Protein AF-A0A813L8I5-F1 (afdb_monomer_lite)

Radius of gyration: 30.28 Å; chains: 1; bounding box: 71×94×72 Å

Structure (mmCIF, N/CA/C/O backbone):
data_AF-A0A813L8I5-F1
#
_entry.id   AF-A0A813L8I5-F1
#
loop_
_atom_site.group_PDB
_atom_site.id
_atom_site.type_symbol
_atom_site.label_atom_id
_atom_site.label_alt_id
_atom_site.label_comp_id
_atom_site.label_asym_id
_atom_site.label_entity_id
_atom_site.label_seq_id
_atom_site.pdbx_PDB_ins_code
_atom_site.Cartn_x
_atom_site.Cartn_y
_atom_site.Cartn_z
_atom_site.occupancy
_atom_site.B_iso_or_equiv
_atom_site.auth_seq_id
_atom_site.auth_comp_id
_atom_site.auth_asym_id
_atom_site.auth_atom_id
_atom_site.pdbx_PDB_model_num
ATOM 1 N N . MET A 1 1 ? 2.723 -60.679 49.933 1.00 57.38 1 MET A N 1
ATOM 2 C CA . MET A 1 1 ? 3.648 -61.025 48.830 1.00 57.38 1 MET A CA 1
ATOM 3 C C . MET A 1 1 ? 3.387 -60.205 47.567 1.00 57.38 1 MET A C 1
ATOM 5 O O . MET A 1 1 ? 4.358 -59.703 47.034 1.00 57.38 1 MET A O 1
ATOM 9 N N . ALA A 1 2 ? 2.142 -60.011 47.103 1.00 57.12 2 ALA A N 1
ATOM 10 C CA . ALA A 1 2 ? 1.873 -59.203 45.898 1.00 57.12 2 ALA A CA 1
ATOM 11 C C . ALA A 1 2 ? 2.283 -57.714 46.031 1.00 57.12 2 ALA A C 1
ATOM 13 O O . ALA A 1 2 ? 3.031 -57.225 45.198 1.00 57.12 2 ALA A O 1
ATOM 14 N N . GLY A 1 3 ? 1.911 -57.035 47.127 1.00 62.94 3 GLY A N 1
ATOM 15 C CA . GLY A 1 3 ? 2.235 -55.607 47.315 1.00 62.94 3 GLY A CA 1
ATOM 16 C C . GLY A 1 3 ? 3.726 -55.272 47.486 1.00 62.94 3 GLY A C 1
ATOM 17 O O . GLY A 1 3 ? 4.140 -54.167 47.171 1.00 62.94 3 GLY A O 1
ATOM 18 N N . ASP A 1 4 ? 4.543 -56.231 47.930 1.00 70.38 4 ASP A N 1
ATOM 19 C CA . ASP A 1 4 ? 6.000 -56.058 48.091 1.00 70.38 4 ASP A CA 1
ATOM 20 C C . ASP A 1 4 ? 6.726 -56.153 46.732 1.00 70.38 4 ASP A C 1
ATOM 22 O O . ASP A 1 4 ? 7.702 -55.462 46.454 1.00 70.38 4 ASP A O 1
ATOM 26 N N . MET A 1 5 ? 6.177 -56.968 45.824 1.00 74.50 5 MET A N 1
ATOM 27 C CA . MET A 1 5 ? 6.684 -57.122 44.461 1.00 74.50 5 MET A CA 1
ATOM 28 C C . MET A 1 5 ? 6.325 -55.924 43.571 1.00 74.50 5 MET A C 1
ATOM 30 O O . MET A 1 5 ? 7.131 -55.532 42.729 1.00 74.50 5 MET A O 1
ATOM 34 N N . ASP A 1 6 ? 5.145 -55.326 43.761 1.00 79.19 6 ASP A N 1
ATOM 35 C CA . ASP A 1 6 ? 4.731 -54.123 43.026 1.00 79.19 6 ASP A CA 1
ATOM 36 C C . ASP A 1 6 ? 5.509 -52.879 43.480 1.00 79.19 6 ASP A C 1
ATOM 38 O O . ASP A 1 6 ? 5.916 -52.081 42.637 1.00 79.19 6 ASP A O 1
ATOM 42 N N . GLN A 1 7 ? 5.836 -52.768 44.773 1.00 82.00 7 GLN A N 1
ATOM 43 C CA . GLN A 1 7 ? 6.704 -51.705 45.292 1.00 82.00 7 GLN A CA 1
ATOM 44 C C . GLN A 1 7 ? 8.128 -51.785 44.711 1.00 82.00 7 GLN A C 1
ATOM 46 O O . GLN A 1 7 ? 8.652 -50.787 44.220 1.00 82.00 7 GLN A O 1
ATOM 51 N N . GLN A 1 8 ? 8.738 -52.975 44.670 1.00 84.25 8 GLN A N 1
ATOM 52 C CA . GLN A 1 8 ? 10.062 -53.156 44.052 1.00 84.25 8 GLN A CA 1
ATOM 53 C C . GLN A 1 8 ? 10.062 -52.839 42.549 1.00 84.25 8 GLN A C 1
ATOM 55 O O . GLN A 1 8 ? 11.024 -52.279 42.021 1.00 84.25 8 GLN A O 1
ATOM 60 N N . ARG A 1 9 ? 8.982 -53.185 41.837 1.00 84.94 9 ARG A N 1
ATOM 61 C CA . ARG A 1 9 ? 8.825 -52.864 40.409 1.00 84.94 9 ARG A CA 1
ATOM 62 C C . ARG A 1 9 ? 8.645 -51.369 40.173 1.00 84.94 9 ARG A C 1
ATOM 64 O O . ARG A 1 9 ? 9.196 -50.854 39.201 1.00 84.94 9 ARG A O 1
ATOM 71 N N . PHE A 1 10 ? 7.916 -50.689 41.053 1.00 88.19 10 PHE A N 1
ATOM 72 C CA . PHE A 1 10 ? 7.756 -49.241 41.034 1.00 88.19 10 PHE A CA 1
ATOM 73 C C . PHE A 1 10 ? 9.096 -48.520 41.239 1.00 88.19 10 PHE A C 1
ATOM 75 O O . PHE A 1 10 ? 9.466 -47.665 40.437 1.00 88.19 10 PHE A O 1
ATOM 82 N N . GLU A 1 11 ? 9.867 -48.917 42.253 1.00 87.75 11 GLU A N 1
ATOM 83 C CA . GLU A 1 11 ? 11.189 -48.343 42.536 1.00 87.75 11 GLU A CA 1
ATOM 84 C C . GLU A 1 11 ? 12.175 -48.573 41.384 1.00 87.75 11 GLU A C 1
ATOM 86 O O . GLU A 1 11 ? 12.868 -47.644 40.964 1.00 87.75 11 GLU A O 1
ATOM 91 N N . ALA A 1 12 ? 12.187 -49.777 40.801 1.00 88.62 12 ALA A N 1
ATOM 92 C CA . ALA A 1 12 ? 13.008 -50.079 39.631 1.00 88.62 12 ALA A CA 1
ATOM 93 C C . ALA A 1 12 ? 12.614 -49.238 38.402 1.00 88.62 12 ALA A C 1
ATOM 95 O O . ALA A 1 12 ? 13.489 -48.770 37.670 1.00 88.62 12 ALA A O 1
ATOM 96 N N . ALA A 1 13 ? 11.312 -49.015 38.179 1.00 88.25 13 ALA A N 1
ATOM 97 C CA . ALA A 1 13 ? 10.828 -48.159 37.099 1.00 88.25 13 ALA A CA 1
ATOM 98 C C . ALA A 1 13 ? 11.257 -46.698 37.307 1.00 88.25 13 ALA A C 1
ATOM 100 O O . ALA A 1 13 ? 11.786 -46.086 36.382 1.00 88.25 13 ALA A O 1
ATOM 101 N N . MET A 1 14 ? 11.116 -46.158 38.521 1.00 91.62 14 MET A N 1
ATOM 102 C CA . MET A 1 14 ? 11.510 -44.778 38.826 1.00 91.62 14 MET A CA 1
ATOM 103 C C . MET A 1 14 ? 13.026 -44.557 38.767 1.00 91.62 14 MET A C 1
ATOM 105 O O . MET A 1 14 ? 13.469 -43.505 38.306 1.00 91.62 14 MET A O 1
ATOM 109 N N . ALA A 1 15 ? 13.833 -45.551 39.148 1.00 92.06 15 ALA A N 1
ATOM 110 C CA . ALA A 1 15 ? 15.283 -45.497 38.970 1.00 92.06 15 ALA A CA 1
ATOM 111 C C . ALA A 1 15 ? 15.680 -45.439 37.482 1.00 92.06 15 ALA A C 1
ATOM 113 O O . ALA A 1 15 ? 16.574 -44.680 37.106 1.00 92.06 15 ALA A O 1
ATOM 114 N N . ALA A 1 16 ? 14.990 -46.198 36.624 1.00 90.75 16 ALA A N 1
ATOM 115 C CA . ALA A 1 16 ? 15.214 -46.162 35.182 1.00 90.75 16 ALA A CA 1
ATOM 116 C C . ALA A 1 16 ? 14.762 -44.831 34.555 1.00 90.75 16 ALA A C 1
ATOM 118 O O . ALA A 1 16 ? 15.496 -44.272 33.744 1.00 90.75 16 ALA A O 1
ATOM 119 N N . VAL A 1 17 ? 13.609 -44.286 34.974 1.00 91.88 17 VAL A N 1
ATOM 120 C CA . VAL A 1 17 ? 13.141 -42.947 34.562 1.00 91.88 17 VAL A CA 1
ATOM 121 C C . VAL A 1 17 ? 14.187 -41.890 34.894 1.00 91.88 17 VAL A C 1
ATOM 123 O O . VAL A 1 17 ? 14.553 -41.110 34.021 1.00 91.88 17 VAL A O 1
ATOM 126 N N . LYS A 1 18 ? 14.713 -41.896 36.127 1.00 92.88 18 LYS A N 1
ATOM 127 C CA . LYS A 1 18 ? 15.757 -40.951 36.535 1.00 92.88 18 LYS A CA 1
ATOM 128 C C . LYS A 1 18 ? 16.990 -41.058 35.637 1.00 92.88 18 LYS A C 1
ATOM 130 O O . LYS A 1 18 ? 17.475 -40.038 35.173 1.00 92.88 18 LYS A O 1
ATOM 135 N N . ARG A 1 19 ? 17.461 -42.278 35.347 1.00 93.81 19 ARG A N 1
ATOM 136 C CA . ARG A 1 19 ? 18.628 -42.488 34.475 1.00 93.81 19 ARG A CA 1
ATOM 137 C C . ARG A 1 19 ? 18.421 -41.895 33.081 1.00 93.81 19 ARG A C 1
ATOM 139 O O . ARG A 1 19 ? 19.332 -41.279 32.553 1.00 93.81 19 ARG A O 1
ATOM 146 N N . HIS A 1 20 ? 17.242 -42.092 32.496 1.00 94.12 20 HIS A N 1
ATOM 147 C CA . HIS A 1 20 ? 16.930 -41.528 31.186 1.00 94.12 20 HIS A CA 1
ATOM 148 C C . HIS A 1 20 ? 16.797 -40.000 31.233 1.00 94.12 20 HIS A C 1
ATOM 150 O O . HIS A 1 20 ? 17.263 -39.338 30.319 1.00 94.12 20 HIS A O 1
ATOM 156 N N . PHE A 1 21 ? 16.238 -39.423 32.302 1.00 92.38 21 PHE A N 1
ATOM 157 C CA . PHE A 1 21 ? 16.194 -37.963 32.472 1.00 92.38 21 PHE A CA 1
ATOM 158 C C . PHE A 1 21 ? 17.581 -37.346 32.637 1.00 92.38 21 PHE A C 1
ATOM 160 O O . PHE A 1 21 ? 17.850 -36.329 32.012 1.00 92.38 21 PHE A O 1
ATOM 167 N N . ASP A 1 22 ? 18.461 -37.977 33.419 1.00 91.44 22 ASP A N 1
ATOM 168 C CA . ASP A 1 22 ? 19.850 -37.529 33.586 1.00 91.44 22 ASP A CA 1
ATOM 169 C C . ASP A 1 22 ? 20.622 -37.545 32.242 1.00 91.44 22 ASP A C 1
ATOM 171 O O . ASP A 1 22 ? 21.616 -36.838 32.106 1.00 91.44 22 ASP A O 1
ATOM 175 N N . ASN A 1 23 ? 20.157 -38.327 31.256 1.00 91.12 23 ASN A N 1
ATOM 176 C CA . ASN A 1 23 ? 20.720 -38.421 29.904 1.00 91.12 23 ASN A CA 1
ATOM 177 C C . ASN A 1 23 ? 19.879 -37.696 28.829 1.00 91.12 23 ASN A C 1
ATOM 179 O O . ASN A 1 23 ? 20.153 -37.871 27.646 1.00 91.12 23 ASN A O 1
ATOM 183 N N . GLU A 1 24 ? 18.827 -36.957 29.207 1.00 90.38 24 GLU A N 1
ATOM 184 C CA . GLU A 1 24 ? 17.892 -36.283 28.281 1.00 90.38 24 GLU A CA 1
ATOM 185 C C . GLU A 1 24 ? 17.155 -37.222 27.286 1.00 90.38 24 GLU A C 1
ATOM 187 O O . GLU A 1 24 ? 16.627 -36.813 26.254 1.00 90.38 24 GLU A O 1
ATOM 192 N N . GLU A 1 25 ? 17.040 -38.509 27.620 1.00 92.75 25 GLU A N 1
ATOM 193 C CA . GLU A 1 25 ? 16.404 -39.568 26.820 1.00 92.75 25 GLU A CA 1
ATOM 194 C C . GLU A 1 25 ? 14.880 -39.633 27.080 1.00 92.75 25 GLU A C 1
ATOM 196 O O . GLU A 1 25 ? 14.335 -40.613 27.606 1.00 92.75 25 GLU A O 1
ATOM 201 N N . PHE A 1 26 ? 14.159 -38.551 26.768 1.00 91.06 26 PHE A N 1
ATOM 202 C CA . PHE A 1 26 ? 12.747 -38.392 27.156 1.00 91.06 26 PHE A CA 1
ATOM 203 C C . PHE A 1 26 ? 11.782 -39.358 26.450 1.00 91.06 26 PHE A C 1
ATOM 205 O O . PHE A 1 26 ? 10.801 -39.797 27.062 1.00 91.06 26 PHE A O 1
ATOM 212 N N . GLU A 1 27 ? 12.063 -39.740 25.199 1.00 91.12 27 GLU A N 1
ATOM 213 C CA . GLU A 1 27 ? 11.254 -40.712 24.443 1.00 91.12 27 GLU A CA 1
ATOM 214 C C . GLU A 1 27 ? 11.295 -42.100 25.096 1.00 91.12 27 GLU A C 1
ATOM 216 O O . GLU A 1 27 ? 10.289 -42.809 25.149 1.00 91.12 27 GLU A O 1
ATOM 221 N N . GLN A 1 28 ? 12.453 -42.473 25.644 1.00 92.25 28 GLN A N 1
ATOM 222 C CA . GLN A 1 28 ? 12.686 -43.735 26.340 1.00 92.25 28 GLN A CA 1
ATOM 223 C C . GLN A 1 28 ? 12.132 -43.696 27.771 1.00 92.25 28 GLN A C 1
ATOM 225 O O . GLN A 1 28 ? 11.661 -44.713 28.288 1.00 92.25 28 GLN A O 1
ATOM 230 N N . ALA A 1 29 ? 12.137 -42.521 28.406 1.00 92.31 29 ALA A N 1
ATOM 231 C CA . ALA A 1 29 ? 11.606 -42.332 29.750 1.00 92.31 29 ALA A CA 1
ATOM 232 C C . ALA A 1 29 ? 10.070 -42.404 29.811 1.00 92.31 29 ALA A C 1
ATOM 234 O O . ALA A 1 29 ? 9.525 -42.988 30.752 1.00 92.31 29 ALA A O 1
ATOM 235 N N . LEU A 1 30 ? 9.350 -41.839 28.831 1.00 91.88 30 LEU A N 1
ATOM 236 C CA . LEU A 1 30 ? 7.886 -41.713 28.887 1.00 91.88 30 LEU A CA 1
ATOM 237 C C . LEU A 1 30 ? 7.148 -43.064 29.058 1.00 91.88 30 LEU A C 1
ATOM 239 O O . LEU A 1 30 ? 6.294 -43.150 29.947 1.00 91.88 30 LEU A O 1
ATOM 243 N N . PRO A 1 31 ? 7.477 -44.150 28.325 1.00 92.31 31 PRO A N 1
ATOM 244 C CA . PRO A 1 31 ? 6.865 -45.464 28.545 1.00 92.31 31 PRO A CA 1
ATOM 245 C C . PRO A 1 31 ? 7.119 -46.034 29.948 1.00 92.31 31 PRO A C 1
ATOM 247 O O . PRO A 1 31 ? 6.255 -46.703 30.516 1.00 92.31 31 PRO A O 1
ATOM 250 N N . LEU A 1 32 ? 8.290 -45.761 30.533 1.00 91.94 32 LEU A N 1
ATOM 251 C CA . LEU A 1 32 ? 8.633 -46.199 31.889 1.00 91.94 32 LEU A CA 1
ATOM 252 C C . LEU A 1 32 ? 7.839 -45.423 32.944 1.00 91.94 32 LEU A C 1
ATOM 254 O O . LEU A 1 32 ? 7.366 -46.022 33.909 1.00 91.94 32 LEU A O 1
ATOM 258 N N . VAL A 1 33 ? 7.623 -44.122 32.723 1.00 90.94 33 VAL A N 1
ATOM 259 C CA . VAL A 1 33 ? 6.727 -43.303 33.550 1.00 90.94 33 VAL A CA 1
ATOM 260 C C . VAL A 1 33 ? 5.289 -43.822 33.472 1.00 90.94 33 VAL A C 1
ATOM 262 O O . VAL A 1 33 ? 4.630 -43.953 34.501 1.00 90.94 33 VAL A O 1
ATOM 265 N N . MET A 1 34 ? 4.801 -44.168 32.275 1.00 89.00 34 MET A N 1
ATOM 266 C CA . MET A 1 34 ? 3.466 -44.758 32.110 1.00 89.00 34 MET A CA 1
ATOM 267 C C . MET A 1 34 ? 3.336 -46.083 32.864 1.00 89.00 34 MET A C 1
ATOM 269 O O . MET A 1 34 ? 2.362 -46.285 33.579 1.00 89.00 34 MET A O 1
ATOM 273 N N . LYS A 1 35 ? 4.357 -46.941 32.795 1.00 88.38 35 LYS A N 1
ATOM 274 C CA . LYS A 1 35 ? 4.396 -48.199 33.546 1.00 88.38 35 LYS A CA 1
ATOM 275 C C . LYS A 1 35 ? 4.431 -47.984 35.063 1.00 88.38 35 LYS A C 1
ATOM 277 O O . LYS A 1 35 ? 3.848 -48.766 35.803 1.00 88.38 35 LYS A O 1
ATOM 282 N N . ALA A 1 36 ? 5.094 -46.931 35.545 1.00 87.50 36 ALA A N 1
ATOM 283 C CA . ALA A 1 36 ? 5.090 -46.580 36.965 1.00 87.50 36 ALA A CA 1
ATOM 284 C C . ALA A 1 36 ? 3.691 -46.151 37.457 1.00 87.50 36 ALA A C 1
ATOM 286 O O . ALA A 1 36 ? 3.329 -46.451 38.597 1.00 87.50 36 ALA A O 1
ATOM 287 N N . LEU A 1 37 ? 2.881 -45.521 36.594 1.00 83.19 37 LEU A N 1
ATOM 288 C CA . LEU A 1 37 ? 1.489 -45.169 36.902 1.00 83.19 37 LEU A CA 1
ATOM 289 C C . LEU A 1 37 ? 0.579 -46.392 37.046 1.00 83.19 37 LEU A C 1
ATOM 291 O O . LEU A 1 37 ? -0.356 -46.327 37.836 1.00 83.19 37 LEU A O 1
ATOM 295 N N . ASP A 1 38 ? 0.855 -47.500 36.352 1.00 85.88 38 ASP A N 1
ATOM 296 C CA . ASP A 1 38 ? 0.070 -48.737 36.499 1.00 85.88 38 ASP A CA 1
ATOM 297 C C . ASP A 1 38 ? 0.162 -49.313 37.923 1.00 85.88 38 ASP A C 1
ATOM 299 O O . ASP A 1 38 ? -0.778 -49.948 38.402 1.00 85.88 38 ASP A O 1
ATOM 303 N N . PHE A 1 39 ? 1.283 -49.076 38.615 1.00 83.25 39 PHE A N 1
ATOM 304 C CA . PHE A 1 39 ? 1.495 -49.521 39.995 1.00 83.25 39 PHE A CA 1
ATOM 305 C C . PHE A 1 39 ? 0.978 -48.513 41.027 1.00 83.25 39 PHE A C 1
ATOM 307 O O . PHE A 1 39 ? 0.488 -48.914 42.082 1.00 83.25 39 PHE A O 1
ATOM 314 N N . ASN A 1 40 ? 1.093 -47.209 40.748 1.00 78.06 40 ASN A N 1
ATOM 315 C CA . ASN A 1 40 ? 0.626 -46.153 41.647 1.00 78.06 40 ASN A CA 1
ATOM 316 C C . ASN A 1 40 ? 0.140 -44.908 40.866 1.00 78.06 40 ASN A C 1
ATOM 318 O O . ASN A 1 40 ? 0.915 -43.968 40.653 1.00 78.06 40 ASN A O 1
ATOM 322 N N . PRO A 1 41 ? -1.142 -44.878 40.445 1.00 72.56 41 PRO A N 1
ATOM 323 C CA . PRO A 1 41 ? -1.683 -43.839 39.558 1.00 72.56 41 PRO A CA 1
ATOM 324 C C . PRO A 1 41 ? -1.669 -42.415 40.135 1.00 72.56 41 PRO A C 1
ATOM 326 O O . PRO A 1 41 ? -1.640 -41.437 39.383 1.00 72.56 41 PRO A O 1
ATOM 329 N N . ASP A 1 42 ? -1.686 -42.292 41.464 1.00 72.00 42 ASP A N 1
ATOM 330 C CA . ASP A 1 42 ? -1.794 -41.014 42.175 1.00 72.00 42 ASP A CA 1
ATOM 331 C C . ASP A 1 42 ? -0.472 -40.543 42.798 1.00 72.00 42 ASP A C 1
ATOM 333 O O . ASP A 1 42 ? -0.445 -39.526 43.491 1.00 72.00 42 ASP A O 1
ATOM 337 N N . HIS A 1 43 ? 0.647 -41.224 42.523 1.00 83.00 43 HIS A N 1
ATOM 338 C CA . HIS A 1 43 ? 1.945 -40.848 43.081 1.00 83.00 43 HIS A CA 1
ATOM 339 C C . HIS A 1 43 ? 2.437 -39.488 42.528 1.00 83.00 43 HIS A C 1
ATOM 341 O O . HIS A 1 43 ? 2.703 -39.382 41.322 1.00 83.00 43 HIS A O 1
ATOM 347 N N . PRO A 1 44 ? 2.657 -38.457 43.376 1.00 81.50 44 PRO A N 1
ATOM 348 C CA . PRO A 1 44 ? 2.995 -37.100 42.924 1.00 81.50 44 PRO A CA 1
ATOM 349 C C . PRO A 1 44 ? 4.248 -37.029 42.042 1.00 81.50 44 PRO A C 1
ATOM 351 O O . PRO A 1 44 ? 4.225 -36.415 40.977 1.00 81.50 44 PRO A O 1
ATOM 354 N N . VAL A 1 45 ? 5.316 -37.738 42.429 1.00 85.06 45 VAL A N 1
ATOM 355 C CA . VAL A 1 45 ? 6.587 -37.744 41.678 1.00 85.06 45 VAL A CA 1
ATOM 356 C C . VAL A 1 45 ? 6.415 -38.310 40.267 1.00 85.06 45 VAL A C 1
ATOM 358 O O . VAL A 1 45 ? 6.913 -37.727 39.314 1.00 85.06 45 VAL A O 1
ATOM 361 N N . VAL A 1 46 ? 5.661 -39.402 40.103 1.00 87.31 46 VAL A N 1
ATOM 362 C CA . VAL A 1 46 ? 5.465 -40.049 38.793 1.00 87.31 46 VAL A CA 1
ATOM 363 C C . VAL A 1 46 ? 4.638 -39.148 37.883 1.00 87.31 46 VAL A C 1
ATOM 365 O O . VAL A 1 46 ? 4.920 -39.020 36.693 1.00 87.31 46 VAL A O 1
ATOM 368 N N . ARG A 1 47 ? 3.642 -38.461 38.452 1.00 85.06 47 ARG A N 1
ATOM 369 C CA . ARG A 1 47 ? 2.852 -37.458 37.738 1.00 85.06 47 ARG A CA 1
ATOM 370 C C . ARG A 1 47 ? 3.726 -36.296 37.258 1.00 85.06 47 ARG A C 1
ATOM 372 O O . ARG A 1 47 ? 3.608 -35.916 36.095 1.00 85.06 47 ARG A O 1
ATOM 379 N N . ARG A 1 48 ? 4.624 -35.777 38.103 1.00 87.56 48 ARG A N 1
ATOM 380 C CA . ARG A 1 48 ? 5.568 -34.707 37.737 1.00 87.56 48 ARG A CA 1
ATOM 381 C C . ARG A 1 48 ? 6.564 -35.167 36.678 1.00 87.56 48 ARG A C 1
ATOM 383 O O . ARG A 1 48 ? 6.762 -34.459 35.698 1.00 87.56 48 ARG A O 1
ATOM 390 N N . SER A 1 49 ? 7.094 -36.385 36.799 1.00 90.44 49 SER A N 1
ATOM 391 C CA . SER A 1 49 ? 7.916 -37.004 35.755 1.00 90.44 49 SER A CA 1
ATOM 392 C C . SER A 1 49 ? 7.155 -37.126 34.432 1.00 90.44 49 SER A C 1
ATOM 394 O O . SER A 1 49 ? 7.732 -36.871 33.381 1.00 90.44 49 SER A O 1
ATOM 396 N N . ARG A 1 50 ? 5.849 -37.437 34.458 1.00 91.25 50 ARG A N 1
ATOM 397 C CA . ARG A 1 50 ? 5.023 -37.483 33.240 1.00 91.25 50 ARG A CA 1
ATOM 398 C C . ARG A 1 50 ? 4.894 -36.112 32.593 1.00 91.25 50 ARG A C 1
ATOM 400 O O . ARG A 1 50 ? 5.099 -36.006 31.391 1.00 91.25 50 ARG A O 1
ATOM 407 N N . ILE A 1 51 ? 4.564 -35.081 33.372 1.00 91.38 51 ILE A N 1
ATOM 408 C CA . ILE A 1 51 ? 4.473 -33.706 32.862 1.00 91.38 51 ILE A CA 1
ATOM 409 C C . ILE A 1 51 ? 5.825 -33.291 32.271 1.00 91.38 51 ILE A C 1
ATOM 411 O O . ILE A 1 51 ? 5.878 -32.864 31.126 1.00 91.38 51 ILE A O 1
ATOM 415 N N . TYR A 1 52 ? 6.916 -33.501 33.007 1.00 91.94 52 TYR A N 1
ATOM 416 C CA . TYR A 1 52 ? 8.264 -33.135 32.578 1.00 91.94 52 TYR A CA 1
ATOM 417 C C . TYR A 1 52 ? 8.689 -33.830 31.276 1.00 91.94 52 TYR A C 1
ATOM 419 O O . TYR A 1 52 ? 9.170 -33.166 30.360 1.00 91.94 52 TYR A O 1
ATOM 427 N N . ALA A 1 53 ? 8.452 -35.139 31.143 1.00 93.06 53 ALA A N 1
ATOM 428 C CA . ALA A 1 53 ? 8.728 -35.864 29.903 1.00 93.06 53 ALA A CA 1
ATOM 429 C C . ALA A 1 53 ? 7.890 -35.328 28.730 1.00 93.06 53 ALA A C 1
ATOM 431 O O . ALA A 1 53 ? 8.427 -35.067 27.659 1.00 93.06 53 ALA A O 1
ATOM 432 N N . LEU A 1 54 ? 6.585 -35.109 28.934 1.00 94.38 54 LEU A N 1
ATOM 433 C CA . LEU A 1 54 ? 5.691 -34.597 27.889 1.00 94.38 54 LEU A CA 1
ATOM 434 C C . LEU A 1 54 ? 6.066 -33.178 27.443 1.00 94.38 54 LEU A C 1
ATOM 436 O O . LEU A 1 54 ? 5.979 -32.880 26.254 1.00 94.38 54 LEU A O 1
ATOM 440 N N . LEU A 1 55 ? 6.502 -32.317 28.368 1.00 91.38 55 LEU A N 1
ATOM 441 C CA . LEU A 1 55 ? 6.990 -30.978 28.040 1.00 91.38 55 LEU A CA 1
ATOM 442 C C . LEU A 1 55 ? 8.260 -31.041 27.179 1.00 91.38 55 LEU A C 1
ATOM 444 O O . LEU A 1 55 ? 8.322 -30.380 26.148 1.00 91.38 55 LEU A O 1
ATOM 448 N N . ASN A 1 56 ? 9.245 -31.866 27.540 1.00 91.69 56 ASN A N 1
ATOM 449 C CA . ASN A 1 56 ? 10.472 -31.991 26.742 1.00 91.69 56 ASN A CA 1
ATOM 450 C C . ASN A 1 56 ? 10.225 -32.644 25.368 1.00 91.69 56 ASN A C 1
ATOM 452 O O . ASN A 1 56 ? 10.888 -32.303 24.395 1.00 91.69 56 ASN A O 1
ATOM 456 N N . LEU A 1 57 ? 9.208 -33.504 25.251 1.00 91.88 57 LEU A N 1
ATOM 457 C CA . LEU A 1 57 ? 8.767 -34.104 23.982 1.00 91.88 57 LEU A CA 1
ATOM 458 C C . LEU A 1 57 ? 7.832 -33.214 23.156 1.00 91.88 57 LEU A C 1
ATOM 460 O O . LEU A 1 57 ? 7.291 -33.639 22.138 1.00 91.88 57 LEU A O 1
ATOM 464 N N . SER A 1 58 ? 7.600 -31.978 23.590 1.00 91.69 58 SER A N 1
ATOM 465 C CA . SER A 1 58 ? 6.681 -31.050 22.937 1.00 91.69 58 SER A CA 1
ATOM 466 C C . SER A 1 58 ? 5.223 -31.518 22.820 1.00 91.69 58 SER A C 1
ATOM 468 O O . SER A 1 58 ? 4.459 -31.043 21.978 1.00 91.69 58 SER A O 1
ATOM 470 N N . MET A 1 59 ? 4.792 -32.413 23.708 1.00 91.94 59 MET A N 1
ATOM 471 C CA . MET A 1 59 ? 3.435 -32.962 23.771 1.00 91.94 59 MET A CA 1
ATOM 472 C C . MET A 1 59 ? 2.531 -32.107 24.677 1.00 91.94 59 MET A C 1
ATOM 474 O O . MET A 1 59 ? 1.965 -32.577 25.667 1.00 91.94 59 MET A O 1
ATOM 478 N N . TRP A 1 60 ? 2.386 -30.821 24.340 1.00 93.56 60 TRP A N 1
ATOM 479 C CA . TRP A 1 60 ? 1.745 -29.798 25.187 1.00 93.56 60 TRP A CA 1
ATOM 480 C C . TRP A 1 60 ? 0.294 -30.116 25.550 1.00 93.56 60 TRP A C 1
ATOM 482 O O . TRP A 1 60 ? -0.123 -29.924 26.689 1.00 93.56 60 TRP A O 1
ATOM 492 N N . GLN A 1 61 ? -0.481 -30.620 24.587 1.00 93.88 61 GLN A N 1
ATOM 493 C CA . GLN A 1 61 ? -1.892 -30.943 24.799 1.00 93.88 61 GLN A CA 1
ATOM 494 C C . GLN A 1 61 ? -2.063 -32.096 25.793 1.00 93.88 61 GLN A C 1
ATOM 496 O O . GLN A 1 61 ? -3.010 -32.100 26.579 1.00 93.88 61 GLN A O 1
ATOM 501 N N . ASP A 1 62 ? -1.156 -33.071 25.771 1.00 92.31 62 ASP A N 1
ATOM 502 C CA . ASP A 1 62 ? -1.206 -34.203 26.689 1.00 92.31 62 ASP A CA 1
ATOM 503 C C . ASP A 1 62 ? -0.687 -33.809 28.069 1.00 92.31 62 ASP A C 1
ATOM 505 O O . ASP A 1 62 ? -1.327 -34.155 29.059 1.00 92.31 62 ASP A O 1
ATOM 509 N N . ALA A 1 63 ? 0.375 -33.002 28.153 1.00 93.50 63 ALA A N 1
ATOM 510 C CA . ALA A 1 63 ? 0.823 -32.411 29.415 1.00 93.50 63 ALA A CA 1
ATOM 511 C C . ALA A 1 63 ? -0.294 -31.584 30.078 1.00 93.50 63 ALA A C 1
ATOM 513 O O . ALA A 1 63 ? -0.578 -31.773 31.261 1.00 93.50 63 ALA A O 1
ATOM 514 N N . LEU A 1 64 ? -1.011 -30.759 29.304 1.00 94.12 64 LEU A N 1
ATOM 515 C CA . LEU A 1 64 ? -2.140 -29.969 29.795 1.00 94.12 64 LEU A CA 1
ATOM 516 C C . LEU A 1 64 ? -3.258 -30.849 30.372 1.00 94.12 64 LEU A C 1
ATOM 518 O O . LEU A 1 64 ? -3.730 -30.583 31.474 1.00 94.12 64 LEU A O 1
ATOM 522 N N . LYS A 1 65 ? -3.632 -31.942 29.688 1.00 92.06 65 LYS A N 1
ATOM 523 C CA . LYS A 1 65 ? -4.611 -32.910 30.220 1.00 92.06 65 LYS A CA 1
ATOM 524 C C . LYS A 1 65 ? -4.153 -33.506 31.549 1.00 92.06 65 LYS A C 1
ATOM 526 O O . LYS A 1 65 ? -4.988 -33.818 32.395 1.00 92.06 65 LYS A O 1
ATOM 531 N N . VAL A 1 66 ? -2.851 -33.727 31.731 1.00 88.88 66 VAL A N 1
ATOM 532 C CA . VAL A 1 66 ? -2.316 -34.230 33.002 1.00 88.88 66 VAL A CA 1
ATOM 533 C C . VAL A 1 66 ? -2.464 -33.187 34.108 1.00 88.88 66 VAL A C 1
ATOM 535 O O . VAL A 1 66 ? -2.869 -33.561 35.208 1.00 88.88 66 VAL A O 1
ATOM 538 N N . CYS A 1 67 ? -2.186 -31.915 33.816 1.00 89.31 67 CYS A N 1
ATOM 539 C CA . CYS A 1 67 ? -2.368 -30.815 34.764 1.00 89.31 67 CYS A CA 1
ATOM 540 C C . CYS A 1 67 ? -3.852 -30.596 35.123 1.00 89.31 67 CYS A C 1
ATOM 542 O O . CYS A 1 67 ? -4.183 -30.469 36.296 1.00 89.31 67 CYS A O 1
ATOM 544 N N . ASP A 1 68 ? -4.761 -30.622 34.141 1.00 87.38 68 ASP A N 1
ATOM 545 C CA . ASP A 1 68 ? -6.201 -30.387 34.352 1.00 87.38 68 ASP A CA 1
ATOM 546 C C . ASP A 1 68 ? -6.893 -31.514 35.144 1.00 87.38 68 ASP A C 1
ATOM 548 O O . ASP A 1 68 ? -7.893 -31.283 35.822 1.00 87.38 68 ASP A O 1
ATOM 552 N N . ASN A 1 69 ? -6.369 -32.743 35.086 1.00 79.06 69 ASN A N 1
ATOM 553 C CA . ASN A 1 69 ? -6.944 -33.910 35.765 1.00 79.06 69 ASN A CA 1
ATOM 554 C C . ASN A 1 69 ? -6.458 -34.091 37.220 1.00 79.06 69 ASN A C 1
ATOM 556 O O . ASN A 1 69 ? -6.590 -35.188 37.776 1.00 79.06 69 ASN A O 1
ATOM 560 N N . GLN A 1 70 ? -5.895 -33.058 37.858 1.00 70.81 70 GLN A N 1
ATOM 561 C CA . GLN A 1 70 ? -5.504 -33.130 39.268 1.00 70.81 70 GLN A CA 1
ATOM 562 C C . GLN A 1 70 ? -6.726 -33.342 40.187 1.00 70.81 70 GLN A C 1
ATOM 564 O O . GLN A 1 70 ? -7.685 -32.573 40.184 1.00 70.81 70 GLN A O 1
ATOM 569 N N . LYS A 1 71 ? -6.671 -34.393 41.017 1.00 59.25 71 LYS A N 1
ATOM 570 C CA . LYS A 1 71 ? -7.591 -34.646 42.138 1.00 59.25 71 LYS A CA 1
ATOM 571 C C . LYS A 1 71 ? -6.787 -34.670 43.450 1.00 59.25 71 LYS A C 1
ATOM 573 O O . LYS A 1 71 ? -5.806 -35.408 43.520 1.00 59.25 71 LYS A O 1
ATOM 578 N N . GLY A 1 72 ? -7.216 -33.914 44.468 1.00 60.91 72 GLY A N 1
ATOM 579 C CA . GLY A 1 72 ? -6.628 -33.899 45.827 1.00 60.91 72 GLY A CA 1
ATOM 580 C C . GLY A 1 72 ? -5.520 -32.854 46.069 1.00 60.91 72 GLY A C 1
ATOM 581 O O . GLY A 1 72 ? -5.265 -32.027 45.200 1.00 60.91 72 GLY A O 1
ATOM 582 N N . ASP A 1 73 ? -4.862 -32.922 47.239 1.00 55.62 73 ASP A N 1
ATOM 583 C CA . ASP A 1 73 ? -3.762 -32.040 47.711 1.00 55.62 73 ASP A CA 1
ATOM 584 C C . ASP A 1 73 ? -2.417 -32.301 46.986 1.00 55.62 73 ASP A C 1
ATOM 586 O O . ASP A 1 73 ? -1.368 -32.492 47.603 1.00 55.62 73 ASP A O 1
ATOM 590 N N . GLY A 1 74 ? -2.438 -32.393 45.655 1.00 60.75 74 GLY A N 1
ATOM 591 C CA . GLY A 1 74 ? -1.220 -32.530 44.852 1.00 60.75 74 GLY A CA 1
ATOM 592 C C . GLY A 1 74 ? -0.383 -31.244 44.826 1.00 60.75 74 GLY A C 1
ATOM 593 O O . GLY A 1 74 ? -0.921 -30.153 44.982 1.00 60.75 74 GLY A O 1
ATOM 594 N N . GLU A 1 75 ? 0.929 -31.381 44.592 1.00 68.38 75 GLU A N 1
ATOM 595 C CA . GLU A 1 75 ? 1.849 -30.261 44.317 1.00 68.38 75 GLU A CA 1
ATOM 596 C C . GLU A 1 75 ? 1.288 -29.322 43.228 1.00 68.38 75 GLU A C 1
ATOM 598 O O . GLU A 1 75 ? 0.660 -29.780 42.265 1.00 68.38 75 GLU A O 1
ATOM 603 N N . ASP A 1 76 ? 1.532 -28.017 43.379 1.00 81.56 76 ASP A N 1
ATOM 604 C CA . ASP A 1 76 ? 1.085 -26.984 42.442 1.00 81.56 76 ASP A CA 1
ATOM 605 C C . ASP A 1 76 ? 1.702 -27.201 41.049 1.00 81.56 76 ASP A C 1
ATOM 607 O O . ASP A 1 76 ? 2.919 -27.276 40.901 1.00 81.56 76 ASP A O 1
ATOM 611 N N . THR A 1 77 ? 0.849 -27.314 40.026 1.00 88.44 77 THR A N 1
ATOM 612 C CA . THR A 1 77 ? 1.246 -27.452 38.608 1.00 88.44 77 THR A CA 1
ATOM 613 C C . THR A 1 77 ? 0.802 -26.255 37.770 1.00 88.44 77 THR A C 1
ATOM 615 O O . THR A 1 77 ? 0.739 -26.324 36.539 1.00 88.44 77 THR A O 1
ATOM 618 N N . SER A 1 78 ? 0.455 -25.142 38.425 1.00 89.81 78 SER A N 1
ATOM 619 C CA . SER A 1 78 ? -0.059 -23.942 37.763 1.00 89.81 78 SER A CA 1
ATOM 620 C C . SER A 1 78 ? 0.929 -23.385 36.741 1.00 89.81 78 SER A C 1
ATOM 622 O O . SER A 1 78 ? 0.505 -22.960 35.666 1.00 89.81 78 SER A O 1
ATOM 624 N N . PHE A 1 79 ? 2.236 -23.443 37.019 1.00 92.44 79 PHE A N 1
ATOM 625 C CA . PHE A 1 79 ? 3.255 -22.999 36.071 1.00 92.44 79 PHE A CA 1
ATOM 626 C C . PHE A 1 79 ? 3.281 -23.872 34.810 1.00 92.44 79 PHE A C 1
ATOM 628 O O . PHE A 1 79 ? 3.161 -23.352 33.704 1.00 92.44 79 PHE A O 1
ATOM 635 N N . GLU A 1 80 ? 3.386 -25.197 34.946 1.00 94.38 80 GLU A N 1
ATOM 636 C CA . GLU A 1 80 ? 3.416 -26.123 33.808 1.00 94.38 80 GLU A CA 1
ATOM 637 C C . GLU A 1 80 ? 2.119 -26.049 32.997 1.00 94.38 80 GLU A C 1
ATOM 639 O O . GLU A 1 80 ? 2.143 -26.110 31.766 1.00 94.38 80 GLU A O 1
ATOM 644 N N . ARG A 1 81 ? 0.982 -25.861 33.677 1.00 94.69 81 ARG A N 1
ATOM 645 C CA . ARG A 1 81 ? -0.325 -25.650 33.052 1.00 94.69 81 ARG A CA 1
ATOM 646 C C . ARG A 1 81 ? -0.357 -24.364 32.224 1.00 94.69 81 ARG A C 1
ATOM 648 O O . ARG A 1 81 ? -0.747 -24.414 31.058 1.00 94.69 81 ARG A O 1
ATOM 655 N N . ALA A 1 82 ? 0.087 -23.241 32.792 1.00 95.81 82 ALA A N 1
ATOM 656 C CA . ALA A 1 82 ? 0.212 -21.974 32.073 1.00 95.81 82 ALA A CA 1
ATOM 657 C C . ALA A 1 82 ? 1.175 -22.102 30.883 1.00 95.81 82 ALA A C 1
ATOM 659 O O . ALA A 1 82 ? 0.840 -21.709 29.769 1.00 95.81 82 ALA A O 1
ATOM 660 N N . TYR A 1 83 ? 2.324 -22.751 31.074 1.00 95.94 83 TYR A N 1
ATOM 661 C CA . TYR A 1 83 ? 3.296 -22.978 30.010 1.00 95.94 83 TYR A CA 1
ATOM 662 C C . TYR A 1 83 ? 2.713 -23.802 28.852 1.00 95.94 83 TYR A C 1
ATOM 664 O O . TYR A 1 83 ? 2.892 -23.439 27.690 1.00 95.94 83 TYR A O 1
ATOM 672 N N . CYS A 1 84 ? 1.951 -24.865 29.134 1.00 96.19 84 CYS A N 1
ATOM 673 C CA . CYS A 1 84 ? 1.254 -25.619 28.088 1.00 96.19 84 CYS A CA 1
ATOM 674 C C . CYS A 1 84 ? 0.255 -24.742 27.324 1.00 96.19 84 CYS A C 1
ATOM 676 O O . CYS A 1 84 ? 0.224 -24.782 26.096 1.00 96.19 84 CYS A O 1
ATOM 678 N N . LEU A 1 85 ? -0.547 -23.938 28.032 1.00 95.06 85 LEU A N 1
ATOM 679 C CA . LEU A 1 85 ? -1.509 -23.016 27.418 1.00 95.06 85 LEU A CA 1
ATOM 680 C C . LEU A 1 85 ? -0.806 -21.983 26.529 1.00 95.06 85 LEU A C 1
ATOM 682 O O . LEU A 1 85 ? -1.242 -21.760 25.402 1.00 95.06 85 LEU A O 1
ATOM 686 N N . TYR A 1 86 ? 0.321 -21.430 26.982 1.00 94.50 86 TYR A N 1
ATOM 687 C CA . TYR A 1 86 ? 1.183 -20.563 26.182 1.00 94.50 86 TYR A CA 1
ATOM 688 C C . TYR A 1 86 ? 1.666 -21.258 24.898 1.00 94.50 86 TYR A C 1
ATOM 690 O O . TYR A 1 86 ? 1.485 -20.720 23.806 1.00 94.50 86 TYR A O 1
ATOM 698 N N . ARG A 1 87 ? 2.203 -22.485 24.993 1.00 93.88 87 ARG A N 1
ATOM 699 C CA . ARG A 1 87 ? 2.663 -23.268 23.825 1.00 93.88 87 ARG A CA 1
ATOM 700 C C . ARG A 1 87 ? 1.534 -23.673 22.871 1.00 93.88 87 ARG A C 1
ATOM 702 O O . ARG A 1 87 ? 1.801 -23.939 21.703 1.00 93.88 87 ARG A O 1
ATOM 709 N N . LEU A 1 88 ? 0.292 -23.693 23.351 1.00 92.06 88 LEU A N 1
ATOM 710 C CA . LEU A 1 88 ? -0.927 -23.952 22.579 1.00 92.06 88 LEU A CA 1
ATOM 711 C C . LEU A 1 88 ? -1.612 -22.665 22.075 1.00 92.06 88 LEU A C 1
ATOM 713 O O . LEU A 1 88 ? -2.733 -22.735 21.575 1.00 92.06 88 LEU A O 1
ATOM 717 N N . ASN A 1 89 ? -0.965 -21.500 22.201 1.00 90.44 89 ASN A N 1
ATOM 718 C CA . ASN A 1 89 ? -1.491 -20.180 21.825 1.00 90.44 89 ASN A CA 1
ATOM 719 C C . ASN A 1 89 ? -2.779 -19.753 22.566 1.00 90.44 89 ASN A C 1
ATOM 721 O O . ASN A 1 89 ? -3.533 -18.904 22.094 1.00 90.44 89 ASN A O 1
ATOM 725 N N . ARG A 1 90 ? -3.041 -20.314 23.753 1.00 95.12 90 ARG A N 1
ATOM 726 C CA . ARG A 1 90 ? -4.174 -19.972 24.636 1.00 95.12 90 ARG A CA 1
ATOM 727 C C . ARG A 1 90 ? -3.735 -18.948 25.685 1.00 95.12 90 ARG A C 1
ATOM 729 O O . ARG A 1 90 ? -3.706 -19.217 26.885 1.00 95.12 90 ARG A O 1
ATOM 736 N N . PHE A 1 91 ? -3.334 -17.771 25.210 1.00 94.44 91 PHE A N 1
ATOM 737 C CA . PHE A 1 91 ? -2.610 -16.771 26.005 1.00 94.44 91 PHE A CA 1
ATOM 738 C C . PHE A 1 91 ? -3.419 -16.180 27.162 1.00 94.44 91 PHE A C 1
ATOM 740 O O . PHE A 1 91 ? -2.907 -16.088 28.275 1.00 94.44 91 PHE A O 1
ATOM 747 N N . GLN A 1 92 ? -4.689 -15.843 26.925 1.00 95.56 92 GLN A N 1
ATOM 748 C CA . GLN A 1 92 ? -5.558 -15.273 27.957 1.00 95.56 92 GLN A CA 1
ATOM 749 C C . GLN A 1 92 ? -5.727 -16.234 29.144 1.00 95.56 92 GLN A C 1
ATOM 751 O O . GLN A 1 92 ? -5.574 -15.838 30.296 1.00 95.56 92 GLN A O 1
ATOM 756 N N . GLU A 1 93 ? -5.947 -17.520 28.865 1.00 95.06 93 GLU A N 1
ATOM 757 C CA . GLU A 1 93 ? -6.059 -18.550 29.900 1.00 95.06 93 GLU A CA 1
ATOM 758 C C . GLU A 1 93 ? -4.729 -18.750 30.637 1.00 95.06 93 GLU A C 1
ATOM 760 O O . GLU A 1 93 ? -4.711 -18.839 31.861 1.00 95.06 93 GLU A O 1
ATOM 765 N N . SER A 1 94 ? -3.600 -18.754 29.917 1.00 96.25 94 SER A N 1
ATOM 766 C CA . SER A 1 94 ? -2.268 -18.790 30.538 1.00 96.25 94 SER A CA 1
ATOM 767 C C . SER A 1 94 ? -2.073 -17.631 31.522 1.00 96.25 94 SER A C 1
ATOM 769 O O . SER A 1 94 ? -1.580 -17.839 32.631 1.00 96.25 94 SER A O 1
ATOM 771 N N . LEU A 1 95 ? -2.470 -16.415 31.135 1.00 94.69 95 LEU A N 1
ATOM 772 C CA . LEU A 1 95 ? -2.343 -15.217 31.962 1.00 94.69 95 LEU A CA 1
ATOM 773 C C . LEU A 1 95 ? -3.231 -15.289 33.214 1.00 94.69 95 LEU A C 1
ATOM 775 O O . LEU A 1 95 ? -2.807 -14.896 34.300 1.00 94.69 95 LEU A O 1
ATOM 779 N N . GLU A 1 96 ? -4.445 -15.826 33.093 1.00 94.56 96 GLU A N 1
ATOM 780 C CA . GLU A 1 96 ? -5.349 -16.051 34.226 1.00 94.56 96 GLU A CA 1
ATOM 781 C C . GLU A 1 96 ? -4.767 -17.041 35.242 1.00 94.56 96 GLU A C 1
ATOM 783 O O . GLU A 1 96 ? -4.818 -16.778 36.447 1.00 94.56 96 GLU A O 1
ATOM 788 N N . ILE A 1 97 ? -4.154 -18.134 34.771 1.00 93.38 97 ILE A N 1
ATOM 789 C CA . ILE A 1 97 ? -3.480 -19.104 35.644 1.00 93.38 97 ILE A CA 1
ATOM 790 C C . ILE A 1 97 ? -2.288 -18.472 36.363 1.00 93.38 97 ILE A C 1
ATOM 792 O O . ILE A 1 97 ? -2.174 -18.623 37.580 1.00 93.38 97 ILE A O 1
ATOM 796 N N . LEU A 1 98 ? -1.445 -17.715 35.655 1.00 93.50 98 LEU A N 1
ATOM 797 C CA . LEU A 1 98 ? -0.294 -17.028 36.256 1.00 93.50 98 LEU A CA 1
ATOM 798 C C . LEU A 1 98 ? -0.727 -16.007 37.316 1.00 93.50 98 LEU A C 1
ATOM 800 O O . LEU A 1 98 ? -0.189 -15.993 38.423 1.00 93.50 98 LEU A O 1
ATOM 804 N N . ASN A 1 99 ? -1.756 -15.207 37.028 1.00 90.31 99 ASN A N 1
ATOM 805 C CA . ASN A 1 99 ? -2.314 -14.248 37.984 1.00 90.31 99 ASN A CA 1
ATOM 806 C C . ASN A 1 99 ? -2.906 -14.926 39.229 1.00 90.31 99 ASN A C 1
ATOM 808 O O . ASN A 1 99 ? -2.865 -14.358 40.324 1.00 90.31 99 ASN A O 1
ATOM 812 N N . GLY A 1 100 ? -3.477 -16.122 39.066 1.00 87.88 100 GLY A N 1
ATOM 813 C CA . GLY A 1 100 ? -3.949 -16.956 40.166 1.00 87.88 100 GLY A CA 1
ATOM 814 C C . GLY A 1 100 ? -2.800 -17.479 41.027 1.00 87.88 100 GLY A C 1
ATOM 815 O O . GLY A 1 100 ? -2.802 -17.249 42.234 1.00 87.88 100 GLY A O 1
ATOM 816 N N . ALA A 1 101 ? -1.804 -18.113 40.401 1.00 86.00 101 ALA A N 1
ATOM 817 C CA . ALA A 1 101 ? -0.651 -18.729 41.064 1.00 86.00 101 ALA A CA 1
ATOM 818 C C . ALA A 1 101 ? 0.208 -17.721 41.843 1.00 86.00 101 ALA A C 1
ATOM 820 O O . ALA A 1 101 ? 0.772 -18.037 42.888 1.00 86.00 101 ALA A O 1
ATOM 821 N N . ARG A 1 102 ? 0.259 -16.471 41.374 1.00 84.19 102 ARG A N 1
ATOM 822 C CA . ARG A 1 102 ? 1.011 -15.395 42.026 1.00 84.19 102 ARG A CA 1
ATOM 823 C C . ARG A 1 102 ? 0.439 -14.997 43.392 1.00 84.19 102 ARG A C 1
ATOM 825 O O . ARG A 1 102 ? 1.155 -14.447 44.229 1.00 84.19 102 ARG A O 1
ATOM 832 N N . LYS A 1 103 ? -0.850 -15.253 43.649 1.00 80.44 103 LYS A N 1
ATOM 833 C CA . LYS A 1 103 ? -1.509 -14.906 44.918 1.00 80.44 103 LYS A CA 1
ATOM 834 C C . LYS A 1 103 ? -1.085 -15.879 46.021 1.00 80.44 103 LYS A C 1
ATOM 836 O O . LYS A 1 103 ? -1.688 -16.928 46.194 1.00 80.44 103 LYS A O 1
ATOM 841 N N . GLY A 1 104 ? -0.083 -15.483 46.805 1.00 74.81 104 GLY A N 1
ATOM 842 C CA . GLY A 1 104 ? 0.421 -16.256 47.947 1.00 74.81 104 GLY A CA 1
ATOM 843 C C . GLY A 1 104 ? 1.787 -16.906 47.722 1.00 74.81 104 GLY A C 1
ATOM 844 O O . GLY A 1 104 ? 2.300 -17.531 48.648 1.00 74.81 104 GLY A O 1
ATOM 845 N N . GLN A 1 105 ? 2.389 -16.727 46.541 1.00 84.75 105 GLN A N 1
ATOM 846 C CA . GLN A 1 105 ? 3.770 -17.126 46.283 1.00 84.75 105 GLN A CA 1
ATOM 847 C C . GLN A 1 105 ? 4.735 -16.124 46.933 1.00 84.75 105 GLN A C 1
ATOM 849 O O . GLN A 1 105 ? 4.630 -14.921 46.697 1.00 84.75 105 GLN A O 1
ATOM 854 N N . ASN A 1 106 ? 5.665 -16.625 47.747 1.00 87.56 106 ASN A N 1
ATOM 855 C CA . ASN A 1 106 ? 6.659 -15.811 48.458 1.00 87.56 106 ASN A CA 1
ATOM 856 C C . ASN A 1 106 ? 8.100 -16.137 48.049 1.00 87.56 106 ASN A C 1
ATOM 858 O O . ASN A 1 106 ? 9.011 -15.433 48.479 1.00 87.56 106 ASN A O 1
ATOM 862 N N . ASP A 1 107 ? 8.308 -17.189 47.257 1.00 89.12 107 ASP A N 1
ATOM 863 C CA . ASP A 1 107 ? 9.625 -17.565 46.754 1.00 89.12 107 ASP A CA 1
ATOM 864 C C . ASP A 1 107 ? 10.059 -16.622 45.611 1.00 89.12 107 ASP A C 1
ATOM 866 O O . ASP A 1 107 ? 9.392 -16.588 44.570 1.00 89.12 107 ASP A O 1
ATOM 870 N N . PRO A 1 108 ? 11.143 -15.836 45.781 1.00 87.25 108 PRO A N 1
ATOM 871 C CA . PRO A 1 108 ? 11.620 -14.904 44.763 1.00 87.25 108 PRO A CA 1
ATOM 872 C C . PRO A 1 108 ? 11.958 -15.562 43.421 1.00 87.25 108 PRO A C 1
ATOM 874 O O . PRO A 1 108 ? 11.688 -14.958 42.380 1.00 87.25 108 PRO A O 1
ATOM 877 N N . GLU A 1 109 ? 12.502 -16.783 43.422 1.00 88.06 109 GLU A N 1
ATOM 878 C CA . GLU A 1 109 ? 12.884 -17.481 42.187 1.00 88.06 109 GLU A CA 1
ATOM 879 C C . GLU A 1 109 ? 11.645 -17.880 41.381 1.00 88.06 109 GLU A C 1
ATOM 881 O O . GLU A 1 109 ? 11.562 -17.616 40.179 1.00 88.06 109 GLU A O 1
ATOM 886 N N . GLU A 1 110 ? 10.627 -18.426 42.048 1.00 88.88 110 GLU A N 1
ATOM 887 C CA . GLU A 1 110 ? 9.351 -18.758 41.410 1.00 88.88 110 GLU A CA 1
ATOM 888 C C . GLU A 1 110 ? 8.585 -17.505 40.961 1.00 88.88 110 GLU A C 1
ATOM 890 O O . GLU A 1 110 ? 7.978 -17.506 39.887 1.00 88.88 110 GLU A O 1
ATOM 895 N N . ILE A 1 111 ? 8.658 -16.396 41.707 1.00 90.50 111 ILE A N 1
ATOM 896 C CA . ILE A 1 111 ? 8.084 -15.110 41.273 1.00 90.50 111 ILE A CA 1
ATOM 897 C C . ILE A 1 111 ? 8.757 -14.624 39.984 1.00 90.50 111 ILE A C 1
ATOM 899 O O . ILE A 1 111 ? 8.062 -14.194 39.058 1.00 90.50 111 ILE A O 1
ATOM 903 N N . ALA A 1 112 ? 10.089 -14.685 39.904 1.00 90.75 112 ALA A N 1
ATOM 904 C CA . ALA A 1 112 ? 10.834 -14.291 38.711 1.00 90.75 112 ALA A CA 1
ATOM 905 C C . ALA A 1 112 ? 10.527 -15.221 37.527 1.00 90.75 112 ALA A C 1
ATOM 907 O O . ALA A 1 112 ? 10.256 -14.749 36.421 1.00 90.75 112 ALA A O 1
ATOM 908 N N . ARG A 1 113 ? 10.474 -16.537 37.764 1.00 92.19 113 ARG A N 1
ATOM 909 C CA . ARG A 1 113 ? 10.115 -17.556 36.767 1.00 92.19 113 ARG A CA 1
ATOM 910 C C . ARG A 1 113 ? 8.715 -17.324 36.191 1.00 92.19 113 ARG A C 1
ATOM 912 O O . ARG A 1 113 ? 8.546 -17.333 34.971 1.00 92.19 113 ARG A O 1
ATOM 919 N N . GLN A 1 114 ? 7.724 -17.058 37.043 1.00 93.62 114 GLN A N 1
ATOM 920 C CA . GLN A 1 114 ? 6.363 -16.716 36.620 1.00 93.62 114 GLN A CA 1
ATOM 921 C C . GLN A 1 114 ? 6.321 -15.394 35.848 1.00 93.62 114 GLN A C 1
ATOM 923 O O . GLN A 1 114 ? 5.670 -15.326 34.808 1.00 93.62 114 GLN A O 1
ATOM 928 N N . ALA A 1 115 ? 7.043 -14.365 36.305 1.00 94.31 115 ALA A N 1
ATOM 929 C CA . ALA A 1 115 ? 7.104 -13.069 35.629 1.00 94.31 115 ALA A CA 1
ATOM 930 C C . ALA A 1 115 ? 7.740 -13.160 34.230 1.00 94.31 115 ALA A C 1
ATOM 932 O O . ALA A 1 115 ? 7.261 -12.505 33.307 1.00 94.31 115 ALA A O 1
ATOM 933 N N . ARG A 1 116 ? 8.767 -14.005 34.044 1.00 95.31 116 ARG A N 1
ATOM 934 C CA . ARG A 1 116 ? 9.371 -14.273 32.725 1.00 95.31 116 ARG A CA 1
ATOM 935 C C . ARG A 1 116 ? 8.348 -14.876 31.757 1.00 95.31 116 ARG A C 1
ATOM 937 O O . ARG A 1 116 ? 8.218 -14.391 30.636 1.00 95.31 116 ARG A O 1
ATOM 944 N N . LEU A 1 117 ? 7.585 -15.887 32.185 1.00 96.06 117 LEU A N 1
ATOM 945 C CA . LEU A 1 117 ? 6.532 -16.480 31.350 1.00 96.06 117 LEU A CA 1
ATOM 946 C C . LEU A 1 117 ? 5.371 -15.500 31.108 1.00 96.06 117 LEU A C 1
ATOM 948 O O . LEU A 1 117 ? 4.850 -15.432 29.999 1.00 96.06 117 LEU A O 1
ATOM 952 N N . GLU A 1 118 ? 4.993 -14.706 32.111 1.00 96.75 118 GLU A N 1
ATOM 953 C CA . GLU A 1 118 ? 3.974 -13.660 31.970 1.00 96.75 118 GLU A CA 1
ATOM 954 C C . GLU A 1 118 ? 4.375 -12.634 30.901 1.00 96.75 118 GLU A C 1
ATOM 956 O O . GLU A 1 118 ? 3.564 -12.298 30.038 1.00 96.75 118 GLU A O 1
ATOM 961 N N . ALA A 1 119 ? 5.631 -12.181 30.910 1.00 96.00 119 ALA A N 1
ATOM 962 C CA . ALA A 1 119 ? 6.155 -11.270 29.900 1.00 96.00 119 ALA A CA 1
ATOM 963 C C . ALA A 1 119 ? 6.108 -11.896 28.492 1.00 96.00 119 ALA A C 1
ATOM 965 O O . ALA A 1 119 ? 5.595 -11.268 27.569 1.00 96.00 119 ALA A O 1
ATOM 966 N N . GLN A 1 120 ? 6.514 -13.163 28.333 1.00 95.06 120 GLN A N 1
ATOM 967 C CA . GLN A 1 120 ? 6.411 -13.888 27.054 1.00 95.06 120 GLN A CA 1
ATOM 968 C C . GLN A 1 120 ? 4.964 -13.992 26.546 1.00 95.06 120 GLN A C 1
ATOM 970 O O . GLN A 1 120 ? 4.695 -13.777 25.361 1.00 95.06 120 GLN A O 1
ATOM 975 N N . VAL A 1 121 ? 4.017 -14.304 27.437 1.00 95.00 121 VAL A N 1
ATOM 976 C CA . VAL A 1 121 ? 2.582 -14.368 27.118 1.00 95.00 121 VAL A CA 1
ATOM 977 C C . VAL A 1 121 ? 2.077 -12.998 26.666 1.00 95.00 121 VAL A C 1
ATOM 979 O O . VAL A 1 121 ? 1.421 -12.900 25.631 1.00 95.00 121 VAL A O 1
ATOM 982 N N . ARG A 1 122 ? 2.421 -11.929 27.391 1.00 95.25 122 ARG A N 1
ATOM 983 C CA . ARG A 1 122 ? 2.016 -10.559 27.047 1.00 95.25 122 ARG A CA 1
ATOM 984 C C . ARG A 1 122 ? 2.610 -10.075 25.735 1.00 95.25 122 ARG A C 1
ATOM 986 O O . ARG A 1 122 ? 1.889 -9.463 24.953 1.00 95.25 122 ARG A O 1
ATOM 993 N N . TYR A 1 123 ? 3.865 -10.417 25.449 1.00 90.50 123 TYR A N 1
ATOM 994 C CA . TYR A 1 123 ? 4.477 -10.144 24.152 1.00 90.50 123 TYR A CA 1
ATOM 995 C C . TYR A 1 123 ? 3.662 -10.774 23.012 1.00 90.50 123 TYR A C 1
ATOM 997 O O . TYR A 1 123 ? 3.332 -10.106 22.038 1.00 90.50 123 TYR A O 1
ATOM 1005 N N . ARG A 1 124 ? 3.252 -12.045 23.153 1.00 90.88 124 ARG A N 1
ATOM 1006 C CA . ARG A 1 124 ? 2.398 -12.731 22.163 1.00 90.88 124 ARG A CA 1
ATOM 1007 C C . ARG A 1 124 ? 0.998 -12.134 22.029 1.00 90.88 124 ARG A C 1
ATOM 1009 O O . ARG A 1 124 ? 0.382 -12.274 20.979 1.00 90.88 124 ARG A O 1
ATOM 1016 N N . MET A 1 125 ? 0.503 -11.481 23.074 1.00 91.12 125 MET A N 1
ATOM 1017 C CA . MET A 1 125 ? -0.770 -10.758 23.067 1.00 91.12 125 MET A CA 1
ATOM 1018 C C . MET A 1 125 ? -0.643 -9.314 22.560 1.00 91.12 125 MET A C 1
ATOM 1020 O O . MET A 1 125 ? -1.624 -8.579 22.618 1.00 91.12 125 MET A O 1
ATOM 1024 N N . ALA A 1 126 ? 0.541 -8.902 22.088 1.00 90.62 126 ALA A N 1
ATOM 1025 C CA . ALA A 1 126 ? 0.862 -7.526 21.710 1.00 90.62 126 ALA A CA 1
ATOM 1026 C C . ALA A 1 126 ? 0.695 -6.493 22.847 1.00 90.62 126 ALA A C 1
ATOM 1028 O O . ALA A 1 126 ? 0.635 -5.289 22.604 1.00 90.62 126 ALA A O 1
ATOM 1029 N N . ASP A 1 127 ? 0.691 -6.937 24.109 1.00 92.94 127 ASP A N 1
ATOM 1030 C CA . ASP A 1 127 ? 0.796 -6.069 25.289 1.00 92.94 127 ASP A CA 1
ATOM 1031 C C . ASP A 1 127 ? 2.278 -5.752 25.555 1.00 92.94 127 ASP A C 1
ATOM 1033 O O . ASP A 1 127 ? 2.877 -6.103 26.579 1.00 92.94 127 ASP A O 1
ATOM 1037 N N . TYR A 1 128 ? 2.904 -5.124 24.555 1.00 92.62 128 TYR A N 1
ATOM 1038 C CA . TYR A 1 128 ? 4.335 -4.828 24.531 1.00 92.62 128 TYR A CA 1
ATOM 1039 C C . TYR A 1 128 ? 4.745 -3.869 25.643 1.00 92.62 128 TYR A C 1
ATOM 1041 O O . TYR A 1 128 ? 5.873 -3.932 26.135 1.00 92.62 128 TYR A O 1
ATOM 1049 N N . GLN A 1 129 ? 3.820 -3.009 26.083 1.00 93.62 129 GLN A N 1
ATOM 1050 C CA . GLN A 1 129 ? 4.088 -2.078 27.163 1.00 93.62 129 GLN A CA 1
ATOM 1051 C C . GLN A 1 129 ? 4.349 -2.794 28.484 1.00 93.62 129 GLN A C 1
ATOM 1053 O O . GLN A 1 129 ? 5.428 -2.630 29.056 1.00 93.62 129 GLN A O 1
ATOM 1058 N N . ALA A 1 130 ? 3.397 -3.610 28.939 1.00 93.56 130 ALA A N 1
ATOM 1059 C CA . ALA A 1 130 ? 3.548 -4.352 30.184 1.00 93.56 130 ALA A CA 1
ATOM 1060 C C . ALA A 1 130 ? 4.668 -5.400 30.094 1.00 93.56 130 ALA A C 1
ATOM 1062 O O . ALA A 1 130 ? 5.365 -5.642 31.080 1.00 93.56 130 ALA A O 1
ATOM 1063 N N . CYS A 1 131 ? 4.870 -5.994 28.913 1.00 96.31 131 CYS A N 1
ATOM 1064 C CA . CYS A 1 131 ? 5.993 -6.887 28.648 1.00 96.31 131 CYS A CA 1
ATOM 1065 C C . CYS A 1 131 ? 7.345 -6.191 28.872 1.00 96.31 131 CYS A C 1
ATOM 1067 O O . CYS A 1 131 ? 8.173 -6.678 29.644 1.00 96.31 131 CYS A O 1
ATOM 1069 N N . ALA A 1 132 ? 7.551 -5.025 28.252 1.00 94.38 132 ALA A N 1
ATOM 1070 C CA . ALA A 1 132 ? 8.797 -4.280 28.380 1.00 94.38 132 ALA A CA 1
ATOM 1071 C C . ALA A 1 132 ? 9.050 -3.828 29.824 1.00 94.38 132 ALA A C 1
ATOM 1073 O O . ALA A 1 132 ? 10.170 -3.949 30.312 1.00 94.38 132 ALA A O 1
ATOM 1074 N N . ASP A 1 133 ? 8.012 -3.366 30.528 1.00 94.50 133 ASP A N 1
ATOM 1075 C CA . ASP A 1 133 ? 8.127 -2.939 31.926 1.00 94.50 133 ASP A CA 1
ATOM 1076 C C . ASP A 1 133 ? 8.524 -4.113 32.844 1.00 94.50 133 ASP A C 1
ATOM 1078 O O . ASP A 1 133 ? 9.305 -3.939 33.785 1.00 94.50 133 ASP A O 1
ATOM 1082 N N . MET A 1 134 ? 8.034 -5.326 32.558 1.00 95.94 134 MET A N 1
ATOM 1083 C CA . MET A 1 134 ? 8.429 -6.536 33.283 1.00 95.94 134 MET A CA 1
ATOM 1084 C C . MET A 1 134 ? 9.863 -6.962 32.987 1.00 95.94 134 MET A C 1
ATOM 1086 O O . MET A 1 134 ? 10.605 -7.221 33.933 1.00 95.94 134 MET A O 1
ATOM 1090 N N . TYR A 1 135 ? 10.276 -7.001 31.719 1.00 97.38 135 TYR A N 1
ATOM 1091 C CA . TYR A 1 135 ? 11.659 -7.334 31.371 1.00 97.38 135 TYR A CA 1
ATOM 1092 C C . TYR A 1 135 ? 12.654 -6.281 31.867 1.00 97.38 135 TYR A C 1
ATOM 1094 O O . TYR A 1 135 ? 13.707 -6.648 32.376 1.00 97.38 135 TYR A O 1
ATOM 1102 N N . GLU A 1 136 ? 12.311 -4.988 31.834 1.00 95.25 136 GLU A N 1
ATOM 1103 C CA . GLU A 1 136 ? 13.123 -3.930 32.451 1.00 95.25 136 GLU A CA 1
ATOM 1104 C C . GLU A 1 136 ? 13.303 -4.143 33.953 1.00 95.25 136 GLU A C 1
ATOM 1106 O O . GLU A 1 136 ? 14.357 -3.825 34.503 1.00 95.25 136 GLU A O 1
ATOM 1111 N N . LYS A 1 137 ? 12.255 -4.603 34.644 1.00 95.19 137 LYS A N 1
ATOM 1112 C CA . LYS A 1 137 ? 12.341 -4.901 36.071 1.00 95.19 137 LYS A CA 1
ATOM 1113 C C . LYS A 1 137 ? 13.221 -6.127 36.311 1.00 95.19 137 LYS A C 1
ATOM 1115 O O . LYS A 1 137 ? 14.146 -6.040 37.105 1.00 95.19 137 LYS A O 1
ATOM 1120 N N . LEU A 1 138 ? 12.968 -7.218 35.590 1.00 94.88 138 LEU A N 1
ATOM 1121 C CA . LEU A 1 138 ? 13.745 -8.453 35.695 1.00 94.88 138 LEU A CA 1
ATOM 1122 C C . LEU A 1 138 ? 15.230 -8.213 35.394 1.00 94.88 138 LEU A C 1
ATOM 1124 O O . LEU A 1 138 ? 16.071 -8.677 36.144 1.00 94.88 138 LEU A O 1
ATOM 1128 N N . SER A 1 139 ? 15.549 -7.421 34.369 1.00 93.88 139 SER A N 1
ATOM 1129 C CA . SER A 1 139 ? 16.927 -7.055 34.015 1.00 93.88 139 SER A CA 1
ATOM 1130 C C . SER A 1 139 ? 17.624 -6.204 35.086 1.00 93.88 139 SER A C 1
ATOM 1132 O O . SER A 1 139 ? 18.842 -6.251 35.206 1.00 93.88 139 SER A O 1
ATOM 1134 N N . LYS A 1 140 ? 16.882 -5.426 35.887 1.00 92.38 140 LYS A N 1
ATOM 1135 C CA . LYS A 1 140 ? 17.454 -4.709 37.044 1.00 92.38 140 LYS A CA 1
ATOM 1136 C C . LYS A 1 140 ? 17.690 -5.634 38.232 1.00 92.38 140 LYS A C 1
ATOM 1138 O O . LYS A 1 140 ? 18.638 -5.411 38.978 1.00 92.38 140 LYS A O 1
ATOM 1143 N N . ASP A 1 141 ? 16.802 -6.606 38.418 1.00 91.94 141 ASP A N 1
ATOM 1144 C CA . ASP A 1 141 ? 16.882 -7.583 39.503 1.00 91.94 141 ASP A CA 1
ATOM 1145 C C . ASP A 1 141 ? 17.983 -8.634 39.227 1.00 91.94 141 ASP A C 1
ATOM 1147 O O . ASP A 1 141 ? 18.589 -9.132 40.172 1.00 91.94 141 ASP A O 1
ATOM 1151 N N . ASP A 1 142 ? 18.279 -8.914 37.951 1.00 90.62 142 ASP A N 1
ATOM 1152 C CA . ASP A 1 142 ? 19.305 -9.857 37.481 1.00 90.62 142 ASP A CA 1
ATOM 1153 C C . ASP A 1 142 ? 20.114 -9.268 36.297 1.00 90.62 142 ASP A C 1
ATOM 1155 O O . ASP A 1 142 ? 19.821 -9.559 35.134 1.00 90.62 142 ASP A O 1
ATOM 1159 N N . PRO A 1 143 ? 21.101 -8.385 36.562 1.00 87.69 143 PRO A N 1
ATOM 1160 C CA . PRO A 1 143 ? 21.873 -7.713 35.511 1.00 87.69 143 PRO A CA 1
ATOM 1161 C C . PRO A 1 143 ? 22.839 -8.619 34.736 1.00 87.69 143 PRO A C 1
ATOM 1163 O O . PRO A 1 143 ? 23.351 -8.195 33.702 1.00 87.69 143 PRO A O 1
ATOM 1166 N N . GLU A 1 144 ? 23.127 -9.825 35.238 1.00 87.88 144 GLU A N 1
ATOM 1167 C CA . GLU A 1 144 ? 24.036 -10.781 34.588 1.00 87.88 144 GLU A CA 1
ATOM 1168 C C . GLU A 1 144 ? 23.354 -11.513 33.417 1.00 87.88 144 GLU A C 1
ATOM 1170 O O . GLU A 1 144 ? 24.022 -11.899 32.457 1.00 87.88 144 GLU A O 1
ATOM 1175 N N . ASP A 1 145 ? 22.022 -11.650 33.444 1.00 88.88 145 ASP A N 1
ATOM 1176 C CA . ASP A 1 145 ? 21.226 -12.208 32.346 1.00 88.88 145 ASP A CA 1
ATOM 1177 C C . ASP A 1 145 ? 20.931 -11.132 31.281 1.00 88.88 145 ASP A C 1
ATOM 1179 O O . ASP A 1 145 ? 19.890 -10.460 31.266 1.00 88.88 145 ASP A O 1
ATOM 1183 N N . THR A 1 146 ? 21.872 -10.975 30.347 1.00 87.75 146 THR A N 1
ATOM 1184 C CA . THR A 1 146 ? 21.773 -10.037 29.215 1.00 87.75 146 THR A CA 1
ATOM 1185 C C . THR A 1 146 ? 20.556 -10.303 28.323 1.00 87.75 146 THR A C 1
ATOM 1187 O O . THR A 1 146 ? 20.018 -9.364 27.723 1.00 87.75 146 THR A O 1
ATOM 1190 N N . GLY A 1 147 ? 20.041 -11.538 28.301 1.00 87.81 147 GLY A N 1
ATOM 1191 C CA . GLY A 1 147 ? 18.830 -11.910 27.573 1.00 87.81 147 GLY A CA 1
ATOM 1192 C C . GLY A 1 147 ? 17.587 -11.161 28.064 1.00 87.81 147 GLY A C 1
ATOM 1193 O O . GLY A 1 147 ? 16.676 -10.873 27.282 1.00 87.81 147 GLY A O 1
ATOM 1194 N N . LEU A 1 148 ? 17.536 -10.761 29.338 1.00 93.50 148 LEU A N 1
ATOM 1195 C CA . LEU A 1 148 ? 16.439 -9.943 29.871 1.00 93.50 148 LEU A CA 1
ATOM 1196 C C . LEU A 1 148 ? 16.451 -8.531 29.283 1.00 93.50 148 LEU A C 1
ATOM 1198 O O . LEU A 1 148 ? 15.388 -7.998 28.952 1.00 93.50 148 LEU A O 1
ATOM 1202 N N . LEU A 1 149 ? 17.636 -7.941 29.108 1.00 94.19 149 LEU A N 1
ATOM 1203 C CA . LEU A 1 149 ? 17.784 -6.631 28.478 1.00 94.19 149 LEU A CA 1
ATOM 1204 C C . LEU A 1 149 ? 17.444 -6.697 26.985 1.00 94.19 149 LEU A C 1
ATOM 1206 O O . LEU A 1 149 ? 16.695 -5.844 26.506 1.00 94.19 149 LEU A O 1
ATOM 1210 N N . VAL A 1 150 ? 17.920 -7.728 26.274 1.00 92.56 150 VAL A N 1
ATOM 1211 C CA . VAL A 1 150 ? 17.561 -7.991 24.866 1.00 92.56 150 VAL A CA 1
ATOM 1212 C C . VAL A 1 150 ? 16.040 -8.007 24.704 1.00 92.56 150 VAL A C 1
ATOM 1214 O O . VAL A 1 150 ? 15.491 -7.263 23.889 1.00 92.56 150 VAL A O 1
ATOM 1217 N N . ASN A 1 151 ? 15.342 -8.772 25.547 1.00 94.12 151 ASN A N 1
ATOM 1218 C CA . ASN A 1 151 ? 13.885 -8.871 25.516 1.00 94.12 151 ASN A CA 1
ATOM 1219 C C . ASN A 1 151 ? 13.178 -7.560 25.904 1.00 94.12 151 ASN A C 1
ATOM 1221 O O . ASN A 1 151 ? 12.149 -7.219 25.311 1.00 94.12 151 ASN A O 1
ATOM 1225 N N . ALA A 1 152 ? 13.714 -6.793 26.861 1.00 95.19 152 ALA A N 1
ATOM 1226 C CA . ALA A 1 152 ? 13.176 -5.481 27.229 1.00 95.19 152 ALA A CA 1
ATOM 1227 C C . ALA A 1 152 ? 13.237 -4.501 26.049 1.00 95.19 152 ALA A C 1
ATOM 1229 O O . ALA A 1 152 ? 12.248 -3.836 25.735 1.00 95.19 152 ALA A O 1
ATOM 1230 N N . VAL A 1 153 ? 14.387 -4.436 25.376 1.00 93.81 153 VAL A N 1
ATOM 1231 C CA . VAL A 1 153 ? 14.605 -3.573 24.212 1.00 93.81 153 VAL A CA 1
ATOM 1232 C C . VAL A 1 153 ? 13.697 -3.996 23.058 1.00 93.81 153 VAL A C 1
ATOM 1234 O O . VAL A 1 153 ? 12.965 -3.155 22.539 1.00 93.81 153 VAL A O 1
ATOM 1237 N N . ALA A 1 154 ? 13.667 -5.287 22.713 1.00 89.62 154 ALA A N 1
ATOM 1238 C CA . ALA A 1 154 ? 12.792 -5.816 21.666 1.00 89.62 154 ALA A CA 1
ATOM 1239 C C . ALA A 1 154 ? 11.309 -5.502 21.935 1.00 89.62 154 ALA A C 1
ATOM 1241 O O . ALA A 1 154 ? 10.563 -5.151 21.020 1.00 89.62 154 ALA A O 1
ATOM 1242 N N . SER A 1 155 ? 10.884 -5.563 23.202 1.00 92.56 155 SER A N 1
ATOM 1243 C CA . SER A 1 155 ? 9.522 -5.206 23.618 1.00 92.56 155 SER A CA 1
ATOM 1244 C C . SER A 1 155 ? 9.227 -3.710 23.469 1.00 92.56 155 SER A C 1
ATOM 1246 O O . SER A 1 155 ? 8.117 -3.345 23.098 1.00 92.56 155 SER A O 1
ATOM 1248 N N . HIS A 1 156 ? 10.195 -2.823 23.722 1.00 93.12 156 HIS A N 1
ATOM 1249 C CA . HIS A 1 156 ? 10.019 -1.384 23.478 1.00 93.12 156 HIS A CA 1
ATOM 1250 C C . HIS A 1 156 ? 9.941 -1.038 21.997 1.00 93.12 156 HIS A C 1
ATOM 1252 O O . HIS A 1 156 ? 9.097 -0.226 21.632 1.00 93.12 156 HIS A O 1
ATOM 1258 N N . VAL A 1 157 ? 10.779 -1.665 21.169 1.00 86.25 157 VAL A N 1
ATOM 1259 C CA . VAL A 1 157 ? 10.739 -1.525 19.703 1.00 86.25 157 VAL A CA 1
ATOM 1260 C C . VAL A 1 157 ? 9.381 -1.993 19.175 1.00 86.25 157 VAL A C 1
ATOM 1262 O O . VAL A 1 157 ? 8.643 -1.217 18.584 1.00 86.25 157 VAL A O 1
ATOM 1265 N N . SER A 1 158 ? 8.966 -3.214 19.528 1.00 86.00 158 SER A N 1
ATOM 1266 C CA . SER A 1 158 ? 7.676 -3.784 19.093 1.00 86.00 158 SER A CA 1
ATOM 1267 C C . SER A 1 158 ? 6.460 -2.971 19.562 1.00 86.00 158 SER A C 1
ATOM 1269 O O . SER A 1 158 ? 5.396 -3.031 18.953 1.00 86.00 158 SER A O 1
ATOM 1271 N N . GLY A 1 159 ? 6.607 -2.225 20.661 1.00 87.06 159 GLY A N 1
ATOM 1272 C CA . GLY A 1 159 ? 5.582 -1.350 21.224 1.00 87.06 159 GLY A CA 1
ATOM 1273 C C . GLY A 1 159 ? 5.638 0.102 20.748 1.00 87.06 159 GLY A C 1
ATOM 1274 O O . GLY A 1 159 ? 5.080 0.942 21.451 1.00 87.06 159 GLY A O 1
ATOM 1275 N N . ASP A 1 160 ? 6.330 0.404 19.643 1.00 84.25 160 ASP A N 1
ATOM 1276 C CA . ASP A 1 160 ? 6.473 1.752 19.063 1.00 84.25 160 ASP A CA 1
ATOM 1277 C C . ASP A 1 160 ? 7.033 2.787 20.063 1.00 84.25 160 ASP A C 1
ATOM 1279 O O . ASP A 1 160 ? 6.583 3.927 20.200 1.00 84.25 160 ASP A O 1
ATOM 1283 N N . ARG A 1 161 ? 8.032 2.368 20.852 1.00 88.19 161 ARG A N 1
ATOM 1284 C CA . ARG A 1 161 ? 8.751 3.233 21.806 1.00 88.19 161 ARG A CA 1
ATOM 1285 C C . ARG A 1 161 ? 10.258 3.243 21.531 1.00 88.19 161 ARG A C 1
ATOM 1287 O O . ARG A 1 161 ? 11.045 3.003 22.458 1.00 88.19 161 ARG A O 1
ATOM 1294 N N . PRO A 1 162 ? 10.701 3.603 20.309 1.00 85.94 162 PRO A N 1
ATOM 1295 C CA . PRO A 1 162 ? 12.115 3.581 19.935 1.00 85.94 162 PRO A CA 1
ATOM 1296 C C . PRO A 1 162 ? 12.972 4.451 20.857 1.00 85.94 162 PRO A C 1
ATOM 1298 O O . PRO A 1 162 ? 14.014 4.015 21.328 1.00 85.94 162 PRO A O 1
ATOM 1301 N N . ASN A 1 163 ? 12.498 5.632 21.264 1.00 90.88 163 ASN A N 1
ATOM 1302 C CA . ASN A 1 163 ? 13.244 6.511 22.179 1.00 90.88 163 ASN A CA 1
ATOM 1303 C C . ASN A 1 163 ? 13.549 5.867 23.542 1.00 90.88 163 ASN A C 1
ATOM 1305 O O . ASN A 1 163 ? 14.589 6.134 24.148 1.00 90.88 163 ASN A O 1
ATOM 1309 N N . LYS A 1 164 ? 12.648 5.012 24.037 1.00 91.69 164 LYS A N 1
ATOM 1310 C CA . LYS A 1 164 ? 12.843 4.294 25.298 1.00 91.69 164 LYS A CA 1
ATOM 1311 C C . LYS A 1 164 ? 13.845 3.151 25.121 1.00 91.69 164 LYS A C 1
ATOM 1313 O O . LYS A 1 164 ? 14.729 3.016 25.965 1.00 91.69 164 LYS A O 1
ATOM 1318 N N . ALA A 1 165 ? 13.756 2.414 24.011 1.00 91.12 165 ALA A N 1
ATOM 1319 C CA . ALA A 1 165 ? 14.735 1.401 23.615 1.00 91.12 165 ALA A CA 1
ATOM 1320 C C . ALA A 1 165 ? 16.143 2.007 23.466 1.00 91.12 165 ALA A C 1
ATOM 1322 O O . ALA A 1 165 ? 17.074 1.566 24.136 1.00 91.12 165 ALA A O 1
ATOM 1323 N N . LEU A 1 166 ? 16.277 3.093 22.695 1.00 91.69 166 LEU A N 1
ATOM 1324 C CA . LEU A 1 166 ? 17.529 3.835 22.514 1.00 91.69 166 LEU A CA 1
ATOM 1325 C C . LEU A 1 166 ? 18.088 4.328 23.857 1.00 91.69 166 LEU A C 1
ATOM 1327 O O . LEU A 1 166 ? 19.282 4.216 24.112 1.00 91.69 166 LEU A O 1
ATOM 1331 N N . SER A 1 167 ? 17.235 4.834 24.756 1.00 93.56 167 SER A N 1
ATOM 1332 C CA . SER A 1 167 ? 17.676 5.265 26.088 1.00 93.56 167 SER A CA 1
ATOM 1333 C C . SER A 1 167 ? 18.198 4.115 26.953 1.00 93.56 167 SER A C 1
ATOM 1335 O O . SER A 1 167 ? 19.103 4.350 27.754 1.00 93.56 167 SER A O 1
ATOM 1337 N N . LEU A 1 168 ? 17.626 2.913 26.845 1.00 91.81 168 LEU A N 1
ATOM 1338 C CA . LEU A 1 168 ? 18.115 1.729 27.554 1.00 91.81 168 LEU A CA 1
ATOM 1339 C C . LEU A 1 168 ? 19.446 1.251 26.975 1.00 91.81 168 LEU A C 1
ATOM 1341 O O . LEU A 1 168 ? 20.364 0.979 27.742 1.00 91.81 168 LEU A O 1
ATOM 1345 N N . LEU A 1 169 ? 19.570 1.211 25.651 1.00 92.44 169 LEU A N 1
ATOM 1346 C CA . LEU A 1 169 ? 20.788 0.778 24.964 1.00 92.44 169 LEU A CA 1
ATOM 1347 C C . LEU A 1 169 ? 21.953 1.738 25.223 1.00 92.44 169 LEU A C 1
ATOM 1349 O O . LEU A 1 169 ? 23.024 1.294 25.610 1.00 92.44 169 LEU A O 1
ATOM 1353 N N . ASN A 1 170 ? 21.719 3.052 25.170 1.00 90.62 170 ASN A N 1
ATOM 1354 C CA . ASN A 1 170 ? 22.743 4.056 25.492 1.00 90.62 170 ASN A CA 1
ATOM 1355 C C . ASN A 1 170 ? 23.235 3.977 26.949 1.00 90.62 170 ASN A C 1
ATOM 1357 O O . ASN A 1 170 ? 24.337 4.417 27.254 1.00 90.62 170 ASN A O 1
ATOM 1361 N N . LYS A 1 171 ? 22.423 3.455 27.878 1.00 92.00 171 LYS A N 1
ATOM 1362 C CA . LYS A 1 171 ? 22.852 3.227 29.271 1.00 92.00 171 LYS A CA 1
ATOM 1363 C C . LYS A 1 171 ? 23.697 1.966 29.437 1.00 92.00 171 LYS A C 1
ATOM 1365 O O . LYS A 1 171 ? 24.320 1.817 30.480 1.00 92.00 171 LYS A O 1
ATOM 1370 N N . ASN A 1 172 ? 23.681 1.079 28.448 1.00 90.00 172 ASN A N 1
ATOM 1371 C CA . ASN A 1 172 ? 24.364 -0.210 28.446 1.00 90.00 172 ASN A CA 1
ATOM 1372 C C . ASN A 1 172 ? 25.260 -0.331 27.202 1.00 90.00 172 ASN A C 1
ATOM 1374 O O . ASN A 1 172 ? 25.343 -1.397 26.598 1.00 90.00 172 ASN A O 1
ATOM 1378 N N . GLU A 1 173 ? 25.894 0.774 26.793 1.00 88.88 173 GLU A N 1
ATOM 1379 C CA . GLU A 1 173 ? 26.656 0.858 25.540 1.00 88.88 173 GLU A CA 1
ATOM 1380 C C . GLU A 1 173 ? 27.808 -0.156 25.486 1.00 88.88 173 GLU A C 1
ATOM 1382 O O . GLU A 1 173 ? 28.069 -0.723 24.431 1.00 88.88 173 GLU A O 1
ATOM 1387 N N . GLU A 1 174 ? 28.418 -0.470 26.631 1.00 88.88 174 GLU A N 1
ATOM 1388 C CA . GLU A 1 174 ? 29.485 -1.474 26.755 1.00 88.88 174 GLU A CA 1
ATOM 1389 C C . GLU A 1 174 ? 29.044 -2.872 26.274 1.00 88.88 174 GLU A C 1
ATOM 1391 O O . GLU A 1 174 ? 29.838 -3.619 25.707 1.00 88.88 174 GLU A O 1
ATOM 1396 N N . LEU A 1 175 ? 27.761 -3.225 26.430 1.00 87.75 175 LEU A N 1
ATOM 1397 C CA . LEU A 1 175 ? 27.228 -4.516 25.977 1.00 87.75 175 LEU A CA 1
ATOM 1398 C C . LEU A 1 175 ? 27.043 -4.582 24.453 1.00 87.75 175 LEU A C 1
ATOM 1400 O O . LEU A 1 175 ? 26.958 -5.674 23.896 1.00 87.75 175 LEU A O 1
ATOM 1404 N N . LEU A 1 176 ? 27.010 -3.437 23.763 1.00 86.19 176 LEU A N 1
ATOM 1405 C CA . LEU A 1 176 ? 26.904 -3.384 22.301 1.00 86.19 176 LEU A CA 1
ATOM 1406 C C . LEU A 1 176 ? 28.194 -3.836 21.608 1.00 86.19 176 LEU A C 1
ATOM 1408 O O . LEU A 1 176 ? 28.180 -4.122 20.418 1.00 86.19 176 LEU A O 1
ATOM 1412 N N . GLU A 1 177 ? 29.320 -3.911 22.316 1.00 86.25 177 GLU A N 1
ATOM 1413 C CA . GLU A 1 177 ? 30.567 -4.423 21.736 1.00 86.25 177 GLU A CA 1
ATOM 1414 C C . GLU A 1 177 ? 30.599 -5.955 21.655 1.00 86.25 177 GLU A C 1
ATOM 1416 O O . GLU A 1 177 ? 31.394 -6.507 20.900 1.00 86.25 177 GLU A O 1
ATOM 1421 N N . SER A 1 178 ? 29.739 -6.641 22.416 1.00 84.69 178 SER A N 1
ATOM 1422 C CA . SER A 1 178 ? 29.782 -8.099 22.592 1.00 84.69 178 SER A CA 1
ATOM 1423 C C . SER A 1 178 ? 28.438 -8.805 22.407 1.00 84.69 178 SER A C 1
ATOM 1425 O O . SER A 1 178 ? 28.380 -10.018 22.544 1.00 84.69 178 SER A O 1
ATOM 1427 N N . SER A 1 179 ? 27.354 -8.087 22.091 1.00 88.00 179 SER A N 1
ATOM 1428 C CA . SER A 1 179 ? 26.028 -8.684 21.892 1.00 88.00 179 SER A CA 1
ATOM 1429 C C . SER A 1 179 ? 25.441 -8.300 20.539 1.00 88.00 179 SER A C 1
ATOM 1431 O O . SER A 1 179 ? 24.921 -7.194 20.352 1.00 88.00 179 SER A O 1
ATOM 1433 N N . TYR A 1 180 ? 25.456 -9.249 19.601 1.00 85.62 180 TYR A N 1
ATOM 1434 C CA . TYR A 1 180 ? 24.850 -9.037 18.287 1.00 85.62 180 TYR A CA 1
ATOM 1435 C C . TYR A 1 180 ? 23.331 -8.810 18.379 1.00 85.62 180 TYR A C 1
ATOM 1437 O O . TYR A 1 180 ? 22.793 -8.004 17.623 1.00 85.62 180 TYR A O 1
ATOM 1445 N N . GLU A 1 181 ? 22.633 -9.457 19.322 1.00 86.00 181 GLU A N 1
ATOM 1446 C CA . GLU A 1 181 ? 21.188 -9.283 19.529 1.00 86.00 181 GLU A CA 1
ATOM 1447 C C . GLU A 1 181 ? 20.834 -7.861 19.987 1.00 86.00 181 GLU A C 1
ATOM 1449 O O . GLU A 1 181 ? 19.844 -7.284 19.527 1.00 86.00 181 GLU A O 1
ATOM 1454 N N . LEU A 1 182 ? 21.649 -7.257 20.862 1.00 90.44 182 LEU A N 1
ATOM 1455 C CA . LEU A 1 182 ? 21.457 -5.864 21.270 1.00 90.44 182 LEU A CA 1
ATOM 1456 C C . LEU A 1 182 ? 21.767 -4.895 20.127 1.00 90.44 182 LEU A C 1
ATOM 1458 O O . LEU A 1 182 ? 20.992 -3.960 19.927 1.00 90.44 182 LEU A O 1
ATOM 1462 N N . CYS A 1 183 ? 22.829 -5.122 19.346 1.00 88.62 183 C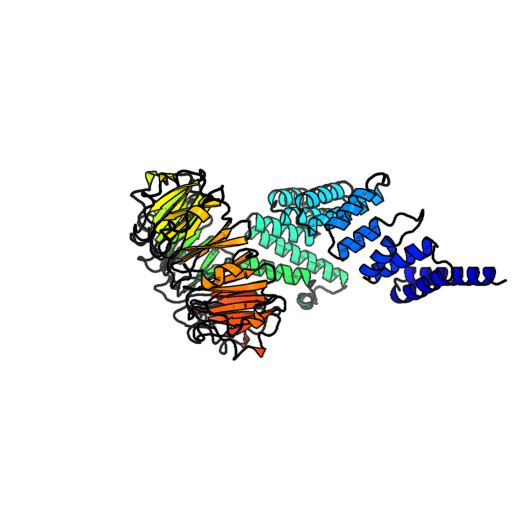YS A N 1
ATOM 1463 C CA . CYS A 1 183 ? 23.115 -4.326 18.146 1.00 88.62 183 CYS A CA 1
ATOM 1464 C C . CYS A 1 183 ? 21.991 -4.423 17.109 1.00 88.62 183 CYS A C 1
ATOM 1466 O O . CYS A 1 183 ? 21.580 -3.407 16.545 1.00 88.62 183 CYS A O 1
ATOM 1468 N N . PHE A 1 184 ? 21.442 -5.622 16.908 1.00 84.12 184 PHE A N 1
ATOM 1469 C CA . PHE A 1 184 ? 20.300 -5.844 16.032 1.00 84.12 184 PHE A CA 1
ATOM 1470 C C . PHE A 1 184 ? 19.075 -5.063 16.521 1.00 84.12 184 PHE A C 1
ATOM 1472 O O . PHE A 1 184 ? 18.539 -4.234 15.788 1.00 84.12 184 PHE A O 1
ATOM 1479 N N . ASN A 1 185 ? 18.681 -5.224 17.785 1.00 89.31 185 ASN A N 1
ATOM 1480 C CA . ASN A 1 185 ? 17.555 -4.478 18.344 1.00 89.31 185 ASN A CA 1
ATOM 1481 C C . ASN A 1 185 ? 17.795 -2.956 18.347 1.00 89.31 185 ASN A C 1
ATOM 1483 O O . ASN A 1 185 ? 16.846 -2.183 18.205 1.00 89.31 185 ASN A O 1
ATOM 1487 N N . PHE A 1 186 ? 19.050 -2.511 18.473 1.00 90.19 186 PHE A N 1
ATOM 1488 C CA . PHE A 1 186 ? 19.415 -1.102 18.339 1.00 90.19 186 PHE A CA 1
ATOM 1489 C C . PHE A 1 186 ? 19.184 -0.595 16.921 1.00 90.19 186 PHE A C 1
ATOM 1491 O O . PHE A 1 186 ? 18.603 0.475 16.755 1.00 90.19 186 PHE A O 1
ATOM 1498 N N . SER A 1 187 ? 19.566 -1.378 15.908 1.00 87.06 187 SER A N 1
ATOM 1499 C CA . SER A 1 187 ? 19.281 -1.053 14.510 1.00 87.06 187 SER A CA 1
ATOM 1500 C C . SER A 1 187 ? 17.773 -0.935 14.260 1.00 87.06 187 SER A C 1
ATOM 1502 O O . SER A 1 187 ? 17.341 0.052 13.672 1.00 87.06 187 SER A O 1
ATOM 1504 N N . CYS A 1 188 ? 16.948 -1.836 14.812 1.00 81.94 188 CYS A N 1
ATOM 1505 C CA . CYS A 1 188 ? 15.489 -1.733 14.718 1.00 81.94 188 CYS A CA 1
ATOM 1506 C C . CYS A 1 188 ? 14.956 -0.454 15.385 1.00 81.94 188 CYS A C 1
ATOM 1508 O O . CYS A 1 188 ? 14.168 0.270 14.785 1.00 81.94 188 CYS A O 1
ATOM 1510 N N . ALA A 1 189 ? 15.440 -0.116 16.585 1.00 85.56 189 ALA A N 1
ATOM 1511 C CA . ALA A 1 189 ? 15.053 1.121 17.267 1.00 85.56 189 ALA A CA 1
ATOM 1512 C C . ALA A 1 189 ? 15.471 2.389 16.495 1.00 85.56 189 ALA A C 1
ATOM 1514 O O . ALA A 1 189 ? 14.789 3.412 16.560 1.00 85.56 189 ALA A O 1
ATOM 1515 N N . LEU A 1 190 ? 16.604 2.345 15.786 1.00 84.50 190 LEU A N 1
ATOM 1516 C CA . LEU A 1 190 ? 17.080 3.434 14.930 1.00 84.50 190 LEU A CA 1
ATOM 1517 C C . LEU A 1 190 ? 16.245 3.552 13.649 1.00 84.50 190 LEU A C 1
ATOM 1519 O O . LEU A 1 190 ? 15.946 4.678 13.251 1.00 84.50 190 LEU A O 1
ATOM 1523 N N . ILE A 1 191 ? 15.823 2.431 13.055 1.00 76.44 191 ILE A N 1
ATOM 1524 C CA . ILE A 1 191 ? 14.903 2.398 11.905 1.00 76.44 191 ILE A CA 1
ATOM 1525 C C . ILE A 1 191 ? 13.564 3.030 12.278 1.00 76.44 191 ILE A C 1
ATOM 1527 O O . ILE A 1 191 ? 13.146 3.977 11.615 1.00 76.44 191 ILE A O 1
ATOM 1531 N N . ASP A 1 192 ? 12.953 2.600 13.383 1.00 73.06 192 ASP A N 1
ATOM 1532 C CA . ASP A 1 192 ? 11.697 3.177 13.887 1.00 73.06 192 ASP A CA 1
ATOM 1533 C C . ASP A 1 192 ? 11.842 4.675 14.215 1.00 73.06 192 ASP A C 1
ATOM 1535 O O . ASP A 1 192 ? 10.900 5.458 14.106 1.00 73.06 192 ASP A O 1
ATOM 1539 N N . GLY A 1 193 ? 13.049 5.104 14.598 1.00 71.00 193 GLY A N 1
ATOM 1540 C CA . GLY A 1 193 ? 13.394 6.508 14.825 1.00 71.00 193 GLY A CA 1
ATOM 1541 C C . GLY A 1 193 ? 13.757 7.307 13.564 1.00 71.00 193 GLY A C 1
ATOM 1542 O O . GLY A 1 193 ? 14.118 8.478 13.695 1.00 71.00 193 GLY A O 1
ATOM 1543 N N . GLY A 1 194 ? 13.725 6.704 12.370 1.00 65.88 194 GLY A N 1
ATOM 1544 C CA . GLY A 1 194 ? 14.090 7.335 11.094 1.00 65.88 194 GLY A CA 1
ATOM 1545 C C . GLY A 1 194 ? 15.592 7.601 10.902 1.00 65.88 194 GLY A C 1
ATOM 1546 O O . GLY A 1 194 ? 15.982 8.364 10.018 1.00 65.88 194 GLY A O 1
ATOM 1547 N N . ARG A 1 195 ? 16.461 7.002 11.725 1.00 79.25 195 ARG A N 1
ATOM 1548 C CA . ARG A 1 195 ? 17.926 7.189 11.726 1.00 79.25 195 ARG A CA 1
ATOM 1549 C C . ARG A 1 195 ? 18.621 6.079 10.933 1.00 79.25 195 ARG A C 1
ATOM 1551 O O . ARG A 1 195 ? 19.420 5.319 11.473 1.00 79.25 195 ARG A O 1
ATOM 1558 N N . LEU A 1 196 ? 18.301 5.989 9.643 1.00 68.69 196 LEU A N 1
ATOM 1559 C CA . LEU A 1 196 ? 18.649 4.841 8.791 1.00 68.69 196 LEU A CA 1
ATOM 1560 C C . LEU A 1 196 ? 20.158 4.602 8.632 1.00 68.69 196 LEU A C 1
ATOM 1562 O O . LEU A 1 196 ? 20.597 3.459 8.683 1.00 68.69 196 LEU A O 1
ATOM 1566 N N . GLN A 1 197 ? 20.962 5.661 8.504 1.00 69.62 197 GLN A N 1
ATOM 1567 C CA . GLN A 1 197 ? 22.416 5.522 8.350 1.00 69.62 197 GLN A CA 1
ATOM 1568 C C . GLN A 1 197 ? 23.070 4.914 9.601 1.00 69.62 197 GLN A C 1
ATOM 1570 O O . GLN A 1 197 ? 23.898 4.015 9.509 1.00 69.62 197 GLN A O 1
ATOM 1575 N N . GLU A 1 198 ? 22.655 5.362 10.786 1.00 78.44 198 GLU A N 1
ATOM 1576 C CA . GLU A 1 198 ? 23.147 4.799 12.046 1.00 78.44 198 GLU A CA 1
ATOM 1577 C C . GLU A 1 198 ? 22.629 3.371 12.255 1.00 78.44 198 GLU A C 1
ATOM 1579 O O . GLU A 1 198 ? 23.323 2.536 12.831 1.00 78.44 198 GLU A O 1
ATOM 1584 N N . ALA A 1 199 ? 21.415 3.071 11.778 1.00 77.38 199 ALA A N 1
ATOM 1585 C CA . ALA A 1 199 ? 20.882 1.717 11.811 1.00 77.38 199 ALA A CA 1
ATOM 1586 C C . ALA A 1 199 ? 21.723 0.753 10.964 1.00 77.38 199 ALA A C 1
ATOM 1588 O O . ALA A 1 199 ? 22.025 -0.342 11.429 1.00 77.38 199 ALA A O 1
ATOM 1589 N N . GLU A 1 200 ? 22.136 1.170 9.764 1.00 72.81 200 GLU A N 1
ATOM 1590 C CA . GLU A 1 200 ? 23.012 0.392 8.882 1.00 72.81 200 GLU A CA 1
ATOM 1591 C C . GLU A 1 200 ? 24.373 0.111 9.539 1.00 72.81 200 GLU A C 1
ATOM 1593 O O . GLU A 1 200 ? 24.821 -1.035 9.571 1.00 72.81 200 GLU A O 1
ATOM 1598 N N . GLU A 1 201 ? 25.006 1.124 10.139 1.00 78.69 201 GLU A N 1
ATOM 1599 C CA . GLU A 1 201 ? 26.268 0.957 10.877 1.00 78.69 201 GLU A CA 1
ATOM 1600 C C . GLU A 1 201 ? 26.130 -0.068 12.013 1.00 78.69 201 GLU A C 1
ATOM 1602 O O . GLU A 1 201 ? 26.971 -0.958 12.171 1.00 78.69 201 GLU A O 1
ATOM 1607 N N . ARG A 1 202 ? 25.038 0.010 12.783 1.00 84.75 202 ARG A N 1
ATOM 1608 C CA . ARG A 1 202 ? 24.778 -0.913 13.898 1.00 84.75 202 ARG A CA 1
ATOM 1609 C C . ARG A 1 202 ? 24.406 -2.315 13.445 1.00 84.75 202 ARG A C 1
ATOM 1611 O O . ARG A 1 202 ? 24.760 -3.277 14.124 1.00 84.75 202 ARG A O 1
ATOM 1618 N N . LEU A 1 203 ? 23.749 -2.447 12.299 1.00 74.94 203 LEU A N 1
ATOM 1619 C CA . LEU A 1 203 ? 23.446 -3.743 11.708 1.00 74.94 203 LEU A CA 1
ATOM 1620 C C . LEU A 1 203 ? 24.715 -4.452 11.224 1.00 74.94 203 LEU A C 1
ATOM 1622 O O . LEU A 1 203 ? 24.877 -5.647 11.466 1.00 74.94 203 LEU A O 1
ATOM 1626 N N . ASN A 1 204 ? 25.638 -3.715 10.603 1.00 73.62 204 ASN A N 1
ATOM 1627 C CA . ASN A 1 204 ? 26.942 -4.253 10.216 1.00 73.62 204 ASN A CA 1
ATOM 1628 C C . ASN A 1 204 ? 27.740 -4.706 11.446 1.00 73.62 204 ASN A C 1
ATOM 1630 O O . ASN A 1 204 ? 28.270 -5.813 11.458 1.00 73.62 204 ASN A O 1
ATOM 1634 N N . GLN A 1 205 ? 27.722 -3.919 12.525 1.00 82.94 205 GLN A N 1
ATOM 1635 C CA . GLN A 1 205 ? 28.326 -4.327 13.795 1.00 82.94 205 GLN A CA 1
ATOM 1636 C C . GLN A 1 205 ? 27.694 -5.616 14.356 1.00 82.94 205 GLN A C 1
ATOM 1638 O O . GLN A 1 205 ? 28.414 -6.503 14.810 1.00 82.94 205 GLN A O 1
ATOM 1643 N N . ALA A 1 206 ? 26.362 -5.755 14.302 1.00 81.94 206 ALA A N 1
ATOM 1644 C CA . ALA A 1 206 ? 25.678 -6.983 14.718 1.00 81.94 206 ALA A CA 1
ATOM 1645 C C . ALA A 1 206 ? 26.135 -8.196 13.890 1.00 81.94 206 ALA A C 1
ATOM 1647 O O . ALA A 1 206 ? 26.388 -9.266 14.445 1.00 81.94 206 ALA A O 1
ATOM 1648 N N . LYS A 1 207 ? 26.271 -8.024 12.568 1.00 73.31 207 LYS A N 1
ATOM 1649 C CA . LYS A 1 207 ? 26.775 -9.064 11.662 1.00 73.31 207 LYS A CA 1
ATOM 1650 C C . LYS A 1 207 ? 28.182 -9.504 12.068 1.00 73.31 207 LYS A C 1
ATOM 1652 O O . LYS A 1 207 ? 28.410 -10.702 12.217 1.00 73.31 207 LYS A O 1
ATOM 1657 N N . ASP A 1 208 ? 29.089 -8.555 12.286 1.00 78.00 208 ASP A N 1
ATOM 1658 C CA . ASP A 1 208 ? 30.486 -8.843 12.623 1.00 78.00 208 ASP A CA 1
ATOM 1659 C C . ASP A 1 208 ? 30.612 -9.619 13.942 1.00 78.00 208 ASP A C 1
ATOM 1661 O O . ASP A 1 208 ? 31.318 -10.626 13.995 1.00 78.00 208 ASP A O 1
ATOM 1665 N N . ILE A 1 209 ? 29.886 -9.200 14.987 1.00 82.06 209 ILE A N 1
ATOM 1666 C CA . ILE A 1 209 ? 29.885 -9.885 16.291 1.00 82.06 209 ILE A CA 1
ATOM 1667 C C . ILE A 1 209 ? 29.337 -11.311 16.147 1.00 82.06 209 ILE A C 1
ATOM 1669 O O . ILE A 1 209 ? 29.953 -12.259 16.630 1.00 82.06 209 ILE A O 1
ATOM 1673 N N . CYS A 1 210 ? 28.218 -11.489 15.437 1.00 75.44 210 CYS A N 1
ATOM 1674 C CA . CYS A 1 210 ? 27.616 -12.809 15.250 1.00 75.44 210 CYS A CA 1
ATOM 1675 C C . CYS A 1 210 ? 28.555 -13.772 14.507 1.00 75.44 210 CYS A C 1
ATOM 1677 O O . CYS A 1 210 ? 28.716 -14.922 14.912 1.00 75.44 210 CYS A O 1
ATOM 1679 N N . VAL A 1 211 ? 29.216 -13.301 13.445 1.00 69.88 211 VAL A N 1
ATOM 1680 C CA . VAL A 1 211 ? 30.194 -14.107 12.700 1.00 69.88 211 VAL A CA 1
ATOM 1681 C C . VAL A 1 211 ? 31.368 -14.506 13.596 1.00 69.88 211 VAL A C 1
ATOM 1683 O O . VAL A 1 211 ? 31.795 -15.658 13.559 1.00 69.88 211 VAL A O 1
ATOM 1686 N N . GLN A 1 212 ? 31.869 -13.595 14.433 1.00 75.44 212 GLN A N 1
ATOM 1687 C CA . GLN A 1 212 ? 32.953 -13.904 15.368 1.00 75.44 212 GLN A CA 1
ATOM 1688 C C . GLN A 1 212 ? 32.558 -14.962 16.405 1.00 75.44 212 GLN A C 1
ATOM 1690 O O . GLN A 1 212 ? 33.350 -15.867 16.665 1.00 75.44 212 GLN A O 1
ATOM 1695 N N . GLU A 1 213 ? 31.354 -14.881 16.976 1.00 76.06 213 GLU A N 1
ATOM 1696 C CA . GLU A 1 213 ? 30.854 -15.887 17.922 1.00 76.06 213 GLU A CA 1
ATOM 1697 C C . GLU A 1 213 ? 30.696 -17.268 17.269 1.00 76.06 213 GLU A C 1
ATOM 1699 O O . GLU A 1 213 ? 31.087 -18.275 17.860 1.00 76.06 213 GLU A O 1
ATOM 1704 N N . LEU A 1 214 ? 30.184 -17.328 16.035 1.00 64.94 214 LEU A N 1
ATOM 1705 C CA . LEU A 1 214 ? 30.034 -18.582 15.285 1.00 64.94 214 LEU A CA 1
ATOM 1706 C C . LEU A 1 214 ? 31.385 -19.228 14.968 1.00 64.94 214 LEU A C 1
ATOM 1708 O O . LEU A 1 214 ? 31.550 -20.429 15.172 1.00 64.94 214 LEU A O 1
ATOM 1712 N N . LEU A 1 215 ? 32.366 -18.434 14.526 1.00 66.44 215 LEU A N 1
ATOM 1713 C CA . LEU A 1 215 ? 33.725 -18.917 14.260 1.00 66.44 215 LEU A CA 1
ATOM 1714 C C . LEU A 1 215 ? 34.369 -19.522 15.512 1.00 66.44 215 LEU A C 1
ATOM 1716 O O . LEU A 1 215 ? 35.011 -20.568 15.434 1.00 66.44 215 LEU A O 1
ATOM 1720 N N . GLN A 1 216 ? 34.166 -18.892 16.673 1.00 71.00 216 GLN A N 1
ATOM 1721 C CA . GLN A 1 216 ? 34.652 -19.412 17.953 1.00 71.00 216 GLN A CA 1
ATOM 1722 C C . GLN A 1 216 ? 33.925 -20.693 18.381 1.00 71.00 216 GLN A C 1
ATOM 1724 O O . GLN A 1 216 ? 34.550 -21.578 18.959 1.00 71.00 216 GLN A O 1
ATOM 1729 N N . ALA A 1 217 ? 32.621 -20.802 18.117 1.00 67.19 217 ALA A N 1
ATOM 1730 C CA . ALA A 1 217 ? 31.829 -21.971 18.490 1.00 67.19 217 ALA A CA 1
ATOM 1731 C C . ALA A 1 217 ? 32.140 -23.212 17.634 1.00 67.19 217 ALA A C 1
ATOM 1733 O O . ALA A 1 217 ? 32.071 -24.331 18.144 1.00 67.19 217 ALA A O 1
ATOM 1734 N N . GLU A 1 218 ? 32.479 -23.027 16.354 1.00 62.66 218 GLU A N 1
ATOM 1735 C CA . GLU A 1 218 ? 32.780 -24.123 15.421 1.00 62.66 218 GLU A CA 1
ATOM 1736 C C . GLU A 1 218 ? 34.280 -24.475 15.326 1.00 62.66 218 GLU A C 1
ATOM 1738 O O . GLU A 1 218 ? 34.630 -25.433 14.637 1.00 62.66 218 GLU A O 1
ATOM 1743 N N . ASP A 1 219 ? 35.159 -23.770 16.056 1.00 63.81 219 ASP A N 1
ATOM 1744 C CA . ASP A 1 219 ? 36.622 -23.982 16.066 1.00 63.81 219 ASP A CA 1
ATOM 1745 C C . ASP A 1 219 ? 37.247 -23.851 14.651 1.00 63.81 219 ASP A C 1
ATOM 1747 O O . ASP A 1 219 ? 38.192 -24.556 14.286 1.00 63.81 219 ASP A O 1
ATOM 1751 N N . ILE A 1 220 ? 36.690 -22.946 13.835 1.00 60.69 220 ILE A N 1
ATOM 1752 C CA . ILE A 1 220 ? 37.075 -22.707 12.434 1.00 60.69 220 ILE A CA 1
ATOM 1753 C C . ILE A 1 220 ? 38.046 -21.520 12.357 1.00 60.69 220 ILE A C 1
ATOM 1755 O O . ILE A 1 220 ? 37.847 -20.473 12.978 1.00 60.69 220 ILE A O 1
ATOM 1759 N N . ASP A 1 221 ? 39.118 -21.670 11.586 1.00 60.69 221 ASP A N 1
ATOM 1760 C CA . ASP A 1 221 ? 40.132 -20.650 11.351 1.00 60.69 221 ASP A CA 1
ATOM 1761 C C . ASP A 1 221 ? 39.657 -19.536 10.399 1.00 60.69 221 ASP A C 1
ATOM 1763 O O . ASP A 1 221 ? 38.801 -19.707 9.534 1.00 60.69 221 ASP A O 1
ATOM 1767 N N . ALA A 1 222 ? 40.230 -18.339 10.563 1.00 57.22 222 ALA A N 1
ATOM 1768 C CA . ALA A 1 222 ? 39.783 -17.124 9.874 1.00 57.22 222 ALA A CA 1
ATOM 1769 C C . ALA A 1 222 ? 39.864 -17.190 8.330 1.00 57.22 222 ALA A C 1
ATOM 1771 O O . ALA A 1 222 ? 39.222 -16.381 7.662 1.00 57.22 222 ALA A O 1
ATOM 1772 N N . GLU A 1 223 ? 40.637 -18.123 7.759 1.00 55.44 223 GLU A N 1
ATOM 1773 C CA . GLU A 1 223 ? 40.715 -18.348 6.304 1.00 55.44 223 GLU A CA 1
ATOM 1774 C C . GLU A 1 223 ? 39.501 -19.125 5.752 1.00 55.44 223 GLU A C 1
ATOM 1776 O O . GLU A 1 223 ? 39.097 -18.876 4.613 1.00 55.44 223 GLU A O 1
ATOM 1781 N N . ASP A 1 224 ? 38.845 -19.960 6.566 1.00 55.69 224 ASP A N 1
ATOM 1782 C CA . ASP A 1 224 ? 37.667 -20.758 6.185 1.00 55.69 224 ASP A CA 1
ATOM 1783 C C . ASP A 1 224 ? 36.328 -20.039 6.476 1.00 55.69 224 ASP A C 1
ATOM 1785 O O . ASP A 1 224 ? 35.253 -20.509 6.092 1.00 55.69 224 ASP A O 1
ATOM 1789 N N . ALA A 1 225 ? 36.377 -18.829 7.050 1.00 52.66 225 ALA A N 1
ATOM 1790 C CA . ALA A 1 225 ? 35.214 -18.001 7.394 1.00 52.66 225 ALA A CA 1
ATOM 1791 C C . ALA A 1 225 ? 34.286 -17.667 6.206 1.00 52.66 225 ALA A C 1
ATOM 1793 O O . ALA A 1 225 ? 33.090 -17.443 6.389 1.00 52.66 225 ALA A O 1
ATOM 1794 N N . SER A 1 226 ? 34.810 -17.670 4.975 1.00 53.16 226 SER A N 1
ATOM 1795 C CA . SER A 1 226 ? 34.020 -17.413 3.758 1.00 53.16 226 SER A CA 1
ATOM 1796 C C . SER A 1 226 ? 32.981 -18.502 3.444 1.00 53.16 226 SER A C 1
ATOM 1798 O O . SER A 1 226 ? 32.023 -18.242 2.718 1.00 53.16 226 SER A O 1
ATOM 1800 N N . LEU A 1 227 ? 33.126 -19.707 4.007 1.00 49.00 227 LEU A N 1
ATOM 1801 C CA . LEU A 1 227 ? 32.173 -20.811 3.843 1.00 49.00 227 LEU A CA 1
ATOM 1802 C C . LEU A 1 227 ? 30.970 -20.712 4.804 1.00 49.00 227 LEU A C 1
ATOM 1804 O O . LEU A 1 227 ? 29.931 -21.316 4.530 1.00 49.00 227 LEU A O 1
ATOM 1808 N N . LEU A 1 228 ? 31.079 -19.919 5.880 1.00 49.34 228 LEU A N 1
ATOM 1809 C CA . LEU A 1 228 ? 30.049 -19.741 6.915 1.00 49.34 228 LEU A CA 1
ATOM 1810 C C . LEU A 1 228 ? 28.981 -18.685 6.583 1.00 49.34 228 LEU A C 1
ATOM 1812 O O . LEU A 1 228 ? 27.973 -18.608 7.285 1.00 49.34 228 LEU A O 1
ATOM 1816 N N . GLU A 1 229 ? 29.116 -17.907 5.498 1.00 47.50 229 GLU A N 1
ATOM 1817 C CA . GLU A 1 229 ? 28.013 -17.040 5.031 1.00 47.50 229 GLU A CA 1
ATOM 1818 C C . GLU A 1 229 ? 26.724 -17.843 4.763 1.00 47.50 229 GLU A C 1
ATOM 1820 O O . GLU A 1 229 ? 25.620 -17.315 4.874 1.00 47.50 229 GLU A O 1
ATOM 1825 N N . VAL A 1 230 ? 26.856 -19.146 4.485 1.00 44.09 230 VAL A N 1
ATOM 1826 C CA . VAL A 1 230 ? 25.747 -20.084 4.251 1.00 44.09 230 VAL A CA 1
ATOM 1827 C C . VAL A 1 230 ? 25.147 -20.639 5.558 1.00 44.09 230 VAL A C 1
ATOM 1829 O O . VAL A 1 230 ? 24.039 -21.176 5.545 1.00 44.09 230 VAL A O 1
ATOM 1832 N N . SER A 1 231 ? 25.846 -20.502 6.688 1.00 43.03 231 SER A N 1
ATOM 1833 C CA . SER A 1 231 ? 25.466 -21.030 8.009 1.00 43.03 231 SER A CA 1
ATOM 1834 C C . SER A 1 231 ? 25.262 -19.950 9.074 1.00 43.03 231 SER A C 1
ATOM 1836 O O . SER A 1 231 ? 25.057 -20.292 10.241 1.00 43.03 231 SER A O 1
ATOM 1838 N N . LEU A 1 232 ? 25.190 -18.664 8.687 1.00 51.62 232 LEU A N 1
ATOM 1839 C CA . LEU A 1 232 ? 24.543 -17.650 9.525 1.00 51.62 232 LEU A CA 1
ATOM 1840 C C . LEU A 1 232 ? 23.214 -18.231 10.040 1.00 51.62 232 LEU A C 1
ATOM 1842 O O . LEU A 1 232 ? 22.461 -18.799 9.237 1.00 51.62 232 LEU A O 1
ATOM 1846 N N . PRO A 1 233 ? 22.893 -18.095 11.343 1.00 50.84 233 PRO A N 1
ATOM 1847 C CA . PRO A 1 233 ? 21.627 -18.542 11.887 1.00 50.84 233 PRO A CA 1
ATOM 1848 C C . PRO A 1 233 ? 20.516 -18.105 10.945 1.00 50.84 233 PRO A C 1
ATOM 1850 O O . PRO A 1 233 ? 20.392 -16.924 10.624 1.00 50.84 233 PRO A O 1
ATOM 1853 N N . MET A 1 234 ? 19.724 -19.067 10.473 1.00 44.75 234 MET A N 1
ATOM 1854 C CA . MET A 1 234 ? 18.689 -18.862 9.452 1.00 44.75 234 MET A CA 1
ATOM 1855 C C . MET A 1 234 ? 17.715 -17.725 9.824 1.00 44.75 234 MET A C 1
ATOM 1857 O O . MET A 1 234 ? 17.041 -17.159 8.968 1.00 44.75 234 MET A O 1
ATOM 1861 N N . TRP A 1 235 ? 17.653 -17.389 11.116 1.00 46.72 235 TRP A N 1
ATOM 1862 C CA . TRP A 1 235 ? 17.014 -16.201 11.659 1.00 46.72 235 TRP A CA 1
ATOM 1863 C C . TRP A 1 235 ? 17.771 -14.905 11.313 1.00 46.72 235 TRP A C 1
ATOM 1865 O O . TRP A 1 235 ? 17.179 -14.056 10.658 1.00 46.72 235 TRP A O 1
ATOM 1875 N N . LEU A 1 236 ? 19.056 -14.752 11.656 1.00 47.06 236 LEU A N 1
ATOM 1876 C CA . LEU A 1 236 ? 19.815 -13.520 11.408 1.00 47.06 236 LEU A CA 1
ATOM 1877 C C . LEU A 1 236 ? 20.025 -13.254 9.913 1.00 47.06 236 LEU A C 1
ATOM 1879 O O . LEU A 1 236 ? 19.802 -12.128 9.501 1.00 47.06 236 LEU A O 1
ATOM 1883 N N . ALA A 1 237 ? 20.331 -14.260 9.084 1.00 46.53 237 ALA A N 1
ATOM 1884 C CA . ALA A 1 237 ? 20.434 -14.078 7.626 1.00 46.53 237 ALA A CA 1
ATOM 1885 C C . ALA A 1 237 ? 19.110 -13.589 7.016 1.00 46.53 237 ALA A C 1
ATOM 1887 O O . ALA A 1 237 ? 19.078 -12.625 6.262 1.00 46.53 237 ALA A O 1
ATOM 1888 N N . ARG A 1 238 ? 17.984 -14.182 7.434 1.00 46.47 238 ARG A N 1
ATOM 1889 C CA . ARG A 1 238 ? 16.650 -13.771 6.983 1.00 46.47 238 ARG A CA 1
ATOM 1890 C C . ARG A 1 238 ? 16.256 -12.388 7.501 1.00 46.47 238 ARG A C 1
ATOM 1892 O O . ARG A 1 238 ? 15.504 -11.705 6.822 1.00 46.47 238 ARG A O 1
ATOM 1899 N N . HIS A 1 239 ? 16.734 -11.968 8.673 1.00 50.47 239 HIS A N 1
ATOM 1900 C CA . HIS A 1 239 ? 16.460 -10.634 9.217 1.00 50.47 239 HIS A CA 1
ATOM 1901 C C . HIS A 1 239 ? 17.417 -9.570 8.671 1.00 50.47 239 HIS A C 1
ATOM 1903 O O . HIS A 1 239 ? 16.969 -8.449 8.477 1.00 50.47 239 HIS A O 1
ATOM 1909 N N . LEU A 1 240 ? 18.676 -9.909 8.364 1.00 47.41 240 LEU A N 1
ATOM 1910 C CA . LEU A 1 240 ? 19.628 -9.035 7.677 1.00 47.41 240 LEU A CA 1
ATOM 1911 C C . LEU A 1 240 ? 19.196 -8.826 6.230 1.00 47.41 240 LEU A C 1
ATOM 1913 O O . LEU A 1 240 ? 19.081 -7.686 5.831 1.00 47.41 240 LEU A O 1
ATOM 1917 N N . ASP A 1 241 ? 18.836 -9.877 5.489 1.00 44.81 241 ASP A N 1
ATOM 1918 C CA . ASP A 1 241 ? 18.302 -9.748 4.127 1.00 44.81 241 ASP A CA 1
ATOM 1919 C C . ASP A 1 241 ? 16.979 -8.976 4.115 1.00 44.81 241 ASP A C 1
ATOM 1921 O O . ASP A 1 241 ? 16.731 -8.186 3.211 1.00 44.81 241 ASP A O 1
ATOM 1925 N N . VAL A 1 242 ? 16.129 -9.150 5.138 1.00 43.66 242 VAL A N 1
ATOM 1926 C CA . VAL A 1 242 ? 14.921 -8.331 5.315 1.00 43.66 242 VAL A CA 1
ATOM 1927 C C . VAL A 1 242 ? 15.276 -6.896 5.692 1.00 43.66 242 VAL A C 1
ATOM 1929 O O . VAL A 1 242 ? 14.580 -6.011 5.219 1.00 43.66 242 VAL A O 1
ATOM 1932 N N . LEU A 1 243 ? 16.325 -6.627 6.479 1.00 43.34 243 LEU A N 1
ATOM 1933 C CA . LEU A 1 243 ? 16.734 -5.264 6.833 1.00 43.34 243 LEU A CA 1
ATOM 1934 C C . LEU A 1 243 ? 17.486 -4.556 5.703 1.00 43.34 243 LEU A C 1
ATOM 1936 O O . LEU A 1 243 ? 17.270 -3.373 5.506 1.00 43.34 243 LEU A O 1
ATOM 1940 N N . THR A 1 244 ? 18.324 -5.246 4.935 1.00 43.25 244 THR A N 1
ATOM 1941 C CA . THR A 1 244 ? 18.944 -4.739 3.707 1.00 43.25 244 THR A CA 1
ATOM 1942 C C . THR A 1 244 ? 17.868 -4.533 2.650 1.00 43.25 244 THR A C 1
ATOM 1944 O O . THR A 1 244 ? 17.836 -3.485 2.017 1.00 43.25 244 THR A O 1
ATOM 1947 N N . ALA A 1 245 ? 16.891 -5.442 2.550 1.00 39.66 245 ALA A N 1
ATOM 1948 C CA . ALA A 1 245 ? 15.677 -5.189 1.787 1.00 39.66 245 ALA A CA 1
ATOM 1949 C C . ALA A 1 245 ? 14.882 -4.008 2.362 1.00 39.66 245 ALA A C 1
ATOM 1951 O O . ALA A 1 245 ? 14.357 -3.260 1.562 1.00 39.66 245 ALA A O 1
ATOM 1952 N N . VAL A 1 246 ? 14.823 -3.779 3.685 1.00 40.81 246 VAL A N 1
ATOM 1953 C CA . VAL A 1 246 ? 14.210 -2.584 4.313 1.00 40.81 246 VAL A CA 1
ATOM 1954 C C . VAL A 1 246 ? 15.004 -1.309 4.020 1.00 40.81 246 VAL A C 1
ATOM 1956 O O . VAL A 1 246 ? 14.405 -0.265 3.808 1.00 40.81 246 VAL A O 1
ATOM 1959 N N . LEU A 1 247 ? 16.328 -1.383 3.918 1.00 42.91 247 LEU A N 1
ATOM 1960 C CA . LEU A 1 247 ? 17.184 -0.275 3.495 1.00 42.91 247 LEU A CA 1
ATOM 1961 C C . LEU A 1 247 ? 17.046 0.002 1.985 1.00 42.91 247 LEU A C 1
ATOM 1963 O O . LEU A 1 247 ? 17.257 1.132 1.560 1.00 42.91 247 LEU A O 1
ATOM 1967 N N . ILE A 1 248 ? 16.631 -0.996 1.194 1.00 45.62 248 ILE A N 1
ATOM 1968 C CA . ILE A 1 248 ? 16.248 -0.874 -0.226 1.00 45.62 248 ILE A CA 1
ATOM 1969 C C . ILE A 1 248 ? 14.733 -0.586 -0.390 1.00 45.62 248 ILE A C 1
ATOM 1971 O O . ILE A 1 248 ? 14.289 -0.190 -1.471 1.00 45.62 248 ILE A O 1
ATOM 1975 N N . ARG A 1 249 ? 13.907 -0.752 0.660 1.00 47.72 249 ARG A N 1
ATOM 1976 C CA . ARG A 1 249 ? 12.425 -0.721 0.580 1.00 47.72 249 ARG A CA 1
ATOM 1977 C C . ARG A 1 249 ? 11.873 0.635 0.159 1.00 47.72 249 ARG A C 1
ATOM 1979 O O . ARG A 1 249 ? 10.770 0.665 -0.368 1.00 47.72 249 ARG A O 1
ATOM 1986 N N . ASP A 1 250 ? 12.644 1.707 0.309 1.00 51.69 250 ASP A N 1
ATOM 1987 C CA . ASP A 1 250 ? 12.227 3.064 -0.061 1.00 51.69 250 ASP A CA 1
ATOM 1988 C C . ASP A 1 250 ? 13.048 3.642 -1.220 1.00 51.69 250 ASP A C 1
ATOM 1990 O O . ASP A 1 250 ? 13.115 4.856 -1.427 1.00 51.69 250 ASP A O 1
ATOM 1994 N N . SER A 1 251 ? 13.688 2.771 -1.997 1.00 70.69 251 SER A N 1
ATOM 1995 C CA . SER A 1 251 ? 14.636 3.175 -3.024 1.00 70.69 251 SER A CA 1
ATOM 1996 C C . SER A 1 251 ? 14.104 3.055 -4.437 1.00 70.69 251 SER A C 1
ATOM 1998 O O . SER A 1 251 ? 14.893 3.308 -5.330 1.00 70.69 251 SER A O 1
ATOM 2000 N N . LEU A 1 252 ? 12.839 2.693 -4.691 1.00 85.00 252 LEU A N 1
ATOM 2001 C CA . LEU A 1 252 ? 12.287 2.672 -6.050 1.00 85.00 252 LEU A CA 1
ATOM 2002 C C . LEU A 1 252 ? 10.906 3.330 -6.132 1.00 85.00 252 LEU A C 1
ATOM 2004 O O . LEU A 1 252 ? 9.961 2.949 -5.452 1.00 85.00 252 LEU A O 1
ATOM 2008 N N . TYR A 1 253 ? 10.798 4.305 -7.025 1.00 90.81 253 TYR A N 1
ATOM 2009 C CA . TYR A 1 253 ? 9.630 5.149 -7.239 1.00 90.81 253 TYR A CA 1
ATOM 2010 C C . TYR A 1 253 ? 9.220 5.092 -8.703 1.00 90.81 253 TYR A C 1
ATOM 2012 O O . TYR A 1 253 ? 10.071 4.901 -9.572 1.00 90.81 253 TYR A O 1
ATOM 2020 N N . SER A 1 254 ? 7.939 5.303 -9.000 1.00 91.31 254 SER A N 1
ATOM 2021 C CA . SER A 1 254 ? 7.437 5.275 -10.373 1.00 91.31 254 SER A CA 1
ATOM 2022 C C . SER A 1 254 ? 6.492 6.433 -10.700 1.00 91.31 254 SER A C 1
ATOM 2024 O O . SER A 1 254 ? 5.749 6.936 -9.855 1.00 91.31 254 SER A O 1
ATOM 2026 N N . THR A 1 255 ? 6.540 6.869 -11.956 1.00 94.75 255 THR A N 1
ATOM 2027 C CA . THR A 1 255 ? 5.421 7.535 -12.641 1.00 94.75 255 THR A CA 1
ATOM 2028 C C . THR A 1 255 ? 4.677 6.489 -13.475 1.00 94.75 255 THR A C 1
ATOM 2030 O O . THR A 1 255 ? 4.974 5.295 -13.400 1.00 94.75 255 THR A O 1
ATOM 2033 N N . GLU A 1 256 ? 3.742 6.892 -14.342 1.00 91.38 256 GLU A N 1
ATOM 2034 C CA . GLU A 1 256 ? 3.098 5.924 -15.236 1.00 91.38 256 GLU A CA 1
ATOM 2035 C C . GLU A 1 256 ? 4.095 5.174 -16.138 1.00 91.38 256 GLU A C 1
ATOM 2037 O O . GLU A 1 256 ? 3.813 4.041 -16.521 1.00 91.38 256 GLU A O 1
ATOM 2042 N N . ARG A 1 257 ? 5.240 5.776 -16.505 1.00 92.06 257 ARG A N 1
ATOM 2043 C CA . ARG A 1 257 ? 6.148 5.218 -17.533 1.00 92.06 257 ARG A CA 1
ATOM 2044 C C . ARG A 1 257 ? 7.640 5.289 -17.217 1.00 92.06 257 ARG A C 1
ATOM 2046 O O . ARG A 1 257 ? 8.464 5.015 -18.091 1.00 92.06 257 ARG A O 1
ATOM 2053 N N . ALA A 1 258 ? 8.005 5.706 -16.015 1.00 92.75 258 ALA A N 1
ATOM 2054 C CA . ALA A 1 258 ? 9.398 5.818 -15.616 1.00 92.75 258 ALA A CA 1
ATOM 2055 C C . ALA A 1 258 ? 9.587 5.369 -14.175 1.00 92.75 258 ALA A C 1
ATOM 2057 O O . ALA A 1 258 ? 8.660 5.433 -13.369 1.00 92.75 258 ALA A O 1
ATOM 2058 N N . PHE A 1 259 ? 10.814 4.967 -13.875 1.00 91.38 259 PHE A N 1
ATOM 2059 C CA . PHE A 1 259 ? 11.272 4.646 -12.538 1.00 91.38 259 PHE A CA 1
ATOM 2060 C C . PHE A 1 259 ? 12.360 5.629 -12.097 1.00 91.38 259 PHE A C 1
ATOM 2062 O O . PHE A 1 259 ? 13.128 6.145 -12.916 1.00 91.38 259 PHE A O 1
ATOM 2069 N N . ALA A 1 260 ? 12.434 5.858 -10.792 1.00 93.56 260 ALA A N 1
ATOM 2070 C CA . ALA A 1 260 ? 13.513 6.572 -10.133 1.00 93.56 260 ALA A CA 1
ATOM 2071 C C . ALA A 1 260 ? 13.965 5.767 -8.916 1.00 93.56 260 ALA A C 1
ATOM 2073 O O . ALA A 1 260 ? 13.132 5.426 -8.081 1.00 93.56 260 ALA A O 1
ATOM 2074 N N . ALA A 1 261 ? 15.260 5.481 -8.815 1.00 89.44 261 ALA A N 1
ATOM 2075 C CA . ALA A 1 261 ? 15.850 4.786 -7.690 1.00 89.44 261 ALA A CA 1
ATOM 2076 C C . ALA A 1 261 ? 16.682 5.717 -6.803 1.00 89.44 261 ALA A C 1
ATOM 2078 O O . ALA A 1 261 ? 17.427 6.535 -7.338 1.00 89.44 261 ALA A O 1
ATOM 2079 N N . VAL A 1 262 ? 16.577 5.592 -5.476 1.00 87.56 262 VAL A N 1
ATOM 2080 C CA . VAL A 1 262 ? 17.358 6.362 -4.489 1.00 87.56 262 VAL A CA 1
ATOM 2081 C C . VAL A 1 262 ? 18.367 5.442 -3.805 1.00 87.56 262 VAL A C 1
ATOM 2083 O O . VAL A 1 262 ? 17.987 4.555 -3.052 1.00 87.56 262 VAL A O 1
ATOM 2086 N N . ASN A 1 263 ? 19.658 5.661 -4.029 1.00 77.56 263 ASN A N 1
ATOM 2087 C CA . ASN A 1 263 ? 20.723 4.887 -3.386 1.00 77.56 263 ASN A CA 1
ATOM 2088 C C . ASN A 1 263 ? 20.901 5.275 -1.908 1.00 77.56 263 ASN A C 1
ATOM 2090 O O . ASN A 1 263 ? 20.462 6.344 -1.489 1.00 77.56 263 ASN A O 1
ATOM 2094 N N . SER A 1 264 ? 21.649 4.477 -1.137 1.00 73.44 264 SER A N 1
ATOM 2095 C CA . SER A 1 264 ? 21.915 4.717 0.298 1.00 73.44 264 SER A CA 1
ATOM 2096 C C . SER A 1 264 ? 22.539 6.088 0.610 1.00 73.44 264 SER A C 1
ATOM 2098 O O . SER A 1 264 ? 22.261 6.691 1.642 1.00 73.44 264 SER A O 1
ATOM 2100 N N . ASN A 1 265 ? 23.330 6.649 -0.311 1.00 70.88 265 ASN A N 1
ATOM 2101 C CA . ASN A 1 265 ? 23.889 8.003 -0.190 1.00 70.88 265 ASN A CA 1
ATOM 2102 C C . ASN A 1 265 ? 22.904 9.133 -0.584 1.00 70.88 265 ASN A C 1
ATOM 2104 O O . ASN A 1 265 ? 23.272 10.315 -0.616 1.00 70.88 265 ASN A O 1
ATOM 2108 N N . GLY A 1 266 ? 21.664 8.786 -0.933 1.00 83.38 266 GLY A N 1
ATOM 2109 C CA . GLY A 1 266 ? 20.629 9.686 -1.432 1.00 83.38 266 GLY A CA 1
ATOM 2110 C C . GLY A 1 266 ? 20.865 10.186 -2.860 1.00 83.38 266 GLY A C 1
ATOM 2111 O O . GLY A 1 266 ? 20.368 11.258 -3.211 1.00 83.38 266 GLY A O 1
ATOM 2112 N N . SER A 1 267 ? 21.682 9.492 -3.662 1.00 86.88 267 SER A N 1
ATOM 2113 C CA . SER A 1 267 ? 21.798 9.752 -5.104 1.00 86.88 267 SER A CA 1
ATOM 2114 C C . SER A 1 267 ? 20.645 9.114 -5.873 1.00 86.88 267 SER A C 1
ATOM 2116 O O . SER A 1 267 ? 20.149 8.069 -5.462 1.00 86.88 267 SER A O 1
ATOM 2118 N N . VAL A 1 268 ? 20.224 9.730 -6.983 1.00 92.50 268 VAL A N 1
ATOM 2119 C CA . VAL A 1 268 ? 19.079 9.253 -7.776 1.00 92.50 268 VAL A CA 1
ATOM 2120 C C . VAL A 1 268 ? 19.501 8.772 -9.160 1.00 92.50 268 VAL A C 1
ATOM 2122 O O . VAL A 1 268 ? 20.218 9.470 -9.885 1.00 92.50 268 VAL A O 1
ATOM 2125 N N . ILE A 1 269 ? 19.004 7.598 -9.541 1.00 89.62 269 ILE A N 1
ATOM 2126 C CA . ILE A 1 269 ? 19.118 7.010 -10.881 1.00 89.62 269 ILE A CA 1
ATOM 2127 C C . ILE A 1 269 ? 17.718 6.946 -11.488 1.00 89.62 269 ILE A C 1
ATOM 2129 O O . ILE A 1 269 ? 16.776 6.577 -10.802 1.00 89.62 269 ILE A O 1
ATOM 2133 N N . THR A 1 270 ? 17.548 7.297 -12.761 1.00 93.81 270 THR A N 1
ATOM 2134 C CA . THR A 1 270 ? 16.238 7.255 -13.434 1.00 93.81 270 THR A CA 1
ATOM 2135 C C . THR A 1 270 ? 16.308 6.462 -14.733 1.00 93.81 270 THR A C 1
ATOM 2137 O O . THR A 1 270 ? 17.361 6.393 -15.369 1.00 93.81 270 THR A O 1
ATOM 2140 N N . TRP A 1 271 ? 15.200 5.819 -15.110 1.00 91.75 271 TRP A N 1
ATOM 2141 C CA . TRP A 1 271 ? 15.046 5.153 -16.407 1.00 91.75 271 TRP A CA 1
ATOM 2142 C C . TRP A 1 271 ? 13.574 5.073 -16.834 1.00 91.75 271 TRP A C 1
ATOM 2144 O O . TRP A 1 271 ? 12.662 5.322 -16.047 1.00 91.75 271 TRP A O 1
ATOM 2154 N N . GLY A 1 272 ? 13.332 4.722 -18.098 1.00 91.12 272 GLY A N 1
ATOM 2155 C CA . GLY A 1 272 ? 12.001 4.693 -18.716 1.00 91.12 272 GLY A CA 1
ATOM 2156 C C . GLY A 1 272 ? 11.761 5.890 -19.638 1.00 91.12 272 GLY A C 1
ATOM 2157 O O . GLY A 1 272 ? 12.706 6.476 -20.168 1.00 91.12 272 GLY A O 1
ATOM 2158 N N . HIS A 1 273 ? 10.499 6.258 -19.867 1.00 91.56 273 HIS A N 1
ATOM 2159 C CA . HIS A 1 273 ? 10.173 7.309 -20.834 1.00 91.56 273 HIS A CA 1
ATOM 2160 C C . HIS A 1 273 ? 10.645 8.692 -20.361 1.00 91.56 273 HIS A C 1
ATOM 2162 O O . HIS A 1 273 ? 10.249 9.180 -19.301 1.00 91.56 273 HIS A O 1
ATOM 2168 N N . THR A 1 274 ? 11.407 9.390 -21.206 1.00 92.12 274 THR A N 1
ATOM 2169 C CA . THR A 1 274 ? 12.032 10.691 -20.891 1.00 92.12 274 THR A CA 1
ATOM 2170 C C . THR A 1 274 ? 11.019 11.744 -20.427 1.00 92.12 274 THR A C 1
ATOM 2172 O O . THR A 1 274 ? 11.165 12.331 -19.360 1.00 92.12 274 THR A O 1
ATOM 2175 N N . TYR A 1 275 ? 9.918 11.911 -21.167 1.00 91.38 275 TYR A N 1
ATOM 2176 C CA . TYR A 1 275 ? 8.833 12.846 -20.822 1.00 91.38 275 TYR A CA 1
ATOM 2177 C C . TYR A 1 275 ? 8.068 12.505 -19.525 1.00 91.38 275 TYR A C 1
ATOM 2179 O O . TYR A 1 275 ? 7.343 13.348 -19.013 1.00 91.38 275 TYR A O 1
ATOM 2187 N N . TYR A 1 276 ? 8.219 11.288 -18.990 1.00 94.62 276 TYR A N 1
ATOM 2188 C CA . TYR A 1 276 ? 7.571 10.842 -17.749 1.00 94.62 276 TYR A CA 1
ATOM 2189 C C . TYR A 1 276 ? 8.554 10.817 -16.568 1.00 94.62 276 TYR A C 1
ATOM 2191 O O . TYR A 1 276 ? 8.260 10.224 -15.536 1.00 94.62 276 TYR A O 1
ATOM 2199 N N . GLY A 1 277 ? 9.725 11.447 -16.709 1.00 94.38 277 GLY A N 1
ATOM 2200 C CA . GLY A 1 277 ? 10.731 11.525 -15.650 1.00 94.38 277 GLY A CA 1
ATOM 2201 C C . GLY A 1 277 ? 11.840 10.474 -15.733 1.00 94.38 277 GLY A C 1
ATOM 2202 O O . GLY A 1 277 ? 12.660 10.414 -14.822 1.00 94.38 277 GLY A O 1
ATOM 2203 N N . GLY A 1 278 ? 11.902 9.689 -16.818 1.00 92.00 278 GLY A N 1
ATOM 2204 C CA . GLY A 1 278 ? 12.990 8.734 -17.071 1.00 92.00 278 GLY A CA 1
ATOM 2205 C C . GLY A 1 278 ? 14.316 9.377 -17.498 1.00 92.00 278 GLY A C 1
ATOM 2206 O O . GLY A 1 278 ? 15.300 8.669 -17.666 1.00 92.00 278 GLY A O 1
ATOM 2207 N N . ASP A 1 279 ? 14.338 10.702 -17.690 1.00 93.06 279 ASP A N 1
ATOM 2208 C CA . ASP A 1 279 ? 15.549 11.496 -17.915 1.00 93.06 279 ASP A CA 1
ATOM 2209 C C . ASP A 1 279 ? 15.661 12.598 -16.849 1.00 93.06 279 ASP A C 1
ATOM 2211 O O . ASP A 1 279 ? 14.878 13.553 -16.829 1.00 93.06 279 ASP A O 1
ATOM 2215 N N . SER A 1 280 ? 16.646 12.458 -15.958 1.00 94.56 280 SER A N 1
ATOM 2216 C CA . SER A 1 280 ? 16.995 13.433 -14.919 1.00 94.56 280 SER A CA 1
ATOM 2217 C C . SER A 1 280 ? 18.264 14.238 -15.232 1.00 94.56 280 SER A C 1
ATOM 2219 O O . SER A 1 280 ? 18.745 14.972 -14.366 1.00 94.56 280 SER A O 1
ATOM 2221 N N . ALA A 1 281 ? 18.817 14.164 -16.452 1.00 93.94 281 ALA A N 1
ATOM 2222 C CA . ALA A 1 281 ? 20.120 14.749 -16.788 1.00 93.94 281 ALA A CA 1
ATOM 2223 C C . ALA A 1 281 ? 20.211 16.255 -16.482 1.00 93.94 281 ALA A C 1
ATOM 2225 O O . ALA A 1 281 ? 21.238 16.734 -15.997 1.00 93.94 281 ALA A O 1
ATOM 2226 N N . ALA A 1 282 ? 19.119 16.997 -16.696 1.00 93.94 282 ALA A N 1
ATOM 2227 C CA . ALA A 1 282 ? 19.048 18.435 -16.433 1.00 93.94 282 ALA A CA 1
ATOM 2228 C C . ALA A 1 282 ? 19.191 18.807 -14.943 1.00 93.94 282 ALA A C 1
ATOM 2230 O O . ALA A 1 282 ? 19.598 19.925 -14.629 1.00 93.94 282 ALA A O 1
ATOM 2231 N N . VAL A 1 283 ? 18.872 17.886 -14.029 1.00 95.38 283 VAL A N 1
ATOM 2232 C CA . VAL A 1 283 ? 18.908 18.099 -12.572 1.00 95.38 283 VAL A CA 1
ATOM 2233 C C . VAL A 1 283 ? 19.875 17.155 -11.854 1.00 95.38 283 VAL A C 1
ATOM 2235 O O . VAL A 1 283 ? 19.976 17.197 -10.629 1.00 95.38 283 VAL A O 1
ATOM 2238 N N . GLN A 1 284 ? 20.636 16.341 -12.593 1.00 91.50 284 GLN A N 1
ATOM 2239 C CA . GLN A 1 284 ? 21.439 15.253 -12.032 1.00 91.50 284 GLN A CA 1
ATOM 2240 C C . GLN A 1 284 ? 22.454 15.728 -10.990 1.00 91.50 284 GLN A C 1
ATOM 2242 O O . GLN A 1 284 ? 22.665 15.050 -9.992 1.00 91.50 284 GLN A O 1
ATOM 2247 N N . VAL A 1 285 ? 23.039 16.919 -11.168 1.00 92.62 285 VAL A N 1
ATOM 2248 C CA . VAL A 1 285 ? 23.967 17.524 -10.192 1.00 92.62 285 VAL A CA 1
ATOM 2249 C C . VAL A 1 285 ? 23.296 17.729 -8.829 1.00 92.62 285 VAL A C 1
ATOM 2251 O O . VAL A 1 285 ? 23.917 17.526 -7.790 1.00 92.62 285 VAL A O 1
ATOM 2254 N N . SER A 1 286 ? 22.013 18.092 -8.811 1.00 93.62 286 SER A N 1
ATOM 2255 C CA . SER A 1 286 ? 21.241 18.283 -7.578 1.00 93.62 286 SER A CA 1
ATOM 2256 C C . SER A 1 286 ? 20.791 16.965 -6.935 1.00 93.62 286 SER A C 1
ATOM 2258 O O . SER A 1 286 ? 20.454 16.964 -5.747 1.00 93.62 286 SER A O 1
ATOM 2260 N N . LEU A 1 287 ? 20.840 15.863 -7.691 1.00 94.19 287 LEU A N 1
ATOM 2261 C CA . LEU A 1 287 ? 20.438 14.510 -7.301 1.00 94.19 287 LEU A CA 1
ATOM 2262 C C . LEU A 1 287 ? 21.631 13.584 -6.986 1.00 94.19 287 LEU A C 1
ATOM 2264 O O . LEU A 1 287 ? 21.476 12.369 -6.963 1.00 94.19 287 LEU A O 1
ATOM 2268 N N . GLN A 1 288 ? 22.830 14.129 -6.749 1.00 89.88 288 GLN A N 1
ATOM 2269 C CA . GLN A 1 288 ? 24.027 13.326 -6.444 1.00 89.88 288 GLN A CA 1
ATOM 2270 C C . GLN A 1 288 ? 24.085 12.797 -5.006 1.00 89.88 288 GLN A C 1
ATOM 2272 O O . GLN A 1 288 ? 24.882 11.908 -4.729 1.00 89.88 288 GLN A O 1
ATOM 2277 N N . SER A 1 289 ? 23.300 13.359 -4.085 1.00 85.38 289 SER A N 1
ATOM 2278 C CA . SER A 1 289 ? 23.234 12.916 -2.689 1.00 85.38 289 SER A CA 1
ATOM 2279 C C . SER A 1 289 ? 22.098 13.592 -1.930 1.00 85.38 289 SER A C 1
ATOM 2281 O O . SER A 1 289 ? 21.606 14.659 -2.327 1.00 85.38 289 SER A O 1
ATOM 2283 N N . GLY A 1 290 ? 21.743 13.012 -0.784 1.00 85.19 290 GLY A N 1
ATOM 2284 C CA . GLY A 1 290 ? 20.886 13.629 0.224 1.00 85.19 290 GLY A CA 1
ATOM 2285 C C . GLY A 1 290 ? 19.403 13.715 -0.131 1.00 85.19 290 GLY A C 1
ATOM 2286 O O . GLY A 1 290 ? 18.683 14.401 0.592 1.00 85.19 290 GLY A O 1
ATOM 2287 N N . VAL A 1 291 ? 18.948 13.078 -1.216 1.00 92.38 291 VAL A N 1
ATOM 2288 C CA . VAL A 1 291 ? 17.522 12.787 -1.424 1.00 92.38 291 VAL A CA 1
ATOM 2289 C C . VAL A 1 291 ? 17.098 11.741 -0.402 1.00 92.38 291 VAL A C 1
ATOM 2291 O O . VAL A 1 291 ? 17.797 10.750 -0.222 1.00 92.38 291 VAL A O 1
ATOM 2294 N N . THR A 1 292 ? 15.981 11.985 0.277 1.00 87.62 292 THR A N 1
ATOM 2295 C CA . THR A 1 292 ? 15.408 11.040 1.243 1.00 87.62 292 THR A CA 1
ATOM 2296 C C . THR A 1 292 ? 14.150 10.379 0.703 1.00 87.62 292 THR A C 1
ATOM 2298 O O . THR A 1 292 ? 13.935 9.212 0.982 1.00 87.62 292 THR A O 1
ATOM 2301 N N . HIS A 1 293 ? 13.337 11.105 -0.072 1.00 89.12 293 HIS A N 1
ATOM 2302 C CA . HIS A 1 293 ? 12.091 10.595 -0.649 1.00 89.12 293 HIS A CA 1
ATOM 2303 C C . HIS A 1 293 ? 11.840 11.199 -2.030 1.00 89.12 293 HIS A C 1
ATOM 2305 O O . HIS A 1 293 ? 12.207 12.351 -2.289 1.00 89.12 293 HIS A O 1
ATOM 2311 N N . ILE A 1 294 ? 11.161 10.454 -2.900 1.00 95.38 294 ILE A N 1
ATOM 2312 C CA . ILE A 1 294 ? 10.650 10.946 -4.181 1.00 95.38 294 ILE A CA 1
ATOM 2313 C C . ILE A 1 294 ? 9.126 10.815 -4.191 1.00 95.38 294 ILE A C 1
ATOM 2315 O O . ILE A 1 294 ? 8.557 9.821 -3.761 1.00 95.38 294 ILE A O 1
ATOM 2319 N N . TYR A 1 295 ? 8.458 11.832 -4.714 1.00 96.06 295 TYR A N 1
ATOM 2320 C CA . TYR A 1 295 ? 7.019 11.847 -4.939 1.00 96.06 295 TYR A CA 1
ATOM 2321 C C . TYR A 1 295 ? 6.754 11.948 -6.435 1.00 96.06 295 TYR A C 1
ATOM 2323 O O . TYR A 1 295 ? 7.548 12.553 -7.159 1.00 96.06 295 TYR A O 1
ATOM 2331 N N . SER A 1 296 ? 5.645 11.389 -6.909 1.00 96.75 296 SER A N 1
ATOM 2332 C CA . SER A 1 296 ? 5.302 11.394 -8.330 1.00 96.75 296 SER A CA 1
ATOM 2333 C C . SER A 1 296 ? 3.899 11.929 -8.600 1.00 96.75 296 SER A C 1
ATOM 2335 O O . SER A 1 296 ? 2.994 11.842 -7.769 1.00 96.75 296 SER A O 1
ATOM 2337 N N . THR A 1 297 ? 3.734 12.523 -9.778 1.00 97.81 297 THR A N 1
ATOM 2338 C CA . THR A 1 297 ? 2.446 12.654 -10.473 1.00 97.81 297 THR A CA 1
ATOM 2339 C C . THR A 1 297 ? 2.396 11.619 -11.602 1.00 97.81 297 THR A C 1
ATOM 2341 O O . THR A 1 297 ? 3.283 10.774 -11.720 1.00 97.81 297 THR A O 1
ATOM 2344 N N . GLU A 1 298 ? 1.409 11.707 -12.499 1.00 94.81 298 GLU A N 1
ATOM 2345 C CA . GLU A 1 298 ? 1.324 10.855 -13.693 1.00 94.81 298 GLU A CA 1
ATOM 2346 C C . GLU A 1 298 ? 2.639 10.835 -14.505 1.00 94.81 298 GLU A C 1
ATOM 2348 O O . GLU A 1 298 ? 3.003 9.803 -15.070 1.00 94.81 298 GLU A O 1
ATOM 2353 N N . ARG A 1 299 ? 3.355 11.973 -14.580 1.00 96.69 299 ARG A N 1
ATOM 2354 C CA . ARG A 1 299 ? 4.478 12.179 -15.524 1.00 96.69 299 ARG A CA 1
ATOM 2355 C C . ARG A 1 299 ? 5.673 12.962 -14.977 1.00 96.69 299 ARG A C 1
ATOM 2357 O O . ARG A 1 299 ? 6.550 13.347 -15.752 1.00 96.69 299 ARG A O 1
ATOM 2364 N N . ALA A 1 300 ? 5.702 13.265 -13.686 1.00 98.12 300 ALA A N 1
ATOM 2365 C CA . ALA A 1 300 ? 6.784 14.037 -13.089 1.00 98.12 300 ALA A CA 1
ATOM 2366 C C . ALA A 1 300 ? 7.163 13.509 -11.712 1.00 98.12 300 ALA A C 1
ATOM 2368 O O . ALA A 1 300 ? 6.345 12.898 -11.027 1.00 98.12 300 ALA A O 1
ATOM 2369 N N . PHE A 1 301 ? 8.393 13.809 -11.308 1.00 98.50 301 PHE A N 1
ATOM 2370 C CA . PHE A 1 301 ? 8.935 13.495 -9.996 1.00 98.50 301 PHE A CA 1
ATOM 2371 C C . PHE A 1 301 ? 9.291 14.771 -9.223 1.00 98.50 301 PHE A C 1
ATOM 2373 O O . PHE A 1 301 ? 9.692 15.784 -9.806 1.00 98.50 301 PHE A O 1
ATOM 2380 N N . ALA A 1 302 ? 9.183 14.691 -7.899 1.00 98.31 302 ALA A N 1
ATOM 2381 C CA . ALA A 1 302 ? 9.624 15.687 -6.935 1.00 98.31 302 ALA A CA 1
ATOM 2382 C C . ALA A 1 302 ? 10.427 14.997 -5.819 1.00 98.31 302 ALA A C 1
ATOM 2384 O O . ALA A 1 302 ? 9.863 14.290 -4.988 1.00 98.31 302 ALA A O 1
ATOM 2385 N N . ALA A 1 303 ? 11.743 15.194 -5.795 1.00 97.25 303 ALA A N 1
ATOM 2386 C CA . ALA A 1 303 ? 12.628 14.685 -4.752 1.00 97.25 303 ALA A CA 1
ATOM 2387 C C . ALA A 1 303 ? 12.713 15.668 -3.581 1.00 97.25 303 ALA A C 1
ATOM 2389 O O . ALA A 1 303 ? 13.017 16.846 -3.786 1.00 97.25 303 ALA A O 1
ATOM 2390 N N . VAL A 1 304 ? 12.512 15.170 -2.361 1.00 96.12 304 VAL A N 1
ATOM 2391 C CA . VAL A 1 304 ? 12.745 15.897 -1.109 1.00 96.12 304 VAL A CA 1
ATOM 2392 C C . VAL A 1 304 ? 14.110 15.500 -0.558 1.00 96.12 304 VAL A C 1
ATOM 2394 O O . VAL A 1 304 ? 14.425 14.316 -0.431 1.00 96.12 304 VAL A O 1
ATOM 2397 N N . LYS A 1 305 ? 14.940 16.497 -0.243 1.00 92.88 305 LYS A N 1
ATOM 2398 C CA . LYS A 1 305 ? 16.252 16.291 0.385 1.00 92.88 305 LYS A CA 1
ATOM 2399 C C . LYS A 1 305 ? 16.162 16.332 1.910 1.00 92.88 305 LYS A C 1
ATOM 2401 O O . LYS A 1 305 ? 15.206 16.866 2.462 1.00 92.88 305 LYS A O 1
ATOM 2406 N N . SER A 1 306 ? 17.202 15.868 2.602 1.00 89.94 306 SER A N 1
ATOM 2407 C CA . SER A 1 306 ? 17.278 15.844 4.077 1.00 89.94 306 SER A CA 1
ATOM 2408 C C . SER A 1 306 ? 17.101 17.212 4.755 1.00 89.94 306 SER A C 1
ATOM 2410 O O . SER A 1 306 ? 16.641 17.291 5.889 1.00 89.94 306 SER A O 1
ATOM 2412 N N . ASN A 1 307 ? 17.415 18.310 4.061 1.00 85.62 307 ASN A N 1
ATOM 2413 C CA . ASN A 1 307 ? 17.170 19.679 4.532 1.00 85.62 307 ASN A CA 1
ATOM 2414 C C . ASN A 1 307 ? 15.751 20.209 4.213 1.00 85.62 307 ASN A C 1
ATOM 2416 O O . ASN A 1 307 ? 15.452 21.380 4.468 1.00 85.62 307 ASN A O 1
ATOM 2420 N N . GLY A 1 308 ? 14.893 19.384 3.610 1.00 92.56 308 GLY A N 1
ATOM 2421 C CA . GLY A 1 308 ? 13.552 19.734 3.146 1.00 92.56 308 GLY A CA 1
ATOM 2422 C C . GLY A 1 308 ? 13.521 20.588 1.875 1.00 92.56 308 GLY A C 1
ATOM 2423 O O . GLY A 1 308 ? 12.518 21.254 1.630 1.00 92.56 308 GLY A O 1
ATOM 2424 N N . SER A 1 309 ? 14.611 20.648 1.099 1.00 97.06 309 SER A N 1
ATOM 2425 C CA . SER A 1 309 ? 14.597 21.268 -0.236 1.00 97.06 309 SER A CA 1
ATOM 2426 C C . SER A 1 309 ? 13.996 20.329 -1.283 1.00 97.06 309 SER A C 1
ATOM 2428 O O . SER A 1 309 ? 14.121 19.111 -1.153 1.00 97.06 309 SER A O 1
ATOM 2430 N N . VAL A 1 310 ? 13.364 20.892 -2.319 1.00 98.44 310 VAL A N 1
ATOM 2431 C CA . VAL A 1 310 ? 12.692 20.120 -3.380 1.00 98.44 310 VAL A CA 1
ATOM 2432 C C . VAL A 1 310 ? 13.368 20.318 -4.736 1.00 98.44 310 VAL A C 1
ATOM 2434 O O . VAL A 1 310 ? 13.654 21.448 -5.141 1.00 98.44 310 VAL A O 1
ATOM 2437 N N . ILE A 1 311 ? 13.584 19.210 -5.448 1.00 98.12 311 ILE A N 1
ATOM 2438 C CA . ILE A 1 311 ? 14.062 19.157 -6.836 1.00 98.12 311 ILE A CA 1
ATOM 2439 C C . ILE A 1 311 ? 13.006 18.447 -7.685 1.00 98.12 311 ILE A C 1
ATOM 2441 O O . ILE A 1 311 ? 12.540 17.381 -7.303 1.00 98.12 311 ILE A O 1
ATOM 2445 N N . THR A 1 312 ? 12.632 19.011 -8.835 1.00 98.31 312 THR A N 1
ATOM 2446 C CA . THR A 1 312 ? 11.606 18.437 -9.728 1.00 98.31 312 THR A CA 1
ATOM 2447 C C . THR A 1 312 ? 12.153 18.154 -11.122 1.00 98.31 312 THR A C 1
ATOM 2449 O O . THR A 1 312 ? 13.062 18.848 -11.581 1.00 98.31 312 THR A O 1
ATOM 2452 N N . TRP A 1 313 ? 11.617 17.126 -11.785 1.00 98.31 313 TRP A N 1
ATOM 2453 C CA . TRP A 1 313 ? 11.887 16.813 -13.195 1.00 98.31 313 TRP A CA 1
ATOM 2454 C C . TRP A 1 313 ? 10.722 16.033 -13.832 1.00 98.31 313 TRP A C 1
ATOM 2456 O O . TRP A 1 313 ? 9.818 15.570 -13.137 1.00 98.31 313 TRP A O 1
ATOM 2466 N N . GLY A 1 314 ? 10.726 15.903 -15.163 1.00 97.56 314 GLY A N 1
ATOM 2467 C CA . GLY A 1 314 ? 9.640 15.303 -15.957 1.00 97.56 314 GLY A CA 1
ATOM 2468 C C . GLY A 1 314 ? 8.790 16.346 -16.695 1.00 97.56 314 GLY A C 1
ATOM 2469 O O . GLY A 1 314 ? 9.261 17.450 -16.975 1.00 97.56 314 GLY A O 1
ATOM 2470 N N . ASP A 1 315 ? 7.541 16.008 -17.031 1.00 97.44 315 ASP A N 1
ATOM 2471 C CA . ASP A 1 315 ? 6.631 16.915 -17.748 1.00 97.44 315 ASP A CA 1
ATOM 2472 C C . ASP A 1 315 ? 6.293 18.155 -16.903 1.00 97.44 315 ASP A C 1
ATOM 2474 O O . ASP A 1 315 ? 5.711 18.060 -15.818 1.00 97.44 315 ASP A O 1
ATOM 2478 N N . THR A 1 316 ? 6.590 19.347 -17.422 1.00 95.50 316 THR A N 1
ATOM 2479 C CA . THR A 1 316 ? 6.288 20.623 -16.759 1.00 95.50 316 THR A CA 1
ATOM 2480 C C . THR A 1 316 ? 4.788 20.846 -16.554 1.00 95.50 316 THR A C 1
ATOM 2482 O O . THR A 1 316 ? 4.399 21.413 -15.534 1.00 95.50 316 THR A O 1
ATOM 2485 N N . ASN A 1 317 ? 3.934 20.326 -17.443 1.00 94.94 317 ASN A N 1
ATOM 2486 C CA . ASN A 1 317 ? 2.475 20.343 -17.290 1.00 94.94 317 ASN A CA 1
ATOM 2487 C C . ASN A 1 317 ? 1.967 19.334 -16.252 1.00 94.94 317 ASN A C 1
ATOM 2489 O O . ASN A 1 317 ? 0.775 19.311 -15.968 1.00 94.94 317 ASN A O 1
ATOM 2493 N N . CYS A 1 318 ? 2.842 18.502 -15.689 1.00 96.56 318 CYS A N 1
ATOM 2494 C CA . CYS A 1 318 ? 2.519 17.575 -14.607 1.00 96.56 318 CYS A CA 1
ATOM 2495 C C . CYS A 1 318 ? 3.316 17.880 -13.328 1.00 96.56 318 CYS A C 1
ATOM 2497 O O . CYS A 1 318 ? 3.414 17.027 -12.452 1.00 96.56 318 CYS A O 1
ATOM 2499 N N . GLY A 1 319 ? 3.895 19.081 -13.207 1.00 96.69 319 GLY A N 1
ATOM 2500 C CA . GLY A 1 319 ? 4.653 19.489 -12.020 1.00 96.69 319 GLY A CA 1
ATOM 2501 C C . GLY A 1 319 ? 6.159 19.216 -12.084 1.00 96.69 319 GLY A C 1
ATOM 2502 O O . GLY A 1 319 ? 6.845 19.435 -11.089 1.00 96.69 319 GLY A O 1
ATOM 2503 N N . GLY A 1 320 ? 6.694 18.824 -13.247 1.00 97.25 320 GLY A N 1
ATOM 2504 C CA . GLY A 1 320 ? 8.130 18.606 -13.478 1.00 97.25 320 GLY A CA 1
ATOM 2505 C C . GLY A 1 320 ? 8.994 19.871 -13.441 1.00 97.25 320 GLY A C 1
ATOM 2506 O O . GLY A 1 320 ? 10.198 19.801 -13.664 1.00 97.25 320 GLY A O 1
ATOM 2507 N N . SER A 1 321 ? 8.396 21.034 -13.163 1.00 96.31 321 SER A N 1
ATOM 2508 C CA . SER A 1 321 ? 9.114 22.261 -12.832 1.00 96.31 321 SER A CA 1
ATOM 2509 C C . SER A 1 321 ? 8.416 23.005 -11.698 1.00 96.31 321 SER A C 1
ATOM 2511 O O . SER A 1 321 ? 7.237 23.347 -11.795 1.00 96.31 321 SER A O 1
ATOM 2513 N N . CYS A 1 322 ? 9.174 23.324 -10.651 1.00 96.06 322 CYS A N 1
ATOM 2514 C CA . CYS A 1 322 ? 8.751 24.177 -9.540 1.00 96.06 322 CYS A CA 1
ATOM 2515 C C . CYS A 1 322 ? 9.407 25.571 -9.570 1.00 96.06 322 CYS A C 1
ATOM 2517 O O . CYS A 1 322 ? 9.430 26.268 -8.559 1.00 96.06 322 CYS A O 1
ATOM 2519 N N . ALA A 1 323 ? 9.923 26.017 -10.725 1.00 96.00 323 ALA A N 1
ATOM 2520 C CA . ALA A 1 323 ? 10.684 27.268 -10.849 1.00 96.00 323 ALA A CA 1
ATOM 2521 C C . ALA A 1 323 ? 9.940 28.508 -10.313 1.00 96.00 323 ALA A C 1
ATOM 2523 O O . ALA A 1 323 ? 10.556 29.372 -9.691 1.00 96.00 323 ALA A O 1
ATOM 2524 N N . ALA A 1 324 ? 8.617 28.574 -10.499 1.00 95.38 324 ALA A N 1
ATOM 2525 C CA . ALA A 1 324 ? 7.783 29.680 -10.021 1.00 95.38 324 ALA A CA 1
ATOM 2526 C C . ALA A 1 324 ? 7.694 29.771 -8.484 1.00 95.38 324 ALA A C 1
ATOM 2528 O O . ALA A 1 324 ? 7.452 30.849 -7.949 1.00 95.38 324 ALA A O 1
ATOM 2529 N N . VAL A 1 325 ? 7.913 28.657 -7.778 1.00 96.69 325 VAL A N 1
ATOM 2530 C CA . VAL A 1 325 ? 7.800 28.550 -6.313 1.00 96.69 325 VAL A CA 1
ATOM 2531 C C . VAL A 1 325 ? 9.104 28.095 -5.648 1.00 96.69 325 VAL A C 1
ATOM 2533 O O . VAL A 1 325 ? 9.131 27.863 -4.442 1.00 96.69 325 VAL A O 1
ATOM 2536 N N . GLN A 1 326 ? 10.213 28.013 -6.397 1.00 95.44 326 GLN A N 1
ATOM 2537 C CA . GLN A 1 326 ? 11.487 27.449 -5.932 1.00 95.44 326 GLN A CA 1
ATOM 2538 C C . GLN A 1 326 ? 12.005 28.122 -4.658 1.00 95.44 326 GLN A C 1
ATOM 2540 O O . GLN A 1 326 ? 12.551 27.452 -3.786 1.00 95.44 326 GLN A O 1
ATOM 2545 N N . ALA A 1 327 ? 11.817 29.439 -4.525 1.00 96.06 327 ALA A N 1
ATOM 2546 C CA . ALA A 1 327 ? 12.227 30.191 -3.337 1.00 96.06 327 ALA A CA 1
ATOM 2547 C C . ALA A 1 327 ? 11.525 29.704 -2.055 1.00 96.06 327 ALA A C 1
ATOM 2549 O O . ALA A 1 327 ? 12.103 29.763 -0.974 1.00 96.06 327 ALA A O 1
ATOM 2550 N N . SER A 1 328 ? 10.301 29.187 -2.175 1.00 95.88 328 SER A N 1
ATOM 2551 C CA . SER A 1 328 ? 9.508 28.650 -1.065 1.00 95.88 328 SER A CA 1
ATOM 2552 C C . SER A 1 328 ? 9.778 27.169 -0.779 1.00 95.88 328 SER A C 1
ATOM 2554 O O . SER A 1 328 ? 9.264 26.662 0.215 1.00 95.88 328 SER A O 1
ATOM 2556 N N . LEU A 1 329 ? 10.583 26.500 -1.615 1.00 97.25 329 LEU A N 1
ATOM 2557 C CA . LEU A 1 329 ? 10.917 25.071 -1.545 1.00 97.25 329 LEU A CA 1
ATOM 2558 C C . LEU A 1 329 ? 12.416 24.823 -1.280 1.00 97.25 329 LEU A C 1
ATOM 2560 O O . LEU A 1 329 ? 12.953 23.769 -1.614 1.00 97.25 329 LEU A O 1
ATOM 2564 N N . GLN A 1 330 ? 13.120 25.806 -0.709 1.00 96.38 330 GLN A N 1
ATOM 2565 C CA . GLN A 1 330 ? 14.555 25.700 -0.406 1.00 96.38 330 GLN A CA 1
ATOM 2566 C C . GLN A 1 330 ? 14.855 24.938 0.890 1.00 96.38 330 GLN A C 1
ATOM 2568 O O . GLN A 1 330 ? 15.993 24.522 1.094 1.00 96.38 330 GLN A O 1
ATOM 2573 N N . SER A 1 331 ? 13.868 24.778 1.772 1.00 94.62 331 SER A N 1
ATOM 2574 C CA . SER A 1 331 ? 13.977 24.011 3.012 1.00 94.62 331 SER A CA 1
ATOM 2575 C C . SER A 1 331 ? 12.606 23.795 3.654 1.00 94.62 331 SER A C 1
ATOM 2577 O O . SER A 1 331 ? 11.623 24.456 3.310 1.00 94.62 331 SER A O 1
ATOM 2579 N N . GLY A 1 332 ? 12.559 22.894 4.637 1.00 91.56 332 GLY A N 1
ATOM 2580 C CA . GLY A 1 332 ? 11.424 22.754 5.549 1.00 91.56 332 GLY A CA 1
ATOM 2581 C C . GLY A 1 332 ? 10.195 22.048 4.980 1.00 91.56 332 GLY A C 1
ATOM 2582 O O . GLY A 1 332 ? 9.207 21.954 5.703 1.00 91.56 332 GLY A O 1
ATOM 2583 N N . VAL A 1 333 ? 10.229 21.544 3.742 1.00 97.19 333 VAL A N 1
ATOM 2584 C CA . VAL A 1 333 ? 9.217 20.598 3.247 1.00 97.19 333 VAL A CA 1
ATOM 2585 C C . VAL A 1 333 ? 9.380 19.276 3.986 1.00 97.19 333 VAL A C 1
ATOM 2587 O O . VAL A 1 333 ? 10.490 18.755 4.075 1.00 97.19 333 VAL A O 1
ATOM 2590 N N . THR A 1 334 ? 8.280 18.752 4.520 1.00 89.56 334 THR A N 1
ATOM 2591 C CA . THR A 1 334 ? 8.253 17.454 5.205 1.00 89.56 334 THR A CA 1
ATOM 2592 C C . THR A 1 334 ? 7.601 16.387 4.337 1.00 89.56 334 THR A C 1
ATOM 2594 O O . THR A 1 334 ? 8.106 15.274 4.282 1.00 89.56 334 THR A O 1
ATOM 2597 N N . HIS A 1 335 ? 6.524 16.734 3.627 1.00 91.31 335 HIS A N 1
ATOM 2598 C CA . HIS A 1 335 ? 5.776 15.814 2.769 1.00 91.31 335 HIS A CA 1
ATOM 2599 C C . HIS A 1 335 ? 5.278 16.519 1.509 1.00 91.31 335 HIS A C 1
ATOM 2601 O O . HIS A 1 335 ? 4.998 17.721 1.528 1.00 91.31 335 HIS A O 1
ATOM 2607 N N . ILE A 1 336 ? 5.130 15.768 0.419 1.00 97.81 336 ILE A N 1
ATOM 2608 C CA . ILE A 1 336 ? 4.494 16.232 -0.815 1.00 97.81 336 ILE A CA 1
ATOM 2609 C C . ILE A 1 336 ? 3.300 15.326 -1.109 1.00 97.81 336 ILE A C 1
ATOM 2611 O O . ILE A 1 336 ? 3.375 14.110 -0.984 1.00 97.81 336 ILE A O 1
ATOM 2615 N N . TYR A 1 337 ? 2.196 15.934 -1.517 1.00 97.06 337 TYR A N 1
ATOM 2616 C CA . TYR A 1 337 ? 0.994 15.248 -1.970 1.00 97.06 337 TYR A CA 1
ATOM 2617 C C . TYR A 1 337 ? 0.773 15.548 -3.447 1.00 97.06 337 TYR A C 1
ATOM 2619 O O . TYR A 1 337 ? 1.119 16.635 -3.914 1.00 97.06 337 TYR A O 1
ATOM 2627 N N . SER A 1 338 ? 0.166 14.614 -4.172 1.00 97.69 338 SER A N 1
ATOM 2628 C CA . SER A 1 338 ? -0.023 14.727 -5.618 1.00 97.69 338 SER A CA 1
ATOM 2629 C C . SER A 1 338 ? -1.487 14.546 -6.004 1.00 97.69 338 SER A C 1
ATOM 2631 O O . SER A 1 338 ? -2.173 13.663 -5.492 1.00 97.69 338 SER A O 1
ATOM 2633 N N . SER A 1 339 ? -1.961 15.363 -6.939 1.00 97.75 339 SER A N 1
ATOM 2634 C CA . SER A 1 339 ? -3.070 14.992 -7.821 1.00 97.75 339 SER A CA 1
ATOM 2635 C C . SER A 1 339 ? -2.481 14.347 -9.079 1.00 97.75 339 SER A C 1
ATOM 2637 O O . SER A 1 339 ? -1.273 14.107 -9.161 1.00 97.75 339 SER A O 1
ATOM 2639 N N . LYS A 1 340 ? -3.286 14.110 -10.119 1.00 96.56 340 LYS A N 1
ATOM 2640 C CA . LYS A 1 340 ? -2.768 13.510 -11.356 1.00 96.56 340 LYS A CA 1
ATOM 2641 C C . LYS A 1 340 ? -1.654 14.345 -12.007 1.00 96.56 340 LYS A C 1
ATOM 2643 O O . LYS A 1 340 ? -0.785 13.780 -12.662 1.00 96.56 340 LYS A O 1
ATOM 2648 N N . ARG A 1 341 ? -1.666 15.681 -11.852 1.00 98.25 341 ARG A N 1
ATOM 2649 C CA . ARG A 1 341 ? -0.750 16.606 -12.567 1.00 98.25 341 ARG A CA 1
ATOM 2650 C C . ARG A 1 341 ? -0.267 17.815 -11.762 1.00 98.25 341 ARG A C 1
ATOM 2652 O O . ARG A 1 341 ? 0.270 18.768 -12.335 1.00 98.25 341 ARG A O 1
ATOM 2659 N N . ALA A 1 342 ? -0.476 17.811 -10.454 1.00 98.56 342 ALA A N 1
ATOM 2660 C CA . ALA A 1 342 ? -0.019 18.877 -9.577 1.00 98.56 342 ALA A CA 1
ATOM 2661 C C . ALA A 1 342 ? 0.492 18.314 -8.255 1.00 98.56 342 ALA A C 1
ATOM 2663 O O . ALA A 1 342 ? 0.095 17.226 -7.842 1.00 98.56 342 ALA A O 1
ATOM 2664 N N . PHE A 1 343 ? 1.341 19.094 -7.598 1.00 98.75 343 PHE A N 1
ATOM 2665 C CA . PHE A 1 343 ? 1.909 18.796 -6.294 1.00 98.75 343 PHE A CA 1
ATOM 2666 C C . PHE A 1 343 ? 1.482 19.846 -5.262 1.00 98.75 343 PHE A C 1
ATOM 2668 O O . PHE A 1 343 ? 1.308 21.025 -5.584 1.00 98.75 343 PHE A O 1
ATOM 2675 N N . ALA A 1 344 ? 1.379 19.415 -4.007 1.00 98.62 344 ALA A N 1
ATOM 2676 C CA . ALA A 1 344 ? 1.169 20.243 -2.830 1.00 98.62 344 ALA A CA 1
ATOM 2677 C C . ALA A 1 344 ? 2.154 19.823 -1.725 1.00 98.62 344 ALA A C 1
ATOM 2679 O O . ALA A 1 344 ? 2.025 18.752 -1.137 1.00 98.62 344 ALA A O 1
ATOM 2680 N N . ALA A 1 345 ? 3.155 20.658 -1.448 1.00 98.31 345 ALA A N 1
ATOM 2681 C CA . ALA A 1 345 ? 4.141 20.436 -0.396 1.00 98.31 345 ALA A CA 1
ATOM 2682 C C . ALA A 1 345 ? 3.654 21.002 0.940 1.00 98.31 345 ALA A C 1
ATOM 2684 O O . ALA A 1 345 ? 3.353 22.194 1.029 1.00 98.31 345 ALA A O 1
ATOM 2685 N N . VAL A 1 346 ? 3.643 20.166 1.978 1.00 96.94 346 VAL A N 1
ATOM 2686 C CA . VAL A 1 346 ? 3.429 20.571 3.371 1.00 96.94 346 VAL A CA 1
ATOM 2687 C C . VAL A 1 346 ? 4.782 20.825 4.025 1.00 96.94 346 VAL A C 1
ATOM 2689 O O . VAL A 1 346 ? 5.705 20.009 3.944 1.00 96.94 346 VAL A O 1
ATOM 2692 N N . ARG A 1 347 ? 4.906 21.983 4.668 1.00 95.81 347 ARG A N 1
ATOM 2693 C CA . ARG A 1 347 ? 6.102 22.395 5.404 1.00 95.81 347 ARG A CA 1
ATOM 2694 C C . ARG A 1 347 ? 5.988 22.074 6.893 1.00 95.81 347 ARG A C 1
ATOM 2696 O O . ARG A 1 347 ? 4.902 21.827 7.407 1.00 95.81 347 ARG A O 1
ATOM 2703 N N . SER A 1 348 ? 7.109 22.117 7.610 1.00 92.38 348 SER A N 1
ATOM 2704 C CA . SER A 1 348 ? 7.182 21.831 9.052 1.00 92.38 348 SER A CA 1
ATOM 2705 C C . SER A 1 348 ? 6.360 22.781 9.934 1.00 92.38 348 SER A C 1
ATOM 2707 O O . SER A 1 348 ? 6.005 22.422 11.052 1.00 92.38 348 SER A O 1
ATOM 2709 N N . ASP A 1 349 ? 6.024 23.973 9.438 1.00 91.06 349 ASP A N 1
ATOM 2710 C CA . ASP A 1 349 ? 5.114 24.934 10.079 1.00 91.06 349 ASP A CA 1
ATOM 2711 C C . ASP A 1 349 ? 3.625 24.690 9.739 1.00 91.06 349 ASP A C 1
ATOM 2713 O O . ASP A 1 349 ? 2.739 25.418 10.198 1.00 91.06 349 ASP A O 1
ATOM 2717 N N . GLY A 1 350 ? 3.333 23.659 8.941 1.00 92.94 350 GLY A N 1
ATOM 2718 C CA . GLY A 1 350 ? 1.998 23.330 8.448 1.00 92.94 350 GLY A CA 1
ATOM 2719 C C . GLY A 1 350 ? 1.497 24.263 7.343 1.00 92.94 350 GLY A C 1
ATOM 2720 O O . GLY A 1 350 ? 0.292 24.286 7.088 1.00 92.94 350 GLY A O 1
ATOM 2721 N N . SER A 1 351 ? 2.373 25.064 6.723 1.00 97.31 351 SER A N 1
ATOM 2722 C CA . SER A 1 351 ? 2.044 25.831 5.518 1.00 97.31 351 SER A CA 1
ATOM 2723 C C . SER A 1 351 ? 2.117 24.967 4.254 1.00 97.31 351 SER A C 1
ATOM 2725 O O . SER A 1 351 ? 2.845 23.972 4.213 1.00 97.31 351 SER A O 1
ATOM 2727 N N . VAL A 1 352 ? 1.361 25.346 3.216 1.00 98.50 352 VAL A N 1
ATOM 2728 C CA . VAL A 1 352 ? 1.267 24.587 1.953 1.00 98.50 352 VAL A CA 1
ATOM 2729 C C . VAL A 1 352 ? 1.763 25.409 0.766 1.00 98.50 352 VAL A C 1
ATOM 2731 O O . VAL A 1 352 ? 1.379 26.569 0.606 1.00 98.50 352 VAL A O 1
ATOM 2734 N N . ILE A 1 353 ? 2.582 24.796 -0.091 1.00 98.38 353 ILE A N 1
ATOM 2735 C CA . ILE A 1 353 ? 3.045 25.355 -1.370 1.00 98.38 353 ILE A CA 1
ATOM 2736 C C . ILE A 1 353 ? 2.602 24.431 -2.503 1.00 98.38 353 ILE A C 1
ATOM 2738 O O . ILE A 1 353 ? 2.842 23.230 -2.435 1.00 98.38 353 ILE A O 1
ATOM 2742 N N . THR A 1 354 ? 1.985 24.973 -3.552 1.00 98.50 354 THR A N 1
ATOM 2743 C CA . THR A 1 354 ? 1.465 24.191 -4.686 1.00 98.50 354 THR A CA 1
ATOM 2744 C C . THR A 1 354 ? 2.158 24.558 -5.996 1.00 98.50 354 THR A C 1
ATOM 2746 O O . THR A 1 354 ? 2.649 25.677 -6.156 1.00 98.50 354 THR A O 1
ATOM 2749 N N . TRP A 1 355 ? 2.255 23.597 -6.918 1.00 98.62 355 TRP A N 1
ATOM 2750 C CA . TRP A 1 355 ? 2.708 23.821 -8.296 1.00 98.62 355 TRP A CA 1
ATOM 2751 C C . TRP A 1 355 ? 2.202 22.719 -9.239 1.00 98.62 355 TRP A C 1
ATOM 2753 O O . TRP A 1 355 ? 1.744 21.665 -8.803 1.00 98.62 355 TRP A O 1
ATOM 2763 N N . GLY A 1 356 ? 2.295 22.953 -10.550 1.00 97.94 356 GLY A N 1
ATOM 2764 C CA . GLY A 1 356 ? 1.812 22.045 -11.599 1.00 97.94 356 GLY A CA 1
ATOM 2765 C C . GLY A 1 356 ? 0.632 22.632 -12.373 1.00 97.94 356 GLY A C 1
ATOM 2766 O O . GLY A 1 356 ? 0.471 23.851 -12.431 1.00 97.94 356 GLY A O 1
ATOM 2767 N N . GLN A 1 357 ? -0.193 21.784 -12.994 1.00 97.88 357 GLN A N 1
ATOM 2768 C CA . GLN A 1 357 ? -1.316 22.264 -13.806 1.00 97.88 357 GLN A CA 1
ATOM 2769 C C . GLN A 1 357 ? -2.421 22.886 -12.932 1.00 97.88 357 GLN A C 1
ATOM 2771 O O . GLN A 1 357 ? -2.944 22.241 -12.023 1.00 97.88 357 GLN A O 1
ATOM 2776 N N . THR A 1 358 ? -2.830 24.120 -13.247 1.00 96.06 358 THR A N 1
ATOM 2777 C CA . THR A 1 358 ? -3.866 24.879 -12.517 1.00 96.06 358 THR A CA 1
ATOM 2778 C C . THR A 1 358 ? -5.173 24.101 -12.355 1.00 96.06 358 THR A C 1
ATOM 2780 O O . THR A 1 358 ? -5.653 23.939 -11.235 1.00 96.06 358 THR A O 1
ATOM 2783 N N . ASP A 1 359 ? -5.697 23.522 -13.442 1.00 95.75 359 ASP A N 1
ATOM 2784 C CA . ASP A 1 359 ? -6.936 22.722 -13.428 1.00 95.75 359 ASP A CA 1
ATOM 2785 C C . ASP A 1 359 ? -6.829 21.414 -12.630 1.00 95.75 359 ASP A C 1
ATOM 2787 O O . ASP A 1 359 ? -7.819 20.701 -12.499 1.00 95.75 359 ASP A O 1
ATOM 2791 N N . TYR A 1 360 ? -5.639 21.080 -12.129 1.00 97.94 360 TYR A N 1
ATOM 2792 C CA . TYR A 1 360 ? -5.366 19.897 -11.318 1.00 97.94 360 TYR A CA 1
ATOM 2793 C C . TYR A 1 360 ? -4.968 20.266 -9.881 1.00 97.94 360 TYR A C 1
ATOM 2795 O O . TYR A 1 360 ? -4.542 19.400 -9.120 1.00 97.94 360 TYR A O 1
ATOM 2803 N N . GLY A 1 361 ? -5.106 21.540 -9.497 1.00 97.38 361 GLY A N 1
ATOM 2804 C CA . GLY A 1 361 ? -4.785 22.029 -8.155 1.00 97.38 361 GLY A CA 1
ATOM 2805 C C . GLY A 1 361 ? -3.376 22.603 -7.997 1.00 97.38 361 GLY A C 1
ATOM 2806 O O . GLY A 1 361 ? -2.948 22.833 -6.868 1.00 97.38 361 GLY A O 1
ATOM 2807 N N . GLY A 1 362 ? -2.669 22.865 -9.103 1.00 97.44 362 GLY A N 1
ATOM 2808 C CA . GLY A 1 362 ? -1.350 23.511 -9.093 1.00 97.44 362 GLY A CA 1
ATOM 2809 C C . GLY A 1 362 ? -1.368 25.006 -8.755 1.00 97.44 362 GLY A C 1
ATOM 2810 O O . GLY A 1 362 ? -0.302 25.602 -8.635 1.00 97.44 362 GLY A O 1
ATOM 2811 N N . ASP A 1 363 ? -2.554 25.605 -8.610 1.00 96.25 363 ASP A N 1
ATOM 2812 C CA . ASP A 1 363 ? -2.751 26.973 -8.122 1.00 96.25 363 ASP A CA 1
ATOM 2813 C C . ASP A 1 363 ? -3.673 26.965 -6.893 1.00 96.25 363 ASP A C 1
ATOM 2815 O O . ASP A 1 363 ? -4.835 26.550 -6.967 1.00 96.25 363 ASP A O 1
ATOM 2819 N N . SER A 1 364 ? -3.148 27.438 -5.762 1.00 96.56 364 SER A N 1
ATOM 2820 C CA . SER A 1 364 ? -3.876 27.607 -4.502 1.00 96.56 364 SER A CA 1
ATOM 2821 C C . SER A 1 364 ? -3.989 29.064 -4.044 1.00 96.56 364 SER A C 1
ATOM 2823 O O . SER A 1 364 ? -4.341 29.314 -2.889 1.00 96.56 364 SER A O 1
ATOM 2825 N N . ALA A 1 365 ? -3.723 30.045 -4.915 1.00 96.44 365 ALA A N 1
ATOM 2826 C CA . ALA A 1 365 ? -3.669 31.461 -4.542 1.00 96.44 365 ALA A CA 1
ATOM 2827 C C . ALA A 1 365 ? -4.950 31.953 -3.841 1.00 96.44 365 ALA A C 1
ATOM 2829 O O . ALA A 1 365 ? -4.874 32.720 -2.880 1.00 96.44 365 ALA A O 1
ATOM 2830 N N . ALA A 1 366 ? -6.119 31.461 -4.266 1.00 96.44 366 ALA A N 1
ATOM 2831 C CA . ALA A 1 366 ? -7.417 31.827 -3.695 1.00 96.44 366 ALA A CA 1
ATOM 2832 C C . ALA A 1 366 ? -7.604 31.398 -2.226 1.00 96.44 366 ALA A C 1
ATOM 2834 O O . ALA A 1 366 ? -8.382 32.019 -1.505 1.00 96.44 366 ALA A O 1
ATOM 2835 N N . VAL A 1 367 ? -6.894 30.359 -1.773 1.00 96.81 367 VAL A N 1
ATOM 2836 C CA . VAL A 1 367 ? -7.014 29.790 -0.417 1.00 96.81 367 VAL A CA 1
ATOM 2837 C C . VAL A 1 367 ? -5.711 29.869 0.385 1.00 96.81 367 VAL A C 1
ATOM 2839 O O . VAL A 1 367 ? -5.661 29.432 1.534 1.00 96.81 367 VAL A O 1
ATOM 2842 N N . GLN A 1 368 ? -4.659 30.480 -0.172 1.00 95.75 368 GLN A N 1
ATOM 2843 C CA . GLN A 1 368 ? -3.321 30.515 0.424 1.00 95.75 368 GLN A CA 1
ATOM 2844 C C . GLN A 1 368 ? -3.300 31.130 1.831 1.00 95.75 368 GLN A C 1
ATOM 2846 O O . GLN A 1 368 ? -2.560 30.668 2.696 1.00 95.75 368 GLN A O 1
ATOM 2851 N N . ALA A 1 369 ? -4.138 32.141 2.089 1.00 96.06 369 ALA A N 1
ATOM 2852 C CA . ALA A 1 369 ? -4.254 32.768 3.408 1.00 96.06 369 ALA A CA 1
ATOM 2853 C C . ALA A 1 369 ? -4.757 31.794 4.491 1.00 96.06 369 ALA A C 1
ATOM 2855 O O . ALA A 1 369 ? -4.381 31.913 5.654 1.00 96.06 369 ALA A O 1
ATOM 2856 N N . SER A 1 370 ? -5.572 30.807 4.112 1.00 95.31 370 SER A N 1
ATOM 2857 C CA . SER A 1 370 ? -6.108 29.789 5.020 1.00 95.31 370 SER A CA 1
ATOM 2858 C C . SER A 1 370 ? -5.132 28.629 5.264 1.00 95.31 370 SER A C 1
ATOM 2860 O O . SER A 1 370 ? -5.324 27.874 6.217 1.00 95.31 370 SER A O 1
ATOM 2862 N N . MET A 1 371 ? -4.073 28.518 4.451 1.00 95.88 371 MET A N 1
ATOM 2863 C CA . MET A 1 371 ? -3.068 27.443 4.474 1.00 95.88 371 MET A CA 1
ATOM 2864 C C . MET A 1 371 ? -1.677 27.933 4.907 1.00 95.88 371 MET A C 1
ATOM 2866 O O . MET A 1 371 ? -0.656 27.392 4.489 1.00 95.88 371 MET A O 1
ATOM 2870 N N . GLN A 1 372 ? -1.624 28.985 5.728 1.00 95.44 372 GLN A N 1
ATOM 2871 C CA . GLN A 1 372 ? -0.366 29.510 6.273 1.00 95.44 372 GLN A CA 1
ATOM 2872 C C . GLN A 1 372 ? 0.163 28.699 7.462 1.00 95.44 372 GLN A C 1
ATOM 2874 O O . GLN A 1 372 ? 1.322 28.860 7.828 1.00 95.44 372 GLN A O 1
ATOM 2879 N N . SER A 1 373 ? -0.673 27.862 8.079 1.00 94.88 373 SER A N 1
ATOM 2880 C CA . SER A 1 373 ? -0.285 26.961 9.164 1.00 94.88 373 SER A CA 1
ATOM 2881 C C . SER A 1 373 ? -1.369 25.922 9.453 1.00 94.88 373 SER A C 1
ATOM 2883 O O . SER A 1 373 ? -2.540 26.076 9.083 1.00 94.88 373 SER A O 1
ATOM 2885 N N . GLY A 1 374 ? -0.980 24.881 10.190 1.00 93.44 374 GLY A N 1
ATOM 2886 C CA . GLY A 1 374 ? -1.900 23.925 10.803 1.00 93.44 374 GLY A CA 1
ATOM 2887 C C . GLY A 1 374 ? -2.478 22.868 9.865 1.00 93.44 374 GLY A C 1
ATOM 2888 O O . GLY A 1 374 ? -3.288 22.078 10.340 1.00 93.44 374 GLY A O 1
ATOM 2889 N N . VAL A 1 375 ? -2.084 22.824 8.586 1.00 97.06 375 VAL A N 1
ATOM 2890 C CA . VAL A 1 375 ? -2.385 21.686 7.703 1.00 97.06 375 VAL A CA 1
ATOM 2891 C C . VAL A 1 375 ? -1.571 20.483 8.165 1.00 97.06 375 VAL A C 1
ATOM 2893 O O . VAL A 1 375 ? -0.361 20.594 8.355 1.00 97.06 375 VAL A O 1
ATOM 2896 N N . THR A 1 376 ? -2.237 19.346 8.357 1.00 88.00 376 THR A N 1
ATOM 2897 C CA . THR A 1 376 ? -1.593 18.093 8.778 1.00 88.00 376 THR A CA 1
ATOM 2898 C C . THR A 1 376 ? -1.544 17.080 7.643 1.00 88.00 376 THR A C 1
ATOM 2900 O O . THR A 1 376 ? -0.530 16.410 7.481 1.00 88.00 376 THR A O 1
ATOM 2903 N N . HIS A 1 377 ? -2.605 17.000 6.836 1.00 91.50 377 HIS A N 1
ATOM 2904 C CA . HIS A 1 377 ? -2.728 16.053 5.728 1.00 91.50 377 HIS A CA 1
ATOM 2905 C C . HIS A 1 377 ? -3.425 16.700 4.533 1.00 91.50 377 HIS A C 1
ATOM 2907 O O . HIS A 1 377 ? -4.275 17.578 4.702 1.00 91.50 377 HIS A O 1
ATOM 2913 N N . ILE A 1 378 ? -3.089 16.249 3.326 1.00 97.62 378 ILE A N 1
ATOM 2914 C CA . ILE A 1 378 ? -3.757 16.650 2.088 1.00 97.62 378 ILE A CA 1
ATOM 2915 C C . ILE A 1 378 ? -4.242 15.390 1.375 1.00 97.62 378 ILE A C 1
ATOM 2917 O O . ILE A 1 378 ? -3.520 14.409 1.254 1.00 97.62 378 ILE A O 1
ATOM 2921 N N . TYR A 1 379 ? -5.470 15.442 0.885 1.00 97.06 379 TYR A N 1
ATOM 2922 C CA . TYR A 1 379 ? -6.094 14.402 0.080 1.00 97.06 379 TYR A CA 1
ATOM 2923 C C . TYR A 1 379 ? -6.340 14.944 -1.322 1.00 97.06 379 TYR A C 1
ATOM 2925 O O . TYR A 1 379 ? -6.491 16.156 -1.497 1.00 97.06 379 TYR A O 1
ATOM 2933 N N . SER A 1 380 ? -6.394 14.069 -2.320 1.00 97.62 380 SER A N 1
ATOM 2934 C CA . SER A 1 380 ? -6.587 14.470 -3.711 1.00 97.62 380 SER A CA 1
ATOM 2935 C C . SER A 1 380 ? -7.631 13.615 -4.424 1.00 97.62 380 SER A C 1
ATOM 2937 O O . SER A 1 380 ? -7.795 12.425 -4.158 1.00 97.62 380 SER A O 1
ATOM 2939 N N . THR A 1 381 ? -8.353 14.258 -5.337 1.00 98.31 381 THR A N 1
ATOM 2940 C CA . THR A 1 381 ? -8.973 13.588 -6.485 1.00 98.31 381 THR A CA 1
ATOM 2941 C C . THR A 1 381 ? -8.004 13.668 -7.668 1.00 98.31 381 THR A C 1
ATOM 2943 O O . THR A 1 381 ? -6.892 14.190 -7.538 1.00 98.31 381 THR A O 1
ATOM 2946 N N . GLU A 1 382 ? -8.406 13.245 -8.870 1.00 97.38 382 GLU A N 1
ATOM 2947 C CA . GLU A 1 382 ? -7.560 13.444 -10.051 1.00 97.38 382 GLU A CA 1
ATOM 2948 C C . GLU A 1 382 ? -7.188 14.920 -10.269 1.00 97.38 382 GLU A C 1
ATOM 2950 O O . GLU A 1 382 ? -6.114 15.194 -10.803 1.00 97.38 382 GLU A O 1
ATOM 2955 N N . ARG A 1 383 ? -8.064 15.867 -9.889 1.00 98.19 383 ARG A N 1
ATOM 2956 C CA . ARG A 1 383 ? -7.970 17.285 -10.292 1.00 98.19 383 ARG A CA 1
ATOM 2957 C C . ARG A 1 383 ? -8.147 18.312 -9.169 1.00 98.19 383 ARG A C 1
ATOM 2959 O O . ARG A 1 383 ? -8.186 19.516 -9.440 1.00 98.19 383 ARG A O 1
ATOM 2966 N N . ALA A 1 384 ? -8.295 17.873 -7.927 1.00 98.50 384 ALA A N 1
ATOM 2967 C CA . ALA A 1 384 ? -8.502 18.758 -6.789 1.00 98.50 384 ALA A C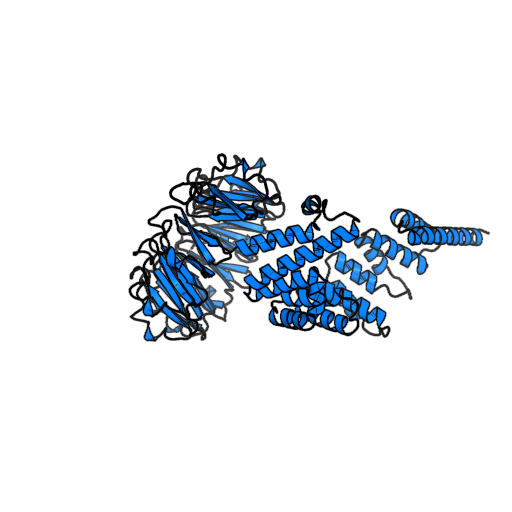A 1
ATOM 2968 C C . ALA A 1 384 ? -7.797 18.244 -5.538 1.00 98.50 384 ALA A C 1
ATOM 2970 O O . ALA A 1 384 ? -7.450 17.068 -5.447 1.00 98.50 384 ALA A O 1
ATOM 2971 N N . PHE A 1 385 ? -7.644 19.137 -4.566 1.00 98.81 385 PHE A N 1
ATOM 2972 C CA . PHE A 1 385 ? -7.090 18.839 -3.254 1.00 98.81 385 PHE A CA 1
ATOM 2973 C C . PHE A 1 385 ? -8.050 19.245 -2.136 1.00 98.81 385 PHE A C 1
ATOM 2975 O O . PHE A 1 385 ? -8.801 20.217 -2.262 1.00 98.81 385 PHE A O 1
ATOM 2982 N N . ALA A 1 386 ? -7.963 18.522 -1.021 1.00 98.69 386 ALA A N 1
ATOM 2983 C CA . ALA A 1 386 ? -8.610 18.819 0.247 1.00 98.69 386 ALA A CA 1
ATOM 2984 C C . ALA A 1 386 ? -7.583 18.695 1.387 1.00 98.69 386 ALA A C 1
ATOM 2986 O O . ALA A 1 386 ? -7.123 17.600 1.701 1.00 98.69 386 ALA A O 1
ATOM 2987 N N . ALA A 1 387 ? -7.207 19.812 2.004 1.00 98.31 387 ALA A N 1
ATOM 2988 C CA . ALA A 1 387 ? -6.328 19.850 3.168 1.00 98.31 387 ALA A CA 1
ATOM 2989 C C . ALA A 1 387 ? -7.135 19.753 4.464 1.00 98.31 387 ALA A C 1
ATOM 2991 O O . ALA A 1 387 ? -8.075 20.525 4.661 1.00 98.31 387 ALA A O 1
ATOM 2992 N N . VAL A 1 388 ? -6.727 18.856 5.362 1.00 95.88 388 VAL A N 1
ATOM 2993 C CA . VAL A 1 388 ? -7.252 18.738 6.727 1.00 95.88 388 VAL A CA 1
ATOM 2994 C C . VAL A 1 388 ? -6.296 19.431 7.690 1.00 95.88 388 VAL A C 1
ATOM 2996 O O . VAL A 1 388 ? -5.082 19.200 7.668 1.00 95.88 388 VAL A O 1
ATOM 2999 N N . LYS A 1 389 ? -6.846 20.298 8.541 1.00 96.19 389 LYS A N 1
ATOM 3000 C CA . LYS A 1 389 ? -6.099 20.986 9.596 1.00 96.19 389 LYS A CA 1
ATOM 3001 C C . LYS A 1 389 ? -6.128 20.221 10.918 1.00 96.19 389 LYS A C 1
ATOM 3003 O O . LYS A 1 389 ? -6.930 19.314 11.111 1.00 96.19 389 LYS A O 1
ATOM 3008 N N . SER A 1 390 ? -5.274 20.613 11.862 1.00 92.62 390 SER A N 1
ATOM 3009 C CA . SER A 1 390 ? -5.186 20.000 13.198 1.00 92.62 390 SER A CA 1
ATOM 3010 C C . SER A 1 390 ? -6.471 20.094 14.035 1.00 92.62 390 SER A C 1
ATOM 3012 O O . SER A 1 390 ? -6.666 19.286 14.938 1.00 92.62 390 SER A O 1
ATOM 3014 N N . ASP A 1 391 ? -7.362 21.042 13.734 1.00 91.69 391 ASP A N 1
ATOM 3015 C CA . ASP A 1 391 ? -8.700 21.167 14.333 1.00 91.69 391 ASP A CA 1
ATOM 3016 C C . ASP A 1 391 ? -9.780 20.331 13.607 1.00 91.69 391 ASP A C 1
ATOM 3018 O O . ASP A 1 391 ? -10.956 20.331 13.990 1.00 91.69 391 ASP A O 1
ATOM 3022 N N . GLY A 1 392 ? -9.392 19.605 12.555 1.00 94.25 392 GLY A N 1
ATOM 3023 C CA . GLY A 1 392 ? -10.279 18.826 11.697 1.00 94.25 392 GLY A CA 1
ATOM 3024 C C . GLY A 1 392 ? -11.120 19.673 10.739 1.00 94.25 392 GLY A C 1
ATOM 3025 O O . GLY A 1 392 ? -12.120 19.168 10.229 1.00 94.25 392 GLY A O 1
ATOM 3026 N N . SER A 1 393 ? -10.780 20.950 10.527 1.00 97.81 393 SER A N 1
ATOM 3027 C CA . SER A 1 393 ? -11.373 21.771 9.464 1.00 97.81 393 SER A CA 1
ATOM 3028 C C . SER A 1 393 ? -10.769 21.445 8.093 1.00 97.81 393 SER A C 1
ATOM 3030 O O . SER A 1 393 ? -9.615 21.013 8.005 1.00 97.81 393 SER A O 1
ATOM 3032 N N . VAL A 1 394 ? -11.546 21.647 7.022 1.00 98.56 394 VAL A N 1
ATOM 3033 C CA . VAL A 1 394 ? -11.140 21.320 5.641 1.00 98.56 394 VAL A CA 1
ATOM 3034 C C . VAL A 1 394 ? -11.047 22.568 4.763 1.00 98.56 394 VAL A C 1
ATOM 3036 O O . VAL A 1 394 ? -11.915 23.444 4.802 1.00 98.56 394 VAL A O 1
ATOM 3039 N N . ILE A 1 395 ? -9.998 22.623 3.939 1.00 98.38 395 ILE A N 1
ATOM 3040 C CA . ILE A 1 395 ? -9.783 23.624 2.886 1.00 98.38 395 ILE A CA 1
ATOM 3041 C C . ILE A 1 395 ? -9.649 22.894 1.550 1.00 98.38 395 ILE A C 1
ATOM 3043 O O . ILE A 1 395 ? -8.860 21.962 1.447 1.00 98.38 395 ILE A O 1
ATOM 3047 N N . THR A 1 396 ? -10.371 23.325 0.515 1.00 98.56 396 THR A N 1
ATOM 3048 C CA . THR A 1 396 ? -10.331 22.697 -0.819 1.00 98.56 396 THR A CA 1
ATOM 3049 C C . THR A 1 396 ? -9.883 23.671 -1.903 1.00 98.56 396 THR A C 1
ATOM 3051 O O . THR A 1 396 ? -10.209 24.856 -1.829 1.00 98.56 396 THR A O 1
ATOM 3054 N N . TRP A 1 397 ? -9.185 23.175 -2.926 1.00 98.69 397 TRP A N 1
ATOM 3055 C CA . TRP A 1 397 ? -8.841 23.933 -4.137 1.00 98.69 397 TRP A CA 1
ATOM 3056 C C . TRP A 1 397 ? -8.655 23.012 -5.354 1.00 98.69 397 TRP A C 1
ATOM 3058 O O . TRP A 1 397 ? -8.634 21.788 -5.227 1.00 98.69 397 TRP A O 1
ATOM 3068 N N . GLY A 1 398 ? -8.527 23.599 -6.547 1.00 98.19 398 GLY A N 1
ATOM 3069 C CA . GLY A 1 398 ? -8.445 22.883 -7.827 1.00 98.19 398 GLY A CA 1
ATOM 3070 C C . GLY A 1 398 ? -9.762 22.920 -8.603 1.00 98.19 398 GLY A C 1
ATOM 3071 O O . GLY A 1 398 ? -10.556 23.849 -8.446 1.00 98.19 398 GLY A O 1
ATOM 3072 N N . ASN A 1 399 ? -10.004 21.927 -9.464 1.00 98.25 399 ASN A N 1
ATOM 3073 C CA . ASN A 1 399 ? -11.201 21.921 -10.306 1.00 98.25 399 ASN A CA 1
ATOM 3074 C C . ASN A 1 399 ? -12.479 21.762 -9.468 1.00 98.25 399 ASN A C 1
ATOM 3076 O O . ASN A 1 399 ? -12.648 20.770 -8.758 1.00 98.25 399 ASN A O 1
ATOM 3080 N N . THR A 1 400 ? -13.413 22.709 -9.583 1.00 96.50 400 THR A N 1
ATOM 3081 C CA . THR A 1 400 ? -14.648 22.723 -8.782 1.00 96.50 400 THR A CA 1
ATOM 3082 C C . THR A 1 400 ? -15.534 21.508 -9.029 1.00 96.50 400 THR A C 1
ATOM 3084 O O . THR A 1 400 ? -16.121 20.996 -8.081 1.00 96.50 400 THR A O 1
ATOM 3087 N N . ASN A 1 401 ? -15.588 21.003 -10.267 1.00 95.38 401 ASN A N 1
ATOM 3088 C CA . ASN A 1 401 ? -16.363 19.806 -10.596 1.00 95.38 401 ASN A CA 1
ATOM 3089 C C . ASN A 1 401 ? -15.715 18.532 -10.047 1.00 95.38 401 ASN A C 1
ATOM 3091 O O . ASN A 1 401 ? -16.394 17.526 -9.956 1.00 95.38 401 ASN A O 1
ATOM 3095 N N . CYS A 1 402 ? -14.440 18.566 -9.658 1.00 97.00 402 CYS A N 1
ATOM 3096 C CA . CYS A 1 402 ? -13.720 17.415 -9.112 1.00 97.00 402 CYS A CA 1
ATOM 3097 C C . CYS A 1 402 ? -13.474 17.529 -7.598 1.00 97.00 402 CYS A C 1
ATOM 3099 O O . CYS A 1 402 ? -12.539 16.918 -7.087 1.00 97.00 402 CYS A O 1
ATOM 3101 N N . GLY A 1 403 ? -14.257 18.347 -6.884 1.00 97.06 403 GLY A N 1
ATOM 3102 C CA . GLY A 1 403 ? -14.133 18.517 -5.430 1.00 97.06 403 GLY A CA 1
ATOM 3103 C C . GLY A 1 403 ? -13.270 19.700 -4.978 1.00 97.06 403 GLY A C 1
ATOM 3104 O O . GLY A 1 403 ? -13.059 19.870 -3.779 1.00 97.06 403 GLY A O 1
ATOM 3105 N N . GLY A 1 404 ? -12.818 20.557 -5.901 1.00 97.75 404 GLY A N 1
ATOM 3106 C CA . GLY A 1 404 ? -12.025 21.755 -5.589 1.00 97.75 404 GLY A CA 1
ATOM 3107 C C . GLY A 1 404 ? -12.789 22.855 -4.847 1.00 97.75 404 GLY A C 1
ATOM 3108 O O . GLY A 1 404 ? -12.187 23.827 -4.397 1.00 97.75 404 GLY A O 1
ATOM 3109 N N . SER A 1 405 ? -14.106 22.706 -4.682 1.00 96.81 405 SER A N 1
ATOM 3110 C CA . SER A 1 405 ? -14.923 23.551 -3.813 1.00 96.81 405 SER A CA 1
ATOM 3111 C C . SER A 1 405 ? -15.837 22.698 -2.939 1.00 96.81 405 SER A C 1
ATOM 3113 O O . SER A 1 405 ? -16.609 21.890 -3.449 1.00 96.81 405 SER A O 1
ATOM 3115 N N . CYS A 1 406 ? -15.793 22.930 -1.628 1.00 96.38 406 CYS A N 1
ATOM 3116 C CA . CYS A 1 406 ? -16.724 22.364 -0.652 1.00 96.38 406 CYS A CA 1
ATOM 3117 C C . CYS A 1 406 ? -17.722 23.404 -0.105 1.00 96.38 406 CYS A C 1
ATOM 3119 O O . CYS A 1 406 ? -18.335 23.189 0.937 1.00 96.38 406 CYS A O 1
ATOM 3121 N N . ALA A 1 407 ? -17.933 24.529 -0.805 1.00 96.69 407 ALA A N 1
ATOM 3122 C CA . ALA A 1 407 ? -18.751 25.647 -0.316 1.00 96.69 407 ALA A CA 1
ATOM 3123 C C . ALA A 1 407 ? -20.178 25.242 0.110 1.00 96.69 407 ALA A C 1
ATOM 3125 O O . ALA A 1 407 ? -20.694 25.771 1.093 1.00 96.69 407 ALA A O 1
ATOM 3126 N N . ALA A 1 408 ? -20.790 24.277 -0.586 1.00 96.19 408 ALA A N 1
ATOM 3127 C CA . ALA A 1 408 ? -22.124 23.760 -0.265 1.00 96.19 408 ALA A CA 1
ATOM 3128 C C . ALA A 1 408 ? -22.187 23.009 1.080 1.00 96.19 408 ALA A C 1
ATOM 3130 O O . ALA A 1 408 ? -23.233 22.989 1.722 1.00 96.19 408 ALA A O 1
ATOM 3131 N N . VAL A 1 409 ? -21.068 22.432 1.528 1.00 97.38 409 VAL A N 1
ATOM 3132 C CA . VAL A 1 409 ? -20.973 21.608 2.745 1.00 97.38 409 VAL A CA 1
ATOM 3133 C C . VAL A 1 409 ? -19.994 22.176 3.781 1.00 97.38 409 VAL A C 1
ATOM 3135 O O . VAL A 1 409 ? -19.741 21.542 4.804 1.00 97.38 409 VAL A O 1
ATOM 3138 N N . GLN A 1 410 ? -19.476 23.395 3.570 1.00 96.25 410 GLN A N 1
ATOM 3139 C CA . GLN A 1 410 ? -18.443 24.017 4.410 1.00 96.25 410 GLN A CA 1
ATOM 3140 C C . GLN A 1 410 ? -18.830 24.050 5.892 1.00 96.25 410 GLN A C 1
ATOM 3142 O O . GLN A 1 410 ? -17.971 23.865 6.749 1.00 96.25 410 GLN A O 1
ATOM 3147 N N . GLY A 1 411 ? -20.116 24.260 6.204 1.00 97.00 411 GLY A N 1
ATOM 3148 C CA . GLY A 1 411 ? -20.621 24.258 7.581 1.00 97.00 411 GLY A CA 1
ATOM 3149 C C . GLY A 1 411 ? -20.382 22.929 8.308 1.00 97.00 411 GLY A C 1
ATOM 3150 O O . GLY A 1 411 ? -20.082 22.921 9.499 1.00 97.00 411 GLY A O 1
ATOM 3151 N N . SER A 1 412 ? -20.428 21.811 7.583 1.00 97.19 412 SER A N 1
ATOM 3152 C CA . SER A 1 412 ? -20.210 20.463 8.121 1.00 97.19 412 SER A CA 1
ATOM 3153 C C . SER A 1 412 ? -18.725 20.095 8.241 1.00 97.19 412 SER A C 1
ATOM 3155 O O . SER A 1 412 ? -18.391 19.152 8.965 1.00 97.19 412 SER A O 1
ATOM 3157 N N . LEU A 1 413 ? -17.842 20.857 7.585 1.00 97.94 413 LEU A N 1
ATOM 3158 C CA . LEU A 1 413 ? -16.391 20.642 7.491 1.00 97.94 413 LEU A CA 1
ATOM 3159 C C . LEU A 1 413 ? -15.564 21.652 8.311 1.00 97.94 413 LEU A C 1
ATOM 3161 O O . LEU A 1 413 ? -14.374 21.839 8.064 1.00 97.94 413 LEU A O 1
ATOM 3165 N N . GLN A 1 414 ? -16.180 22.326 9.286 1.00 97.25 414 GLN A N 1
ATOM 3166 C CA . GLN A 1 414 ? -15.493 23.296 10.153 1.00 97.25 414 GLN A CA 1
ATOM 3167 C C . GLN A 1 414 ? -14.659 22.648 11.265 1.00 97.25 414 GLN A C 1
ATOM 3169 O O . GLN A 1 414 ? -13.829 23.325 11.862 1.00 97.25 414 GLN A O 1
ATOM 3174 N N . SER A 1 415 ? -14.899 21.374 11.578 1.00 96.25 415 SER A N 1
ATOM 3175 C CA . SER A 1 415 ? -14.145 20.616 12.579 1.00 96.25 415 SER A CA 1
ATOM 3176 C C . SER A 1 415 ? -14.487 19.127 12.537 1.00 96.25 415 SER A C 1
ATOM 3178 O O . SER A 1 415 ? -15.531 18.712 12.011 1.00 96.25 415 SER A O 1
ATOM 3180 N N . GLY A 1 416 ? -13.631 18.325 13.172 1.00 93.69 416 GLY A N 1
ATOM 3181 C CA . GLY A 1 416 ? -13.903 16.924 13.489 1.00 93.69 416 GLY A CA 1
ATOM 3182 C C . GLY A 1 416 ? -13.753 15.942 12.329 1.00 93.69 416 GLY A C 1
ATOM 3183 O O . GLY A 1 416 ? -14.075 14.775 12.531 1.00 93.69 416 GLY A O 1
ATOM 3184 N N . VAL A 1 417 ? -13.283 16.376 11.154 1.00 97.38 417 VAL A N 1
ATOM 3185 C CA . VAL A 1 417 ? -12.850 15.465 10.081 1.00 97.38 417 VAL A CA 1
ATOM 3186 C C . VAL A 1 417 ? -11.564 14.770 10.514 1.00 97.38 417 VAL A C 1
ATOM 3188 O O . VAL A 1 417 ? -10.627 15.429 10.961 1.00 97.38 417 VAL A O 1
ATOM 3191 N N . ILE A 1 418 ? -11.536 13.444 10.390 1.00 89.00 418 ILE A N 1
ATOM 3192 C CA . ILE A 1 418 ? -10.378 12.611 10.743 1.00 89.00 418 ILE A CA 1
ATOM 3193 C C . ILE A 1 418 ? -9.728 11.971 9.514 1.00 89.00 418 ILE A C 1
ATOM 3195 O O . ILE A 1 418 ? -8.529 11.714 9.527 1.00 89.00 418 ILE A O 1
ATOM 3199 N N . HIS A 1 419 ? -10.498 11.747 8.446 1.00 91.81 419 HIS A N 1
ATOM 3200 C CA . HIS A 1 419 ? -10.002 11.177 7.197 1.00 91.81 419 HIS A CA 1
ATOM 3201 C C . HIS A 1 419 ? -10.866 11.623 6.015 1.00 91.81 419 HIS A C 1
ATOM 3203 O O . HIS A 1 419 ? -12.056 11.901 6.190 1.00 91.81 419 HIS A O 1
ATOM 3209 N N . ILE A 1 420 ? -10.286 11.682 4.817 1.00 96.62 420 ILE A N 1
ATOM 3210 C CA . ILE A 1 420 ? -11.012 11.944 3.571 1.00 96.62 420 ILE A CA 1
ATOM 3211 C C . ILE A 1 420 ? -10.680 10.829 2.584 1.00 96.62 420 ILE A C 1
ATOM 3213 O O . ILE A 1 420 ? -9.521 10.498 2.374 1.00 96.62 420 ILE A O 1
ATOM 3217 N N . TYR A 1 421 ? -11.708 10.278 1.959 1.00 97.25 421 TYR A N 1
ATOM 3218 C CA . TYR A 1 421 ? -11.594 9.311 0.876 1.00 97.25 421 TYR A CA 1
ATOM 3219 C C . TYR A 1 421 ? -11.968 9.980 -0.441 1.00 97.25 421 TYR A C 1
ATOM 3221 O O . TYR A 1 421 ? -12.719 10.960 -0.445 1.00 97.25 421 TYR A O 1
ATOM 3229 N N . SER A 1 422 ? -11.463 9.465 -1.557 1.00 97.00 422 SER A N 1
ATOM 3230 C CA . SER A 1 422 ? -11.733 10.020 -2.882 1.00 97.00 422 SER A CA 1
ATOM 3231 C C . SER A 1 422 ? -12.090 8.949 -3.908 1.00 97.00 422 SER A C 1
ATOM 3233 O O . SER A 1 422 ? -11.617 7.815 -3.842 1.00 97.00 422 SER A O 1
ATOM 3235 N N . THR A 1 423 ? -12.954 9.326 -4.847 1.00 98.50 423 THR A N 1
ATOM 3236 C CA . THR A 1 423 ? -13.054 8.720 -6.183 1.00 98.50 423 THR A CA 1
ATOM 3237 C C . THR A 1 423 ? -12.234 9.575 -7.156 1.00 98.50 423 THR A C 1
ATOM 3239 O O . THR A 1 423 ? -11.544 10.515 -6.741 1.00 98.50 423 THR A O 1
ATOM 3242 N N . GLN A 1 424 ? -12.321 9.332 -8.468 1.00 97.50 424 GLN A N 1
ATOM 3243 C CA . GLN A 1 424 ? -11.613 10.177 -9.431 1.00 97.50 424 GLN A CA 1
ATOM 3244 C C . GLN A 1 424 ? -12.001 11.652 -9.321 1.00 97.50 424 GLN A C 1
ATOM 3246 O O . GLN A 1 424 ? -11.119 12.489 -9.503 1.00 97.50 424 GLN A O 1
ATOM 3251 N N . TRP A 1 425 ? -13.265 11.985 -9.013 1.00 98.38 425 TRP A N 1
ATOM 3252 C CA . TRP A 1 425 ? -13.786 13.365 -9.042 1.00 98.38 425 TRP A CA 1
ATOM 3253 C C . TRP A 1 425 ? -14.660 13.762 -7.833 1.00 98.38 425 TRP A C 1
ATOM 3255 O O . TRP A 1 425 ? -15.276 14.832 -7.859 1.00 98.38 425 TRP A O 1
ATOM 3265 N N . ALA A 1 426 ? -14.719 12.960 -6.769 1.00 98.62 426 ALA A N 1
ATOM 3266 C CA . ALA A 1 426 ? -15.443 13.310 -5.546 1.00 98.62 426 ALA A CA 1
ATOM 3267 C C . ALA A 1 426 ? -14.678 12.941 -4.272 1.00 98.62 426 ALA A C 1
ATOM 3269 O O . ALA A 1 426 ? -13.756 12.128 -4.294 1.00 98.62 426 ALA A O 1
ATOM 3270 N N . PHE A 1 427 ? -15.091 13.547 -3.160 1.00 98.88 427 PHE A N 1
ATOM 3271 C CA . PHE A 1 427 ? -14.561 13.316 -1.824 1.00 98.88 427 PHE A CA 1
ATOM 3272 C C . PHE A 1 427 ? -15.661 12.865 -0.856 1.00 98.88 427 PHE A C 1
ATOM 3274 O O . PHE A 1 427 ? -16.804 13.317 -0.947 1.00 98.88 427 PHE A O 1
ATOM 3281 N N . ALA A 1 428 ? -15.277 12.047 0.124 1.00 98.75 428 ALA A N 1
ATOM 3282 C CA . ALA A 1 428 ? -16.083 11.647 1.271 1.00 98.75 428 ALA A CA 1
ATOM 3283 C C . ALA A 1 428 ? -15.263 11.798 2.566 1.00 98.75 428 ALA A C 1
ATOM 3285 O O . ALA A 1 428 ? -14.315 11.052 2.806 1.00 98.75 428 ALA A O 1
ATOM 3286 N N . ALA A 1 429 ? -15.604 12.775 3.408 1.00 98.56 429 ALA A N 1
ATOM 3287 C CA . ALA A 1 429 ? -14.943 13.014 4.690 1.00 98.56 429 ALA A CA 1
ATOM 3288 C C . ALA A 1 429 ? -15.615 12.227 5.818 1.00 98.56 429 ALA A C 1
ATOM 3290 O O . ALA A 1 429 ? -16.802 12.423 6.074 1.00 98.56 429 ALA A O 1
ATOM 3291 N N . VAL A 1 430 ? -14.842 11.410 6.536 1.00 96.44 430 VAL A N 1
ATOM 3292 C CA . VAL A 1 430 ? -15.275 10.733 7.765 1.00 96.44 430 VAL A CA 1
ATOM 3293 C C . VAL A 1 430 ? -14.926 11.600 8.969 1.00 96.44 430 VAL A C 1
ATOM 3295 O O . VAL A 1 430 ? -13.793 12.074 9.121 1.00 96.44 430 VAL A O 1
ATOM 3298 N N . LYS A 1 431 ? -15.912 11.812 9.841 1.00 96.75 431 LYS A N 1
ATOM 3299 C CA . LYS A 1 431 ? -15.768 12.572 11.086 1.00 96.75 431 LYS A CA 1
ATOM 3300 C C . LYS A 1 431 ? -15.537 11.662 12.293 1.00 96.75 431 LYS A C 1
ATOM 3302 O O . LYS A 1 431 ? -15.820 10.471 12.255 1.00 96.75 431 LYS A O 1
ATOM 3307 N N . ASN A 1 432 ? -15.085 12.241 13.403 1.00 93.25 432 ASN A N 1
ATOM 3308 C CA . ASN A 1 432 ? -14.810 11.544 14.669 1.00 93.25 432 ASN A CA 1
ATOM 3309 C C . ASN A 1 432 ? -15.989 10.734 15.254 1.00 93.25 432 ASN A C 1
ATOM 3311 O O . ASN A 1 432 ? -15.773 9.804 16.022 1.00 93.25 432 ASN A O 1
ATOM 3315 N N . ASN A 1 433 ? -17.228 11.075 14.904 1.00 90.50 433 ASN A N 1
ATOM 3316 C CA . ASN A 1 433 ? -18.443 10.357 15.296 1.00 90.50 433 ASN A CA 1
ATOM 3317 C C . ASN A 1 433 ? -18.857 9.264 14.282 1.00 90.50 433 ASN A C 1
ATOM 3319 O O . ASN A 1 433 ? -19.927 8.669 14.420 1.00 90.50 433 ASN A O 1
ATOM 3323 N N . GLY A 1 434 ? -18.048 9.033 13.245 1.00 94.62 434 GLY A N 1
ATOM 3324 C CA . GLY A 1 434 ? -18.332 8.122 12.137 1.00 94.62 434 GLY A CA 1
ATOM 3325 C C . GLY A 1 434 ? -19.396 8.629 11.160 1.00 94.62 434 GLY A C 1
ATOM 3326 O O . GLY A 1 434 ? -19.948 7.821 10.420 1.00 94.62 434 GLY A O 1
ATOM 3327 N N . SER A 1 435 ? -19.740 9.924 11.183 1.00 98.25 435 SER A N 1
ATOM 3328 C CA . SER A 1 435 ? -20.586 10.532 10.144 1.00 98.25 435 SER A CA 1
ATOM 3329 C C . SER A 1 435 ? -19.780 10.861 8.888 1.00 98.25 435 SER A C 1
ATOM 3331 O O . SER A 1 435 ? -18.582 11.141 8.987 1.00 98.25 435 SER A O 1
ATOM 3333 N N . VAL A 1 436 ? -20.438 10.852 7.725 1.00 98.75 436 VAL A N 1
ATOM 3334 C CA . VAL A 1 436 ? -19.812 11.142 6.424 1.00 98.75 436 VAL A CA 1
ATOM 3335 C C . VAL A 1 436 ? -20.389 12.412 5.803 1.00 98.75 436 VAL A C 1
ATOM 3337 O O . VAL A 1 436 ? -21.592 12.666 5.876 1.00 98.75 436 VAL A O 1
ATOM 3340 N N . VAL A 1 437 ? -19.515 13.217 5.197 1.00 98.62 437 VAL A N 1
ATOM 3341 C CA . VAL A 1 437 ? -19.869 14.399 4.397 1.00 98.62 437 VAL A CA 1
ATOM 3342 C C . VAL A 1 437 ? -19.246 14.250 3.012 1.00 98.62 437 VAL A C 1
ATOM 3344 O O . VAL A 1 437 ? -18.028 14.107 2.915 1.00 98.62 437 VAL A O 1
ATOM 3347 N N . THR A 1 438 ? -20.049 14.309 1.949 1.00 98.69 438 THR A N 1
ATOM 3348 C CA . THR A 1 438 ? -19.578 14.160 0.560 1.00 98.69 438 THR A CA 1
ATOM 3349 C C . THR A 1 438 ? -19.628 15.477 -0.213 1.00 98.69 438 THR A C 1
ATOM 3351 O O . THR A 1 438 ? -20.439 16.353 0.090 1.00 98.69 438 THR A O 1
ATOM 3354 N N . TRP A 1 439 ? -18.734 15.646 -1.190 1.00 98.75 439 TRP A N 1
ATOM 3355 C CA . TRP A 1 439 ? -18.782 16.740 -2.169 1.00 98.75 439 TRP A CA 1
ATOM 3356 C C . TRP A 1 439 ? -17.976 16.396 -3.430 1.00 98.75 439 TRP A C 1
ATOM 3358 O O . TRP A 1 439 ? -17.180 15.460 -3.444 1.00 98.75 439 TRP A O 1
ATOM 3368 N N . GLY A 1 440 ? -18.149 17.181 -4.495 1.00 98.25 440 GLY A N 1
ATOM 3369 C CA . GLY A 1 440 ? -17.510 16.963 -5.797 1.00 98.25 440 GLY A CA 1
ATOM 3370 C C . GLY A 1 440 ? -18.532 16.590 -6.863 1.00 98.25 440 GLY A C 1
ATOM 3371 O O . GLY A 1 440 ? -19.678 17.036 -6.793 1.00 98.25 440 GLY A O 1
ATOM 3372 N N . TYR A 1 441 ? -18.129 15.812 -7.867 1.00 98.19 441 TYR A N 1
ATOM 3373 C CA . TYR A 1 441 ? -19.041 15.447 -8.948 1.00 98.19 441 TYR A CA 1
ATOM 3374 C C . TYR A 1 441 ? -20.113 14.464 -8.463 1.00 98.19 441 TYR A C 1
ATOM 3376 O O . TYR A 1 441 ? -19.787 13.380 -7.981 1.00 98.19 441 TYR A O 1
ATOM 3384 N N . THR A 1 442 ? -21.387 14.827 -8.631 1.00 96.12 442 THR A N 1
ATOM 3385 C CA . THR A 1 442 ? -22.560 14.062 -8.168 1.00 96.12 442 THR A CA 1
ATOM 3386 C C . THR A 1 442 ? -22.498 12.591 -8.574 1.00 96.12 442 THR A C 1
ATOM 3388 O O . THR A 1 442 ? -22.523 11.724 -7.708 1.00 96.12 442 THR A O 1
ATOM 3391 N N . TYR A 1 443 ? -22.317 12.305 -9.869 1.00 94.75 443 TYR A N 1
ATOM 3392 C CA . TYR A 1 443 ? -22.293 10.928 -10.377 1.00 94.75 443 TYR A CA 1
ATOM 3393 C C . TYR A 1 443 ? -21.096 10.114 -9.878 1.00 94.75 443 TYR A C 1
ATOM 3395 O O . TYR A 1 443 ? -21.149 8.900 -9.909 1.00 94.75 443 TYR A O 1
ATOM 3403 N N . TYR A 1 444 ? -20.032 10.751 -9.381 1.00 97.69 444 TYR A N 1
ATOM 3404 C CA . TYR A 1 444 ? -18.841 10.054 -8.879 1.00 97.69 444 TYR A CA 1
ATOM 3405 C C . TYR A 1 444 ? -18.865 9.902 -7.348 1.00 97.69 444 TYR A C 1
ATOM 3407 O O . TYR A 1 444 ? -17.818 9.760 -6.717 1.00 97.69 444 TYR A O 1
ATOM 3415 N N . GLY A 1 445 ? -20.050 9.988 -6.733 1.00 97.31 445 GLY A N 1
ATOM 3416 C CA . GLY A 1 445 ? -20.237 9.859 -5.287 1.00 97.31 445 GLY A CA 1
ATOM 3417 C C . GLY A 1 445 ? -20.117 11.170 -4.506 1.00 97.31 445 GLY A C 1
ATOM 3418 O O . GLY A 1 445 ? -20.033 11.146 -3.277 1.00 97.31 445 GLY A O 1
ATOM 3419 N N . GLY A 1 446 ? -20.109 12.319 -5.195 1.00 97.75 446 GLY A N 1
ATOM 3420 C CA . GLY A 1 446 ? -20.154 13.639 -4.557 1.00 97.75 446 GLY A CA 1
ATOM 3421 C C . GLY A 1 446 ? -21.490 13.934 -3.873 1.00 97.75 446 GLY A C 1
ATOM 3422 O O . GLY A 1 446 ? -21.547 14.793 -2.993 1.00 97.75 446 GLY A O 1
ATOM 3423 N N . ASP A 1 447 ? -22.534 13.194 -4.240 1.00 96.62 447 ASP A N 1
ATOM 3424 C CA . ASP A 1 447 ? -23.854 13.224 -3.624 1.00 96.62 447 ASP A CA 1
ATOM 3425 C C . ASP A 1 447 ? -24.146 11.888 -2.928 1.00 96.62 447 ASP A C 1
ATOM 3427 O O . ASP A 1 447 ? -23.921 10.817 -3.494 1.00 96.62 447 ASP A O 1
ATOM 3431 N N . SER A 1 448 ? -24.605 11.971 -1.683 1.00 97.06 448 SER A N 1
ATOM 3432 C CA . SER A 1 448 ? -24.962 10.834 -0.832 1.00 97.06 448 SER A CA 1
ATOM 3433 C C . SER A 1 448 ? -26.340 11.008 -0.182 1.00 97.06 448 SER A C 1
ATOM 3435 O O . SER A 1 448 ? -26.648 10.308 0.783 1.00 97.06 448 SER A O 1
ATOM 3437 N N . GLU A 1 449 ? -27.185 11.913 -0.701 1.00 96.69 449 GLU A N 1
ATOM 3438 C CA . GLU A 1 449 ? -28.501 12.236 -0.129 1.00 96.69 449 GLU A CA 1
ATOM 3439 C C . GLU A 1 449 ? -29.368 10.984 0.097 1.00 96.69 449 GLU A C 1
ATOM 3441 O O . GLU A 1 449 ? -29.907 10.802 1.193 1.00 96.69 449 GLU A O 1
ATOM 3446 N N . ASP A 1 450 ? -29.399 10.067 -0.876 1.00 96.31 450 ASP A N 1
ATOM 3447 C CA . ASP A 1 450 ? -30.195 8.831 -0.830 1.00 96.31 450 ASP A CA 1
ATOM 3448 C C . ASP A 1 450 ? -29.794 7.878 0.310 1.00 96.31 450 ASP A C 1
ATOM 3450 O O . ASP A 1 450 ? -30.621 7.119 0.823 1.00 96.31 450 ASP A O 1
ATOM 3454 N N . VAL A 1 451 ? -28.535 7.931 0.756 1.00 97.38 451 VAL A N 1
ATOM 3455 C CA . VAL A 1 451 ? -27.998 7.075 1.827 1.00 97.38 451 VAL A CA 1
ATOM 3456 C C . VAL A 1 451 ? -27.618 7.855 3.087 1.00 97.38 451 VAL A C 1
ATOM 3458 O O . VAL A 1 451 ? -27.131 7.265 4.056 1.00 97.38 451 VAL A O 1
ATOM 3461 N N . GLN A 1 452 ? -27.886 9.165 3.134 1.00 95.69 452 GLN A N 1
ATOM 3462 C CA . GLN A 1 452 ? -27.413 10.065 4.188 1.00 95.69 452 GLN A CA 1
ATOM 3463 C C . GLN A 1 452 ? -27.857 9.622 5.587 1.00 95.69 452 GLN A C 1
ATOM 3465 O O . GLN A 1 452 ? -27.112 9.786 6.553 1.00 95.69 452 GLN A O 1
ATOM 3470 N N . ALA A 1 453 ? -29.051 9.031 5.717 1.00 97.31 453 ALA A N 1
ATOM 3471 C CA . ALA A 1 453 ? -29.553 8.494 6.985 1.00 97.31 453 ALA A CA 1
ATOM 3472 C C . ALA A 1 453 ? -28.668 7.362 7.543 1.00 97.31 453 ALA A C 1
ATOM 3474 O O . ALA A 1 453 ? -28.471 7.269 8.755 1.00 97.31 453 ALA A O 1
ATOM 3475 N N . SER A 1 454 ? -28.087 6.543 6.665 1.00 97.25 454 SER A N 1
ATOM 3476 C CA . SER A 1 454 ? -27.190 5.436 7.020 1.00 97.25 454 SER A CA 1
ATOM 3477 C C . SER A 1 454 ? -25.757 5.891 7.316 1.00 97.25 454 SER A C 1
ATOM 3479 O O . SER A 1 454 ? -25.003 5.140 7.937 1.00 97.25 454 SER A O 1
ATOM 3481 N N . LEU A 1 455 ? -25.402 7.118 6.912 1.00 98.12 455 LEU A N 1
ATOM 3482 C CA . LEU A 1 455 ? -24.075 7.733 7.045 1.00 98.12 455 LEU A CA 1
ATOM 3483 C C . LEU A 1 455 ? -23.976 8.748 8.201 1.00 98.12 455 LEU A C 1
ATOM 3485 O O . LEU A 1 455 ? -23.021 9.520 8.278 1.00 98.12 455 LEU A O 1
ATOM 3489 N N . GLN A 1 456 ? -24.950 8.775 9.115 1.00 97.56 456 GLN A N 1
ATOM 3490 C CA . GLN A 1 456 ? -24.952 9.707 10.253 1.00 97.56 456 GLN A CA 1
ATOM 3491 C C . GLN A 1 456 ? -24.005 9.298 11.390 1.00 97.56 456 GLN A C 1
ATOM 3493 O O . GLN A 1 456 ? -23.689 10.129 12.243 1.00 97.56 456 GLN A O 1
ATOM 3498 N N . SER A 1 457 ? -23.576 8.036 11.440 1.00 96.50 457 SER A N 1
ATOM 3499 C CA . SER A 1 457 ? -22.626 7.527 12.432 1.00 96.50 457 SER A CA 1
ATOM 3500 C C . SER A 1 457 ? -22.115 6.132 12.068 1.00 96.50 457 SER A C 1
ATOM 3502 O O . SER A 1 457 ? -22.686 5.424 11.234 1.00 96.50 457 SER A O 1
ATOM 3504 N N . GLY A 1 458 ? -21.051 5.713 12.753 1.00 93.62 458 GLY A N 1
ATOM 3505 C CA . GLY A 1 458 ? -20.581 4.329 12.738 1.00 93.62 458 GLY A CA 1
ATOM 3506 C C . GLY A 1 458 ? -19.778 3.918 11.508 1.00 93.62 458 GLY A C 1
ATOM 3507 O O . GLY A 1 458 ? -19.326 2.780 11.487 1.00 93.62 458 GLY A O 1
ATOM 3508 N N . VAL A 1 459 ? -19.555 4.792 10.521 1.00 97.38 459 VAL A N 1
ATOM 3509 C CA . VAL A 1 459 ? -18.600 4.519 9.435 1.00 97.38 459 VAL A CA 1
ATOM 3510 C C . VAL A 1 459 ? -17.188 4.496 10.009 1.00 97.38 459 VAL A C 1
ATOM 3512 O O . VAL A 1 459 ? -16.791 5.420 10.720 1.00 97.38 459 VAL A O 1
ATOM 3515 N N . THR A 1 460 ? -16.445 3.430 9.716 1.00 87.56 460 THR A N 1
ATOM 3516 C CA . THR A 1 460 ? -15.051 3.274 10.153 1.00 87.56 460 THR A CA 1
ATOM 3517 C C . THR A 1 460 ? -14.079 3.467 8.999 1.00 87.56 460 THR A C 1
ATOM 3519 O O . THR A 1 460 ? -13.051 4.106 9.187 1.00 87.56 460 THR A O 1
ATOM 3522 N N . HIS A 1 461 ? -14.423 2.959 7.812 1.00 91.00 461 HIS A N 1
ATOM 3523 C CA . HIS A 1 461 ? -13.598 3.028 6.609 1.00 91.00 461 HIS A CA 1
ATOM 3524 C C . HIS A 1 461 ? -14.480 3.187 5.370 1.00 91.00 461 HIS A C 1
ATOM 3526 O O . HIS A 1 461 ? -15.620 2.721 5.351 1.00 91.00 461 HIS A O 1
ATOM 3532 N N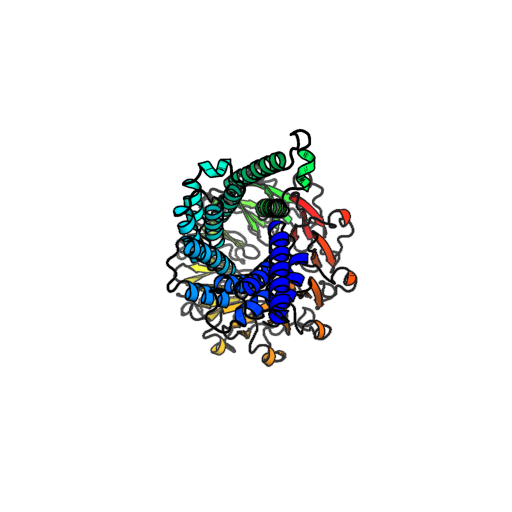 . ILE A 1 462 ? -13.948 3.822 4.327 1.00 96.38 462 ILE A N 1
ATOM 3533 C CA . ILE A 1 462 ? -14.585 3.914 3.012 1.00 96.38 462 ILE A CA 1
ATOM 3534 C C . ILE A 1 462 ? -13.609 3.368 1.972 1.00 96.38 462 ILE A C 1
ATOM 3536 O O . ILE A 1 462 ? -12.407 3.608 2.039 1.00 96.38 462 ILE A O 1
ATOM 3540 N N . TYR A 1 463 ? -14.143 2.629 1.012 1.00 97.12 463 TYR A N 1
ATOM 3541 C CA . TYR A 1 463 ? -13.432 2.126 -0.152 1.00 97.12 463 TYR A CA 1
ATOM 3542 C C . TYR A 1 463 ? -14.026 2.762 -1.402 1.00 97.12 463 TYR A C 1
ATOM 3544 O O . TYR A 1 463 ? -15.207 3.112 -1.409 1.00 97.12 463 TYR A O 1
ATOM 3552 N N . SER A 1 464 ? -13.226 2.891 -2.456 1.00 96.75 464 SER A N 1
ATOM 3553 C CA . SER A 1 464 ? -13.648 3.560 -3.687 1.00 96.75 464 SER A CA 1
ATOM 3554 C C . SER A 1 464 ? -13.340 2.713 -4.916 1.00 96.75 464 SER A C 1
ATOM 3556 O O . SER A 1 464 ? -12.328 2.010 -4.950 1.00 96.75 464 SER A O 1
ATOM 3558 N N . THR A 1 465 ? -14.190 2.812 -5.930 1.00 98.44 465 THR A N 1
ATOM 3559 C CA . THR A 1 465 ? -13.827 2.582 -7.338 1.00 98.44 465 THR A CA 1
ATOM 3560 C C . THR A 1 465 ? -13.535 3.940 -7.990 1.00 98.44 465 THR A C 1
ATOM 3562 O O . THR A 1 465 ? -13.449 4.963 -7.304 1.00 98.44 465 THR A O 1
ATOM 3565 N N . ASP A 1 466 ? -13.405 4.001 -9.317 1.00 98.12 466 ASP A N 1
ATOM 3566 C CA . ASP A 1 466 ? -13.195 5.279 -10.005 1.00 98.12 466 ASP A CA 1
ATOM 3567 C C . ASP A 1 466 ? -14.354 6.274 -9.795 1.00 98.12 466 ASP A C 1
ATOM 3569 O O . ASP A 1 466 ? -14.116 7.482 -9.857 1.00 98.12 466 ASP A O 1
ATOM 3573 N N . ALA A 1 467 ? -15.584 5.799 -9.540 1.00 98.44 467 ALA A N 1
ATOM 3574 C CA . ALA A 1 467 ? -16.786 6.642 -9.466 1.00 98.44 467 ALA A CA 1
ATOM 3575 C C . ALA A 1 467 ? -17.819 6.240 -8.390 1.00 98.44 467 ALA A C 1
ATOM 3577 O O . ALA A 1 467 ? -18.897 6.832 -8.334 1.00 98.44 467 ALA A O 1
ATOM 3578 N N . ALA A 1 468 ? -17.520 5.275 -7.520 1.00 98.69 468 ALA A N 1
ATOM 3579 C CA . ALA A 1 468 ? -18.414 4.888 -6.430 1.00 98.69 468 ALA A CA 1
ATOM 3580 C C . ALA A 1 468 ? -17.669 4.689 -5.110 1.00 98.69 468 ALA A C 1
ATOM 3582 O O . ALA A 1 468 ? -16.463 4.437 -5.092 1.00 98.69 468 ALA A O 1
ATOM 3583 N N . PHE A 1 469 ? -18.412 4.773 -4.011 1.00 98.88 469 PHE A N 1
ATOM 3584 C CA . PHE A 1 469 ? -17.936 4.541 -2.654 1.00 98.88 469 PHE A CA 1
ATOM 3585 C C . PHE A 1 469 ? -18.668 3.363 -2.002 1.00 98.88 469 PHE A C 1
ATOM 3587 O O . PHE A 1 469 ? -19.857 3.144 -2.233 1.00 98.88 469 PHE A O 1
ATOM 3594 N N . ALA A 1 470 ? -17.960 2.655 -1.122 1.00 98.69 470 ALA A N 1
ATOM 3595 C CA . ALA A 1 470 ? -18.482 1.625 -0.233 1.00 98.69 470 ALA A CA 1
ATOM 3596 C C . ALA A 1 470 ? -17.970 1.866 1.199 1.00 98.69 470 ALA A C 1
ATOM 3598 O O . ALA A 1 470 ? -16.789 1.678 1.491 1.00 98.69 470 ALA A O 1
ATOM 3599 N N . ALA A 1 471 ? -18.847 2.302 2.104 1.00 98.44 471 ALA A N 1
ATOM 3600 C CA . ALA A 1 471 ? -18.532 2.549 3.509 1.00 98.44 471 ALA A CA 1
ATOM 3601 C C . ALA A 1 471 ? -18.760 1.301 4.364 1.00 98.44 471 ALA A C 1
ATOM 3603 O O . ALA A 1 471 ? -19.878 0.791 4.420 1.00 98.44 471 ALA A O 1
ATOM 3604 N N . VAL A 1 472 ? -17.728 0.865 5.089 1.00 95.81 472 VAL A N 1
ATOM 3605 C CA . VAL A 1 472 ? -17.816 -0.187 6.109 1.00 95.81 472 VAL A CA 1
ATOM 3606 C C . VAL A 1 472 ? -18.107 0.441 7.468 1.00 95.81 472 VAL A C 1
ATOM 3608 O O . VAL A 1 472 ? -17.395 1.337 7.940 1.00 95.81 472 VAL A O 1
ATOM 3611 N N . LYS A 1 473 ? -19.156 -0.052 8.123 1.00 96.38 473 LYS A N 1
ATOM 3612 C CA . LYS A 1 473 ? -19.581 0.397 9.449 1.00 96.38 473 LYS A CA 1
ATOM 3613 C C . LYS A 1 473 ? -18.990 -0.460 10.571 1.00 96.38 473 LYS A C 1
ATOM 3615 O O . LYS A 1 473 ? -18.464 -1.544 10.343 1.00 96.38 473 LYS A O 1
ATOM 3620 N N . SER A 1 474 ? -19.079 0.023 11.807 1.00 94.25 474 SER A N 1
ATOM 3621 C CA . SER A 1 474 ? -18.582 -0.662 13.009 1.00 94.25 474 SER A CA 1
ATOM 3622 C C . SER A 1 474 ? -19.310 -1.974 13.324 1.00 94.25 474 SER A C 1
ATOM 3624 O O . SER A 1 474 ? -18.764 -2.824 14.020 1.00 94.25 474 SER A O 1
ATOM 3626 N N . ASP A 1 475 ? -20.519 -2.159 12.793 1.00 93.50 475 ASP A N 1
ATOM 3627 C CA . ASP A 1 475 ? -21.272 -3.420 12.811 1.00 93.50 475 ASP A CA 1
ATOM 3628 C C . ASP A 1 475 ? -20.893 -4.368 11.653 1.00 93.50 475 ASP A C 1
ATOM 3630 O O . ASP A 1 475 ? -21.519 -5.415 11.471 1.00 93.50 475 ASP A O 1
ATOM 3634 N N . ALA A 1 476 ? -19.855 -4.018 10.885 1.00 94.62 476 ALA A N 1
ATOM 3635 C CA . ALA A 1 476 ? -19.372 -4.736 9.711 1.00 94.62 476 ALA A CA 1
ATOM 3636 C C . ALA A 1 476 ? -20.398 -4.844 8.563 1.00 94.62 476 ALA A C 1
ATOM 3638 O O . ALA A 1 476 ? -20.294 -5.753 7.730 1.00 94.62 476 ALA A O 1
ATOM 3639 N N . SER A 1 477 ? -21.385 -3.938 8.520 1.00 98.06 477 SER A N 1
ATOM 3640 C CA . SER A 1 477 ? -22.263 -3.726 7.363 1.00 98.06 477 SER A CA 1
ATOM 3641 C C . SER A 1 477 ? -21.651 -2.757 6.344 1.00 98.06 477 SER A C 1
ATOM 3643 O O . SER A 1 477 ? -20.745 -1.987 6.679 1.00 98.06 477 SER A O 1
ATOM 3645 N N . VAL A 1 478 ? -22.146 -2.790 5.101 1.00 98.62 478 VAL A N 1
ATOM 3646 C CA . VAL A 1 478 ? -21.675 -1.930 4.001 1.00 98.62 478 VAL A CA 1
ATOM 3647 C C . VAL A 1 478 ? -22.804 -1.059 3.454 1.00 98.62 478 VAL A C 1
ATOM 3649 O O . VAL A 1 478 ? -23.910 -1.545 3.227 1.00 98.62 478 VAL A O 1
ATOM 3652 N N . ILE A 1 479 ? -22.504 0.218 3.213 1.00 98.50 479 ILE A N 1
ATOM 3653 C CA . ILE A 1 479 ? -23.371 1.183 2.522 1.00 98.50 479 ILE A CA 1
ATOM 3654 C C . ILE A 1 479 ? -22.654 1.663 1.259 1.00 98.50 479 ILE A C 1
ATOM 3656 O O . ILE A 1 479 ? -21.504 2.085 1.352 1.00 98.50 479 ILE A O 1
ATOM 3660 N N . THR A 1 480 ? -23.313 1.629 0.102 1.00 98.62 480 THR A N 1
ATOM 3661 C CA . THR A 1 480 ? -22.734 2.060 -1.183 1.00 98.62 480 THR A CA 1
ATOM 3662 C C . THR A 1 480 ? -23.457 3.279 -1.749 1.00 98.62 480 THR A C 1
ATOM 3664 O O . THR A 1 480 ? -24.638 3.475 -1.469 1.00 98.62 480 THR A O 1
ATOM 3667 N N . TRP A 1 481 ? -22.745 4.114 -2.509 1.00 98.75 481 TRP A N 1
ATOM 3668 C CA . TRP A 1 481 ? -23.318 5.213 -3.298 1.00 98.75 481 TRP A CA 1
ATOM 3669 C C . TRP A 1 481 ? -22.368 5.633 -4.432 1.00 98.75 481 TRP A C 1
ATOM 3671 O O . TRP A 1 481 ? -21.193 5.262 -4.437 1.00 98.75 481 TRP A O 1
ATOM 3681 N N . GLY A 1 482 ? -22.863 6.428 -5.383 1.00 98.38 482 GLY A N 1
ATOM 3682 C CA . GLY A 1 482 ? -22.128 6.866 -6.577 1.00 98.38 482 GLY A CA 1
ATOM 3683 C C . GLY A 1 482 ? -22.659 6.217 -7.854 1.00 98.38 482 GLY A C 1
ATOM 3684 O O . GLY A 1 482 ? -23.823 5.825 -7.904 1.00 98.38 482 GLY A O 1
ATOM 3685 N N . ASP A 1 483 ? -21.824 6.123 -8.890 1.00 98.44 483 ASP A N 1
ATOM 3686 C CA . ASP A 1 483 ? -22.242 5.587 -10.189 1.00 98.44 483 ASP A CA 1
ATOM 3687 C C . ASP A 1 483 ? -22.575 4.088 -10.093 1.00 98.44 483 ASP A C 1
ATOM 3689 O O . ASP A 1 483 ? -21.781 3.283 -9.591 1.00 98.44 483 ASP A O 1
ATOM 3693 N N . THR A 1 484 ? -23.754 3.698 -10.582 1.00 96.75 484 THR A N 1
ATOM 3694 C CA . THR A 1 484 ? -24.245 2.316 -10.515 1.00 96.75 484 THR A CA 1
ATOM 3695 C C . THR A 1 484 ? -23.378 1.357 -11.326 1.00 96.75 484 THR A C 1
ATOM 3697 O O . THR A 1 484 ? -23.090 0.258 -10.855 1.00 96.75 484 THR A O 1
ATOM 3700 N N . ASP A 1 485 ? -22.866 1.794 -12.483 1.00 96.94 485 ASP A N 1
ATOM 3701 C CA . ASP A 1 485 ? -21.984 0.994 -13.341 1.00 96.94 485 ASP A CA 1
ATOM 3702 C C . ASP A 1 485 ? -20.582 0.835 -12.727 1.00 96.94 485 ASP A C 1
ATOM 3704 O O . ASP A 1 485 ? -19.752 0.088 -13.237 1.00 96.94 485 ASP A O 1
ATOM 3708 N N . TYR A 1 486 ? -20.298 1.530 -11.623 1.00 98.12 486 TYR A N 1
ATOM 3709 C CA . TYR A 1 486 ? -19.035 1.468 -10.890 1.00 98.12 486 TYR A CA 1
ATOM 3710 C C . TYR A 1 486 ? -19.196 0.854 -9.490 1.00 98.12 486 TYR A C 1
ATOM 3712 O O . TYR A 1 486 ? -18.272 0.930 -8.678 1.00 98.12 486 TYR A O 1
ATOM 3720 N N . GLY A 1 487 ? -20.349 0.239 -9.199 1.00 97.56 487 GLY A N 1
ATOM 3721 C CA . GLY A 1 487 ? -20.629 -0.419 -7.920 1.00 97.56 487 GLY A CA 1
ATOM 3722 C C . GLY A 1 487 ? -21.258 0.482 -6.854 1.00 97.56 487 GLY A C 1
ATOM 3723 O O . GLY A 1 487 ? -21.240 0.125 -5.675 1.00 97.56 487 GLY A O 1
ATOM 3724 N N . GLY A 1 488 ? -21.809 1.637 -7.248 1.00 97.81 488 GLY A N 1
ATOM 3725 C CA . GLY A 1 488 ? -22.596 2.508 -6.369 1.00 97.81 488 GLY A CA 1
ATOM 3726 C C . GLY A 1 488 ? -23.909 1.869 -5.907 1.00 97.81 488 GLY A C 1
ATOM 3727 O O . GLY A 1 488 ? -24.401 2.201 -4.828 1.00 97.81 488 GLY A O 1
ATOM 3728 N N . ASP A 1 489 ? -24.417 0.897 -6.666 1.00 96.50 489 ASP A N 1
ATOM 3729 C CA . ASP A 1 489 ? -25.560 0.062 -6.305 1.00 96.50 489 ASP A CA 1
ATOM 3730 C C . ASP A 1 489 ? -25.100 -1.336 -5.855 1.00 96.50 489 ASP A C 1
ATOM 3732 O O . ASP A 1 489 ? -24.316 -2.005 -6.533 1.00 96.50 489 ASP A O 1
ATOM 3736 N N . SER A 1 490 ? -25.587 -1.763 -4.689 1.00 96.94 490 SER A N 1
ATOM 3737 C CA . SER A 1 490 ? -25.339 -3.081 -4.095 1.00 96.94 490 SER A CA 1
ATOM 3738 C C . SER A 1 490 ? -26.632 -3.806 -3.699 1.00 96.94 490 SER A C 1
ATOM 3740 O O . SER A 1 490 ? -26.584 -4.754 -2.911 1.00 96.94 490 SER A O 1
ATOM 3742 N N . GLU A 1 491 ? -27.793 -3.400 -4.234 1.00 96.44 491 GLU A N 1
ATOM 3743 C CA . GLU A 1 491 ? -29.107 -3.951 -3.869 1.00 96.44 491 GLU A CA 1
ATOM 3744 C C . GLU A 1 491 ? -29.166 -5.480 -4.040 1.00 96.44 491 GLU A C 1
ATOM 3746 O O . GLU A 1 491 ? -29.616 -6.186 -3.133 1.00 96.44 491 GLU A O 1
ATOM 3751 N N . GLU A 1 492 ? -28.616 -6.014 -5.137 1.00 96.06 492 GLU A N 1
ATOM 3752 C CA . GLU A 1 492 ? -28.613 -7.458 -5.429 1.00 96.06 492 GLU A CA 1
ATOM 3753 C C . GLU A 1 492 ? -27.864 -8.298 -4.381 1.00 96.06 492 GLU A C 1
ATOM 3755 O O . GLU A 1 492 ? -28.206 -9.459 -4.138 1.00 96.06 492 GLU A O 1
ATOM 3760 N N . VAL A 1 493 ? -26.856 -7.714 -3.727 1.00 97.12 493 VAL A N 1
ATOM 3761 C CA . VAL A 1 493 ? -26.016 -8.388 -2.726 1.00 97.12 493 VAL A CA 1
ATOM 3762 C C . VAL A 1 493 ? -26.227 -7.857 -1.310 1.00 97.12 493 VAL A C 1
ATOM 3764 O O . VAL A 1 493 ? -25.569 -8.329 -0.378 1.00 97.12 493 VAL A O 1
ATOM 3767 N N . HIS A 1 494 ? -27.177 -6.935 -1.112 1.00 95.38 494 HIS A N 1
ATOM 3768 C CA . HIS A 1 494 ? -27.399 -6.224 0.146 1.00 95.38 494 HIS A CA 1
ATOM 3769 C C . HIS A 1 494 ? -27.503 -7.174 1.346 1.00 95.38 494 HIS A C 1
ATOM 3771 O O . HIS A 1 494 ? -26.844 -6.962 2.361 1.00 95.38 494 HIS A O 1
ATOM 3777 N N . GLY A 1 495 ? -28.254 -8.277 1.214 1.00 96.00 495 GLY A N 1
ATOM 3778 C CA . GLY A 1 495 ? -28.423 -9.272 2.281 1.00 96.00 495 GLY A CA 1
ATOM 3779 C C . GLY A 1 495 ? -27.111 -9.915 2.755 1.00 96.00 495 GLY A C 1
ATOM 3780 O O . GLY A 1 495 ? -26.959 -10.227 3.935 1.00 96.00 495 GLY A O 1
ATOM 3781 N N . SER A 1 496 ? -26.129 -10.058 1.865 1.00 96.88 496 SER A N 1
ATOM 3782 C CA . SER A 1 496 ? -24.802 -10.596 2.188 1.00 96.88 496 SER A CA 1
ATOM 3783 C C . SER A 1 496 ? -23.871 -9.567 2.835 1.00 96.88 496 SER A C 1
ATOM 3785 O O . SER A 1 496 ? -22.908 -9.961 3.505 1.00 96.88 496 SER A O 1
ATOM 3787 N N . LEU A 1 497 ? -24.175 -8.276 2.676 1.00 97.88 497 LEU A N 1
ATOM 3788 C CA . LEU A 1 497 ? -23.387 -7.134 3.144 1.00 97.88 497 LEU A CA 1
ATOM 3789 C C . LEU A 1 497 ? -23.892 -6.534 4.468 1.00 97.88 497 LEU A C 1
ATOM 3791 O O . LEU A 1 497 ? -23.391 -5.504 4.908 1.00 97.88 497 LEU A O 1
ATOM 3795 N N . GLN A 1 498 ? -24.855 -7.173 5.140 1.00 97.25 498 GLN A N 1
ATOM 3796 C CA . GLN A 1 498 ? -25.414 -6.675 6.407 1.00 97.25 498 GLN A CA 1
ATOM 3797 C C . GLN A 1 498 ? -24.519 -6.917 7.632 1.00 97.25 498 GLN A C 1
ATOM 3799 O O . GLN A 1 498 ? -24.793 -6.380 8.700 1.00 97.25 498 GLN A O 1
ATOM 3804 N N . SER A 1 499 ? -23.492 -7.763 7.522 1.00 95.81 499 SER A N 1
ATOM 3805 C CA . SER A 1 499 ? -22.551 -8.036 8.616 1.00 95.81 499 SER A CA 1
ATOM 3806 C C . SER A 1 499 ? -21.327 -8.815 8.145 1.00 95.81 499 SER A C 1
ATOM 3808 O O . SER A 1 499 ? -21.364 -9.530 7.138 1.00 95.81 499 SER A O 1
ATOM 3810 N N . GLY A 1 500 ? -20.267 -8.759 8.949 1.00 93.88 500 GLY A N 1
ATOM 3811 C CA . GLY A 1 500 ? -19.099 -9.629 8.849 1.00 93.88 500 GLY A CA 1
ATOM 3812 C C . GLY A 1 500 ? -18.096 -9.248 7.766 1.00 93.88 500 GLY A C 1
ATOM 3813 O O . GLY A 1 500 ? -17.142 -10.000 7.598 1.00 93.88 500 GLY A O 1
ATOM 3814 N N . VAL A 1 501 ? -18.288 -8.135 7.050 1.00 96.62 501 VAL A N 1
ATOM 3815 C CA . VAL A 1 501 ? -17.290 -7.591 6.116 1.00 96.62 501 VAL A CA 1
ATOM 3816 C C . VAL A 1 501 ? -16.112 -7.033 6.910 1.00 96.62 501 VAL A C 1
ATOM 3818 O O . VAL A 1 501 ? -16.300 -6.245 7.832 1.00 96.62 501 VAL A O 1
ATOM 3821 N N . THR A 1 502 ? -14.899 -7.458 6.567 1.00 87.06 502 THR A N 1
ATOM 3822 C CA . THR A 1 502 ? -13.668 -6.983 7.214 1.00 87.06 502 THR A CA 1
ATOM 3823 C C . THR A 1 502 ? -12.898 -6.026 6.319 1.00 87.06 502 THR A C 1
ATOM 3825 O O . THR A 1 502 ? -12.375 -5.038 6.819 1.00 87.06 502 THR A O 1
ATOM 3828 N N . HIS A 1 503 ? -12.849 -6.299 5.013 1.00 90.75 503 HIS A N 1
ATOM 3829 C CA . HIS A 1 503 ? -12.147 -5.487 4.020 1.00 90.75 503 HIS A CA 1
ATOM 3830 C C . HIS A 1 503 ? -12.899 -5.504 2.689 1.00 90.75 503 HIS A C 1
ATOM 3832 O O . HIS A 1 503 ? -13.561 -6.488 2.356 1.00 90.75 503 HIS A O 1
ATOM 3838 N N . ILE A 1 504 ? -12.765 -4.431 1.912 1.00 96.06 504 ILE A N 1
ATOM 3839 C CA . ILE A 1 504 ? -13.249 -4.353 0.534 1.00 96.06 504 ILE A CA 1
ATOM 3840 C C . ILE A 1 504 ? -12.053 -4.065 -0.373 1.00 96.06 504 ILE A C 1
ATOM 3842 O O . ILE A 1 504 ? -11.178 -3.271 -0.039 1.00 96.06 504 ILE A O 1
ATOM 3846 N N . TYR A 1 505 ? -12.023 -4.726 -1.519 1.00 96.94 505 TYR A N 1
ATOM 3847 C CA . TYR A 1 505 ? -11.055 -4.504 -2.583 1.00 96.94 505 TYR A CA 1
ATOM 3848 C C . TYR A 1 505 ? -11.786 -3.989 -3.815 1.00 96.94 505 TYR A C 1
ATOM 3850 O O . TYR A 1 505 ? -12.949 -4.331 -4.023 1.00 96.94 505 TYR A O 1
ATOM 3858 N N . SER A 1 506 ? -11.105 -3.197 -4.637 1.00 96.50 506 SER A N 1
ATOM 3859 C CA . SER A 1 506 ? -11.715 -2.560 -5.805 1.00 96.50 506 SER A CA 1
ATOM 3860 C C . SER A 1 506 ? -10.899 -2.810 -7.066 1.00 96.50 506 SER A C 1
ATOM 3862 O O . SER A 1 506 ? -9.670 -2.878 -7.011 1.00 96.50 506 SER A O 1
ATOM 3864 N N . THR A 1 507 ? -11.577 -2.909 -8.204 1.00 98.31 507 THR A N 1
ATOM 3865 C CA . THR A 1 507 ? -11.014 -2.608 -9.532 1.00 98.31 507 THR A CA 1
ATOM 3866 C C . THR A 1 507 ? -11.440 -1.187 -9.924 1.00 98.31 507 THR A C 1
ATOM 3868 O O . THR A 1 507 ? -11.980 -0.452 -9.093 1.00 98.31 507 THR A O 1
ATOM 3871 N N . LYS A 1 508 ? -11.266 -0.764 -11.186 1.00 97.25 508 LYS A N 1
ATOM 3872 C CA . LYS A 1 508 ? -11.767 0.555 -11.618 1.00 97.25 508 LYS A CA 1
ATOM 3873 C C . LYS A 1 508 ? -13.288 0.693 -11.472 1.00 97.25 508 LYS A C 1
ATOM 3875 O O . LYS A 1 508 ? -13.762 1.815 -11.327 1.00 97.25 508 LYS A O 1
ATOM 3880 N N . ARG A 1 509 ? -14.057 -0.408 -11.522 1.00 98.38 509 ARG A N 1
ATOM 3881 C CA . ARG A 1 509 ? -15.538 -0.375 -11.592 1.00 98.38 509 ARG A CA 1
ATOM 3882 C C . ARG A 1 509 ? -16.280 -1.442 -10.780 1.00 98.38 509 ARG A C 1
ATOM 3884 O O . ARG A 1 509 ? -17.498 -1.548 -10.895 1.00 98.38 509 ARG A O 1
ATOM 3891 N N . ALA A 1 510 ? -15.579 -2.261 -10.008 1.00 98.62 510 ALA A N 1
ATOM 3892 C CA . ALA A 1 510 ? -16.203 -3.309 -9.210 1.00 98.62 510 ALA A CA 1
ATOM 3893 C C . ALA A 1 510 ? -15.573 -3.406 -7.825 1.00 98.62 510 ALA A C 1
ATOM 3895 O O . ALA A 1 510 ? -14.418 -3.023 -7.629 1.00 98.62 510 ALA A O 1
ATOM 3896 N N . PHE A 1 511 ? -16.333 -3.969 -6.893 1.00 98.88 511 PHE A N 1
ATOM 3897 C CA . PHE A 1 511 ? -15.917 -4.228 -5.524 1.00 98.88 511 PHE A CA 1
ATOM 3898 C C . PHE A 1 511 ? -15.932 -5.730 -5.216 1.00 98.88 511 PHE A C 1
ATOM 3900 O O . PHE A 1 511 ? -16.746 -6.488 -5.747 1.00 98.88 511 PHE A O 1
ATOM 3907 N N . ALA A 1 512 ? -15.055 -6.143 -4.303 1.00 98.69 512 ALA A N 1
ATOM 3908 C CA . ALA A 1 512 ? -14.996 -7.472 -3.711 1.00 98.69 512 ALA A CA 1
ATOM 3909 C C . ALA A 1 512 ? -14.830 -7.353 -2.185 1.00 98.69 512 ALA A C 1
ATOM 3911 O O . ALA A 1 512 ? -13.760 -6.999 -1.690 1.00 98.69 512 ALA A O 1
ATOM 3912 N N . ALA A 1 513 ? -15.888 -7.639 -1.427 1.00 98.44 513 ALA A N 1
ATOM 3913 C CA . ALA A 1 513 ? -15.877 -7.638 0.033 1.00 98.44 513 ALA A CA 1
ATOM 3914 C C . ALA A 1 513 ? -15.444 -9.000 0.583 1.00 98.44 513 ALA A C 1
ATOM 3916 O O . ALA A 1 513 ? -16.089 -10.014 0.312 1.00 98.44 513 ALA A O 1
ATOM 3917 N N . VAL A 1 514 ? -14.396 -9.013 1.408 1.00 96.81 514 VAL A N 1
ATOM 3918 C CA . VAL A 1 514 ? -13.952 -10.183 2.173 1.00 96.81 514 VAL A CA 1
ATOM 3919 C C . VAL A 1 514 ? -14.615 -10.165 3.546 1.00 96.81 514 VAL A C 1
ATOM 3921 O O . VAL A 1 514 ? -14.579 -9.162 4.264 1.00 96.81 514 VAL A O 1
ATOM 3924 N N . LYS A 1 515 ? -15.229 -11.288 3.921 1.00 96.31 515 LYS A N 1
ATOM 3925 C CA . LYS A 1 515 ? -15.851 -11.480 5.234 1.00 96.31 515 LYS A CA 1
ATOM 3926 C C . LYS A 1 515 ? -14.898 -12.147 6.224 1.00 96.31 515 LYS A C 1
ATOM 3928 O O . LYS A 1 515 ? -13.913 -12.766 5.837 1.00 96.31 515 LYS A O 1
ATOM 3933 N N . SER A 1 516 ? -15.222 -12.102 7.515 1.00 92.00 516 SER A N 1
ATOM 3934 C CA . SER A 1 516 ? -14.404 -12.673 8.601 1.00 92.00 516 SER A CA 1
ATOM 3935 C C . SER A 1 516 ? -14.139 -14.182 8.490 1.00 92.00 516 SER A C 1
ATOM 3937 O O . SER A 1 516 ? -13.151 -14.673 9.026 1.00 92.00 516 SER A O 1
ATOM 3939 N N . ASN A 1 517 ? -14.989 -14.926 7.778 1.00 89.50 517 ASN A N 1
ATOM 3940 C CA . ASN A 1 517 ? -14.790 -16.346 7.464 1.00 89.50 517 ASN A CA 1
ATOM 3941 C C . ASN A 1 517 ? -13.962 -16.587 6.178 1.00 89.50 517 ASN A C 1
ATOM 3943 O O . ASN A 1 517 ? -13.818 -17.730 5.739 1.00 89.50 517 ASN A O 1
ATOM 3947 N N . GLY A 1 518 ? -13.465 -15.524 5.543 1.00 93.69 518 GLY A N 1
ATOM 3948 C CA . GLY A 1 518 ? -12.753 -15.558 4.267 1.00 93.69 518 GLY A CA 1
ATOM 3949 C C . GLY A 1 518 ? -13.646 -15.816 3.050 1.00 93.69 518 GLY A C 1
ATOM 3950 O O . GLY A 1 518 ? -13.128 -16.230 2.016 1.00 93.69 518 GLY A O 1
ATOM 3951 N N . SER A 1 519 ? -14.971 -15.650 3.166 1.00 97.94 519 SER A N 1
ATOM 3952 C CA . SER A 1 519 ? -15.869 -15.647 2.000 1.00 97.94 519 SER A CA 1
ATOM 3953 C C . SER A 1 519 ? -15.838 -14.302 1.274 1.00 97.94 519 SER A C 1
ATOM 3955 O O . SER A 1 519 ? -15.595 -13.275 1.911 1.00 97.94 519 SER A O 1
ATOM 3957 N N . VAL A 1 520 ? -16.093 -14.304 -0.038 1.00 98.69 520 VAL A N 1
ATOM 3958 C CA . VAL A 1 520 ? -16.058 -13.096 -0.880 1.00 98.69 520 VAL A CA 1
ATOM 3959 C C . VAL A 1 520 ? -17.415 -12.829 -1.528 1.00 98.69 520 VAL A C 1
ATOM 3961 O O . VAL A 1 520 ? -18.046 -13.742 -2.067 1.00 98.69 520 VAL A O 1
ATOM 3964 N N . ILE A 1 521 ? -17.843 -11.568 -1.477 1.00 98.50 521 ILE A N 1
ATOM 3965 C CA . ILE A 1 521 ? -19.040 -11.038 -2.143 1.00 98.50 521 ILE A CA 1
ATOM 3966 C C . ILE A 1 521 ? -18.599 -9.967 -3.139 1.00 98.50 521 ILE A C 1
ATOM 3968 O O . ILE A 1 521 ? -17.850 -9.070 -2.763 1.00 98.50 521 ILE A O 1
ATOM 3972 N N . THR A 1 522 ? -19.053 -10.050 -4.386 1.00 98.69 522 THR A N 1
ATOM 3973 C CA . THR A 1 522 ? -18.673 -9.134 -5.473 1.00 98.69 522 THR A CA 1
ATOM 3974 C C . THR A 1 522 ? -19.889 -8.382 -6.009 1.00 98.69 522 THR A C 1
ATOM 3976 O O . THR A 1 522 ? -21.008 -8.885 -5.918 1.00 98.69 522 THR A O 1
ATOM 3979 N N . TRP A 1 523 ? -19.682 -7.153 -6.491 1.00 98.75 523 TRP A N 1
ATOM 3980 C CA . TRP A 1 523 ? -20.696 -6.348 -7.188 1.00 98.75 523 TRP A CA 1
ATOM 3981 C C . TRP A 1 523 ? -20.043 -5.247 -8.045 1.00 98.75 523 TRP A C 1
ATOM 3983 O O . TRP A 1 523 ? -18.847 -4.973 -7.911 1.00 98.75 523 TRP A O 1
ATOM 3993 N N . GLY A 1 524 ? -20.822 -4.609 -8.924 1.00 98.25 524 GLY A N 1
ATOM 3994 C CA . GLY A 1 524 ? -20.368 -3.591 -9.884 1.00 98.25 524 GLY A CA 1
ATOM 3995 C C . GLY A 1 524 ? -20.276 -4.119 -11.321 1.00 98.25 524 GLY A C 1
ATOM 3996 O O . GLY A 1 524 ? -20.941 -5.094 -11.669 1.00 98.25 524 GLY A O 1
ATOM 3997 N N . ASP A 1 525 ? -19.457 -3.487 -12.169 1.00 98.31 525 ASP A N 1
ATOM 3998 C CA . ASP A 1 525 ? -19.323 -3.871 -13.585 1.00 98.31 525 ASP A CA 1
ATOM 3999 C C . ASP A 1 525 ? -18.820 -5.319 -13.723 1.00 98.31 525 ASP A C 1
ATOM 4001 O O . ASP A 1 525 ? -17.736 -5.687 -13.254 1.00 98.31 525 ASP A O 1
ATOM 4005 N N . THR A 1 526 ? -19.603 -6.149 -14.410 1.00 96.44 526 THR A N 1
ATOM 4006 C CA . THR A 1 526 ? -19.316 -7.578 -14.609 1.00 96.44 526 THR A CA 1
ATOM 4007 C C . THR A 1 526 ? -18.022 -7.819 -15.390 1.00 96.44 526 THR A C 1
ATOM 4009 O O . THR A 1 526 ? -17.264 -8.729 -15.056 1.00 96.44 526 THR A O 1
ATOM 4012 N N . ASN A 1 527 ? -17.692 -6.955 -16.357 1.00 95.69 527 ASN A N 1
ATOM 4013 C CA . ASN A 1 527 ? -16.434 -7.007 -17.107 1.00 95.69 527 ASN A CA 1
ATOM 4014 C C . ASN A 1 527 ? -15.248 -6.471 -16.298 1.00 95.69 527 ASN A C 1
ATOM 4016 O O . ASN A 1 527 ? -14.119 -6.525 -16.773 1.00 95.69 527 ASN A O 1
ATOM 4020 N N . CYS A 1 528 ? -15.478 -5.942 -15.097 1.00 97.25 528 CYS A N 1
ATOM 4021 C CA . CYS A 1 528 ? -14.433 -5.471 -14.195 1.00 97.25 528 CYS A CA 1
ATOM 4022 C C . CYS A 1 528 ? -14.334 -6.317 -12.918 1.00 97.25 528 CYS A C 1
ATOM 4024 O O . CYS A 1 528 ? -13.707 -5.882 -11.956 1.00 97.25 528 CYS A O 1
ATOM 4026 N N . GLY A 1 529 ? -14.937 -7.512 -12.898 1.00 97.25 529 GLY A N 1
ATOM 4027 C CA . GLY A 1 529 ? -14.884 -8.435 -11.760 1.00 97.25 529 GLY A CA 1
ATOM 4028 C C . GLY A 1 529 ? -16.064 -8.341 -10.789 1.00 97.25 529 GLY A C 1
ATOM 4029 O O . GLY A 1 529 ? -16.003 -8.958 -9.726 1.00 97.25 529 GLY A O 1
ATOM 4030 N N . GLY A 1 530 ? -17.127 -7.612 -11.150 1.00 97.81 530 GLY A N 1
ATOM 4031 C CA . GLY A 1 530 ? -18.374 -7.542 -10.380 1.00 97.81 530 GLY A CA 1
ATOM 4032 C C . GLY A 1 530 ? -19.194 -8.836 -10.387 1.00 97.81 530 GLY A C 1
ATOM 4033 O O . GLY A 1 530 ? -20.093 -8.977 -9.567 1.00 97.81 530 GLY A O 1
ATOM 4034 N N . ASP A 1 531 ? -18.866 -9.791 -11.267 1.00 97.06 531 ASP A N 1
ATOM 4035 C CA . ASP A 1 531 ? -19.431 -11.145 -11.282 1.00 97.06 531 ASP A CA 1
ATOM 4036 C C . ASP A 1 531 ? -18.343 -12.192 -10.976 1.00 97.06 531 ASP A C 1
ATOM 4038 O O . ASP A 1 531 ? -17.371 -12.347 -11.722 1.00 97.06 531 ASP A O 1
ATOM 4042 N N . SER A 1 532 ? -18.520 -12.929 -9.874 1.00 97.25 532 SER A N 1
ATOM 4043 C CA . SER A 1 532 ? -17.672 -14.060 -9.469 1.00 97.25 532 SER A CA 1
ATOM 4044 C C . SER A 1 532 ? -18.386 -15.416 -9.512 1.00 97.25 532 SER A C 1
ATOM 4046 O O . SER A 1 532 ? -17.864 -16.397 -8.976 1.00 97.25 532 SER A O 1
ATOM 4048 N N . ALA A 1 533 ? -19.555 -15.527 -10.155 1.00 97.19 533 ALA A N 1
ATOM 4049 C CA . ALA A 1 533 ? -20.383 -16.736 -10.149 1.00 97.19 533 ALA A CA 1
ATOM 4050 C C . ALA A 1 533 ? -19.623 -17.991 -10.615 1.00 97.19 533 ALA A C 1
ATOM 4052 O O . ALA A 1 533 ? -19.779 -19.066 -10.032 1.00 97.19 533 ALA A O 1
ATOM 4053 N N . ALA A 1 534 ? -18.743 -17.848 -11.612 1.00 96.69 534 ALA A N 1
ATOM 4054 C CA . ALA A 1 534 ? -17.934 -18.944 -12.152 1.00 96.69 534 ALA A CA 1
ATOM 4055 C C . ALA A 1 534 ? -16.938 -19.542 -11.138 1.00 96.69 534 ALA A C 1
ATOM 4057 O O . ALA A 1 534 ? -16.576 -20.713 -11.254 1.00 96.69 534 ALA A O 1
ATOM 4058 N N . VAL A 1 535 ? -16.511 -18.763 -10.139 1.00 97.19 535 VAL A N 1
ATOM 4059 C CA . VAL A 1 535 ? -15.530 -19.169 -9.116 1.00 97.19 535 VAL A CA 1
ATOM 4060 C C . VAL A 1 535 ? -16.105 -19.146 -7.696 1.00 97.19 535 VAL A C 1
ATOM 4062 O O . VAL A 1 535 ? -15.382 -19.394 -6.732 1.00 97.19 535 VAL A O 1
ATOM 4065 N N . GLN A 1 536 ? -17.413 -18.911 -7.541 1.00 95.88 536 GLN A N 1
ATOM 4066 C CA . GLN A 1 536 ? -18.043 -18.670 -6.240 1.00 95.88 536 GLN A CA 1
ATOM 4067 C C . GLN A 1 536 ? -17.852 -19.825 -5.252 1.00 95.88 536 GLN A C 1
ATOM 4069 O O . GLN A 1 536 ? -17.700 -19.591 -4.056 1.00 95.88 536 GLN A O 1
ATOM 4074 N N . ALA A 1 537 ? -17.808 -21.072 -5.735 1.00 96.44 537 ALA A N 1
ATOM 4075 C CA . ALA A 1 537 ? -17.543 -22.246 -4.899 1.00 96.44 537 ALA A CA 1
ATOM 4076 C C . ALA A 1 537 ? -16.160 -22.189 -4.219 1.00 96.44 537 ALA A C 1
ATOM 4078 O O . ALA A 1 537 ? -16.012 -22.626 -3.080 1.00 96.44 537 ALA A O 1
ATOM 4079 N N . SER A 1 538 ? -15.164 -21.604 -4.889 1.00 96.38 538 SER A N 1
ATOM 4080 C CA . SER A 1 538 ? -13.803 -21.424 -4.371 1.00 96.38 538 SER A CA 1
ATOM 4081 C C . SER A 1 538 ? -13.657 -20.194 -3.469 1.00 96.38 538 SER A C 1
ATOM 4083 O O . SER A 1 538 ? -12.652 -20.074 -2.773 1.00 96.38 538 SER A O 1
ATOM 4085 N N . LEU A 1 539 ? -14.660 -19.309 -3.448 1.00 97.50 539 LEU A N 1
ATOM 4086 C CA . LEU A 1 539 ? -14.696 -18.068 -2.667 1.00 97.50 539 LEU A CA 1
ATOM 4087 C C . LEU A 1 539 ? -15.600 -18.161 -1.424 1.00 97.50 539 LEU A C 1
ATOM 4089 O O . LEU A 1 539 ? -15.954 -17.145 -0.832 1.00 97.50 539 LEU A O 1
ATOM 4093 N N . GLN A 1 540 ? -15.995 -19.369 -1.008 1.00 96.75 540 GLN A N 1
ATOM 4094 C CA . GLN A 1 540 ? -16.863 -19.565 0.163 1.00 96.75 540 GLN A CA 1
ATOM 4095 C C . GLN A 1 540 ? -16.123 -19.454 1.504 1.00 96.75 540 GLN A C 1
ATOM 4097 O O . GLN A 1 540 ? -16.769 -19.293 2.537 1.00 96.75 540 GLN A O 1
ATOM 4102 N N . SER A 1 541 ? -14.793 -19.578 1.513 1.00 95.38 541 SER A N 1
ATOM 4103 C CA . SER A 1 541 ? -13.961 -19.441 2.714 1.00 95.38 541 SER A CA 1
ATOM 4104 C C . SER A 1 541 ? -12.471 -19.383 2.370 1.00 95.38 541 SER A C 1
ATOM 4106 O O . SER A 1 541 ? -12.048 -19.798 1.286 1.00 95.38 541 SER A O 1
ATOM 4108 N N . GLY A 1 542 ? -11.665 -18.952 3.340 1.00 92.00 542 GLY A N 1
ATOM 4109 C CA . GLY A 1 542 ? -10.210 -19.099 3.305 1.00 92.00 542 GLY A CA 1
ATOM 4110 C C . GLY A 1 542 ? -9.464 -18.083 2.443 1.00 92.00 542 GLY A C 1
ATOM 4111 O O . GLY A 1 542 ? -8.243 -18.178 2.382 1.00 92.00 542 GLY A O 1
ATOM 4112 N N . VAL A 1 543 ? -10.142 -17.117 1.813 1.00 96.75 543 VAL A N 1
ATOM 4113 C CA . VAL A 1 543 ? -9.475 -15.952 1.210 1.00 96.75 543 VAL A CA 1
ATOM 4114 C C . VAL A 1 543 ? -8.906 -15.078 2.323 1.00 96.75 543 VAL A C 1
ATOM 4116 O O . VAL A 1 543 ? -9.612 -14.755 3.278 1.00 96.75 543 VAL A O 1
ATOM 4119 N N . THR A 1 544 ? -7.630 -14.715 2.205 1.00 87.31 544 THR A N 1
ATOM 4120 C CA . THR A 1 544 ? -6.943 -13.832 3.158 1.00 87.31 544 THR A CA 1
ATOM 4121 C C . THR A 1 544 ? -6.746 -12.436 2.584 1.00 87.31 544 THR A C 1
ATOM 4123 O O . THR A 1 544 ? -6.933 -11.465 3.309 1.00 87.31 544 THR A O 1
ATOM 4126 N N . HIS A 1 545 ? -6.413 -12.335 1.294 1.00 89.06 545 HIS A N 1
ATOM 4127 C CA . HIS A 1 545 ? -6.174 -11.073 0.593 1.00 89.06 545 HIS A CA 1
ATOM 4128 C C . HIS A 1 545 ? -6.660 -11.160 -0.855 1.00 89.06 545 HIS A C 1
ATOM 4130 O O . HIS A 1 545 ? -6.650 -12.235 -1.459 1.00 89.06 545 HIS A O 1
ATOM 4136 N N . ILE A 1 546 ? -7.052 -10.022 -1.424 1.00 96.19 546 ILE A N 1
ATOM 4137 C CA . ILE A 1 546 ? -7.365 -9.878 -2.847 1.00 96.19 546 ILE A CA 1
ATOM 4138 C C . ILE A 1 546 ? -6.450 -8.803 -3.431 1.00 96.19 546 ILE A C 1
ATOM 4140 O O . ILE A 1 546 ? -6.152 -7.801 -2.789 1.00 96.19 546 ILE A O 1
ATOM 4144 N N . TYR A 1 547 ? -6.009 -9.026 -4.659 1.00 96.62 547 TYR A N 1
ATOM 4145 C CA . TYR A 1 547 ? -5.237 -8.083 -5.456 1.00 96.62 547 TYR A CA 1
ATOM 4146 C C . TYR A 1 547 ? -6.009 -7.770 -6.733 1.00 96.62 547 TYR A C 1
ATOM 4148 O O . TYR A 1 547 ? -6.760 -8.620 -7.217 1.00 96.62 547 TYR A O 1
ATOM 4156 N N . SER A 1 548 ? -5.818 -6.576 -7.288 1.00 95.88 548 SER A N 1
ATOM 4157 C CA . SER A 1 548 ? -6.610 -6.095 -8.421 1.00 95.88 548 SER A CA 1
ATOM 4158 C C . SER A 1 548 ? -5.736 -5.532 -9.533 1.00 95.88 548 SER A C 1
ATOM 4160 O O . SER A 1 548 ? -4.762 -4.836 -9.267 1.00 95.88 548 SER A O 1
ATOM 4162 N N . THR A 1 549 ? -6.133 -5.766 -10.778 1.00 97.81 549 THR A N 1
ATOM 4163 C CA . THR A 1 549 ? -5.755 -4.937 -11.935 1.00 97.81 549 THR A CA 1
ATOM 4164 C C . THR A 1 549 ? -6.877 -3.933 -12.227 1.00 97.81 549 THR A C 1
ATOM 4166 O O . THR A 1 549 ? -7.805 -3.778 -11.429 1.00 97.81 549 THR A O 1
ATOM 4169 N N . GLU A 1 550 ? -6.864 -3.255 -13.383 1.00 96.56 550 GLU A N 1
ATOM 4170 C CA . GLU A 1 550 ? -7.946 -2.324 -13.725 1.00 96.56 550 GLU A CA 1
ATOM 4171 C C . GLU A 1 550 ? -9.333 -2.983 -13.821 1.00 96.56 550 GLU A C 1
ATOM 4173 O O . GLU A 1 550 ? -10.338 -2.308 -13.594 1.00 96.56 550 GLU A O 1
ATOM 4178 N N . ARG A 1 551 ? -9.397 -4.279 -14.162 1.00 98.00 551 ARG A N 1
ATOM 4179 C CA . ARG A 1 551 ? -10.648 -5.005 -14.460 1.00 98.00 551 ARG A CA 1
ATOM 4180 C C . ARG A 1 551 ? -10.687 -6.461 -13.974 1.00 98.00 551 ARG A C 1
ATOM 4182 O O . ARG A 1 551 ? -11.601 -7.199 -14.342 1.00 98.00 551 ARG A O 1
ATOM 4189 N N . ALA A 1 552 ? -9.713 -6.908 -13.187 1.00 98.50 552 ALA A N 1
ATOM 4190 C CA . ALA A 1 552 ? -9.687 -8.275 -12.676 1.00 98.50 552 ALA A CA 1
ATOM 4191 C C . ALA A 1 552 ? -9.208 -8.350 -11.230 1.00 98.50 552 ALA A C 1
ATOM 4193 O O . ALA A 1 552 ? -8.479 -7.479 -10.759 1.00 98.50 552 ALA A O 1
ATOM 4194 N N . PHE A 1 553 ? -9.587 -9.436 -10.564 1.00 98.81 553 PHE A N 1
ATOM 4195 C CA . PHE A 1 553 ? -9.192 -9.756 -9.201 1.00 98.81 553 PHE A CA 1
ATOM 4196 C C . PHE A 1 553 ? -8.407 -11.070 -9.144 1.00 98.81 553 PHE A C 1
ATOM 4198 O O . PHE A 1 553 ? -8.668 -12.009 -9.901 1.00 98.81 553 PHE A O 1
ATOM 4205 N N . ALA A 1 554 ? -7.481 -11.147 -8.190 1.00 98.62 554 ALA A N 1
ATOM 4206 C CA . ALA A 1 554 ? -6.742 -12.339 -7.803 1.00 98.62 554 ALA A CA 1
ATOM 4207 C C . ALA A 1 554 ? -6.791 -12.503 -6.274 1.00 98.62 554 ALA A C 1
ATOM 4209 O O . ALA A 1 554 ? -6.181 -11.732 -5.537 1.00 98.62 554 ALA A O 1
ATOM 4210 N N . ALA A 1 555 ? -7.524 -13.502 -5.786 1.00 98.25 555 ALA A N 1
ATOM 4211 C CA . ALA A 1 555 ? -7.634 -13.826 -4.367 1.00 98.25 555 ALA A CA 1
ATOM 4212 C C . ALA A 1 555 ? -6.572 -14.847 -3.949 1.00 98.25 555 ALA A C 1
ATOM 4214 O O . ALA A 1 555 ? -6.506 -15.937 -4.521 1.00 98.25 555 ALA A O 1
ATOM 4215 N N . VAL A 1 556 ? -5.797 -14.520 -2.914 1.00 96.94 556 VAL A N 1
ATOM 4216 C CA . VAL A 1 556 ? -4.871 -15.439 -2.241 1.00 96.94 556 VAL A CA 1
ATOM 4217 C C . VAL A 1 556 ? -5.589 -16.090 -1.063 1.00 96.94 556 VAL A C 1
ATOM 4219 O O . VAL A 1 556 ? -6.200 -15.417 -0.227 1.00 96.94 556 VAL A O 1
ATOM 4222 N N . ARG A 1 557 ? -5.527 -17.420 -1.001 1.00 95.31 557 ARG A N 1
ATOM 4223 C CA . ARG A 1 557 ? -6.112 -18.227 0.074 1.00 95.31 557 ARG A CA 1
ATOM 4224 C C . ARG A 1 557 ? -5.081 -18.537 1.161 1.00 95.31 557 ARG A C 1
ATOM 4226 O O . ARG A 1 557 ? -3.880 -18.395 0.957 1.00 95.31 557 ARG A O 1
ATOM 4233 N N . SER A 1 558 ? -5.539 -18.987 2.327 1.00 90.62 558 SER A N 1
ATOM 4234 C CA . SER A 1 558 ? -4.683 -19.306 3.482 1.00 90.62 558 SER A CA 1
ATOM 4235 C C . SER A 1 558 ? -3.687 -20.448 3.238 1.00 90.62 558 SER A C 1
ATOM 4237 O O . SER A 1 558 ? -2.694 -20.551 3.951 1.00 90.62 558 SER A O 1
ATOM 4239 N N . ASP A 1 559 ? -3.932 -21.291 2.234 1.00 89.44 559 ASP A N 1
ATOM 4240 C CA . ASP A 1 559 ? -3.013 -22.333 1.751 1.00 89.44 559 ASP A CA 1
ATOM 4241 C C . ASP A 1 559 ? -1.994 -21.809 0.710 1.00 89.44 559 ASP A C 1
ATOM 4243 O O . ASP A 1 559 ? -1.159 -22.560 0.202 1.00 89.44 559 ASP A O 1
ATOM 4247 N N . GLY A 1 560 ? -2.049 -20.514 0.384 1.00 92.50 560 GLY A N 1
ATOM 4248 C CA . GLY A 1 560 ? -1.229 -19.866 -0.635 1.00 92.50 560 GLY A CA 1
ATOM 4249 C C . GLY A 1 560 ? -1.648 -20.190 -2.072 1.00 92.50 560 GLY A C 1
ATOM 4250 O O . GLY A 1 560 ? -0.859 -19.952 -2.986 1.00 92.50 560 GLY A O 1
ATOM 4251 N N . SER A 1 561 ? -2.838 -20.765 -2.289 1.00 97.19 561 SER A N 1
ATOM 4252 C CA . SER A 1 561 ? -3.428 -20.925 -3.625 1.00 97.19 561 SER A CA 1
ATOM 4253 C C . SER A 1 561 ? -4.074 -19.627 -4.123 1.00 97.19 561 SER A C 1
ATOM 4255 O O . SER A 1 561 ? -4.503 -18.796 -3.319 1.00 97.19 561 SER A O 1
ATOM 4257 N N . VAL A 1 562 ? -4.162 -19.457 -5.448 1.00 98.50 562 VAL A N 1
ATOM 4258 C CA . VAL A 1 562 ? -4.739 -18.257 -6.085 1.00 98.50 562 VAL A CA 1
ATOM 4259 C C . VAL A 1 562 ? -5.980 -18.595 -6.910 1.00 98.50 562 VAL A C 1
ATOM 4261 O O . VAL A 1 562 ? -5.973 -19.543 -7.699 1.00 98.50 562 VAL A O 1
ATOM 4264 N N . ILE A 1 563 ? -7.025 -17.778 -6.755 1.00 98.38 563 ILE A N 1
ATOM 4265 C CA . ILE A 1 563 ? -8.258 -17.791 -7.556 1.00 98.38 563 ILE A CA 1
ATOM 4266 C C . ILE A 1 563 ? -8.381 -16.455 -8.291 1.00 98.38 563 ILE A C 1
ATOM 4268 O O . ILE A 1 563 ? -8.216 -15.410 -7.671 1.00 98.38 563 ILE A O 1
ATOM 4272 N N . THR A 1 564 ? -8.685 -16.468 -9.590 1.00 98.56 564 THR A N 1
ATOM 4273 C CA . THR A 1 564 ? -8.822 -15.248 -10.411 1.00 98.56 564 THR A CA 1
ATOM 4274 C C . THR A 1 564 ? -10.205 -15.142 -11.047 1.00 98.56 564 THR A C 1
ATOM 4276 O O . THR A 1 564 ? -10.839 -16.163 -11.315 1.00 98.56 564 THR A O 1
ATOM 4279 N N . TRP A 1 565 ? -10.687 -13.912 -11.248 1.00 98.69 565 TRP A N 1
ATOM 4280 C CA . TRP A 1 565 ? -11.909 -13.607 -12.007 1.00 98.69 565 TRP A CA 1
ATOM 4281 C C . TRP A 1 565 ? -11.885 -12.169 -12.556 1.00 98.69 565 TRP A C 1
ATOM 4283 O O . TRP A 1 565 ? -11.038 -11.362 -12.170 1.00 98.69 565 TRP A O 1
ATOM 4293 N N . GLY A 1 566 ? -12.812 -11.843 -13.463 1.00 98.19 566 GLY A N 1
ATOM 4294 C CA . GLY A 1 566 ? -12.889 -10.556 -14.173 1.00 98.19 566 GLY A CA 1
ATOM 4295 C C . GLY A 1 566 ? -12.440 -10.653 -15.635 1.00 98.19 566 GLY A C 1
ATOM 4296 O O . GLY A 1 566 ? -12.465 -11.737 -16.222 1.00 98.19 566 GLY A O 1
ATOM 4297 N N . ASP A 1 567 ? -12.030 -9.533 -16.240 1.00 98.06 567 ASP A N 1
ATOM 4298 C CA . ASP A 1 567 ? -11.590 -9.504 -17.645 1.00 98.06 567 ASP A CA 1
ATOM 4299 C C . ASP A 1 567 ? -10.334 -10.362 -17.847 1.00 98.06 567 ASP A C 1
ATOM 4301 O O . ASP A 1 567 ? -9.276 -10.118 -17.257 1.00 98.06 567 ASP A O 1
ATOM 4305 N N . THR A 1 568 ? -10.421 -11.355 -18.732 1.00 96.00 568 THR A N 1
ATOM 4306 C CA . THR A 1 568 ? -9.306 -12.250 -19.056 1.00 96.00 568 THR A CA 1
ATOM 4307 C C . THR A 1 568 ? -8.109 -11.509 -19.651 1.00 96.00 568 THR A C 1
ATOM 4309 O O . THR A 1 568 ? -6.975 -11.908 -19.400 1.00 96.00 568 THR A O 1
ATOM 4312 N N . ASN A 1 569 ? -8.336 -10.407 -20.376 1.00 95.25 569 ASN A N 1
ATOM 4313 C CA . ASN A 1 569 ? -7.269 -9.554 -20.910 1.00 95.25 569 ASN A CA 1
ATOM 4314 C C . ASN A 1 569 ? -6.637 -8.659 -19.838 1.00 95.25 569 ASN A C 1
ATOM 4316 O O . ASN A 1 569 ? -5.673 -7.964 -20.121 1.00 95.25 569 ASN A O 1
ATOM 4320 N N . CYS A 1 570 ? -7.169 -8.654 -18.616 1.00 96.62 570 CYS A N 1
ATOM 4321 C CA . CYS A 1 570 ? -6.604 -7.931 -17.481 1.00 96.62 570 CYS A CA 1
ATOM 4322 C C . CYS A 1 570 ? -6.147 -8.886 -16.366 1.00 96.62 570 CYS A C 1
ATOM 4324 O O . CYS A 1 570 ? -5.998 -8.463 -15.225 1.00 96.62 570 CYS A O 1
ATOM 4326 N N . GLY A 1 571 ? -5.946 -10.176 -16.662 1.00 96.75 571 GLY A N 1
ATOM 4327 C CA . GLY A 1 571 ? -5.497 -11.167 -15.677 1.00 96.75 571 GLY A CA 1
ATOM 4328 C C . GLY A 1 571 ? -6.616 -11.892 -14.924 1.00 96.75 571 GLY A C 1
ATOM 4329 O O . GLY A 1 571 ? -6.324 -12.629 -13.984 1.00 96.75 571 GLY A O 1
ATOM 4330 N N . GLY A 1 572 ? -7.875 -11.756 -15.357 1.00 97.50 572 GLY A N 1
ATOM 4331 C CA . GLY A 1 572 ? -9.034 -12.452 -14.780 1.00 97.50 572 GLY A CA 1
ATOM 4332 C C . GLY A 1 572 ? -9.063 -13.965 -15.007 1.00 97.50 572 GLY A C 1
ATOM 4333 O O . GLY A 1 572 ? -9.974 -14.636 -14.536 1.00 97.50 572 GLY A O 1
ATOM 4334 N N . SER A 1 573 ? -8.069 -14.514 -15.711 1.00 96.56 573 SER A N 1
ATOM 4335 C CA . SER A 1 573 ? -7.824 -15.951 -15.804 1.00 96.56 573 SER A CA 1
ATOM 4336 C C . SER A 1 573 ? -6.334 -16.246 -15.672 1.00 96.56 573 SER A C 1
ATOM 4338 O O . SER A 1 573 ? -5.520 -15.742 -16.445 1.00 96.56 573 SER A O 1
ATOM 4340 N N . CYS A 1 574 ? -5.986 -17.115 -14.724 1.00 96.12 574 CYS A N 1
ATOM 4341 C CA . CYS A 1 574 ? -4.646 -17.678 -14.564 1.00 96.12 574 CYS A CA 1
ATOM 4342 C C . CYS A 1 574 ? -4.553 -19.138 -15.046 1.00 96.12 574 CYS A C 1
ATOM 4344 O O . CYS A 1 574 ? -3.625 -19.855 -14.677 1.00 96.12 574 CYS A O 1
ATOM 4346 N N . ALA A 1 575 ? -5.485 -19.600 -15.892 1.00 95.94 575 ALA A N 1
ATOM 4347 C CA . ALA A 1 575 ? -5.583 -21.006 -16.308 1.00 95.94 575 ALA A CA 1
ATOM 4348 C C . ALA A 1 575 ? -4.282 -21.581 -16.906 1.00 95.94 575 ALA A C 1
ATOM 4350 O O . ALA A 1 575 ? -3.982 -22.758 -16.713 1.00 95.94 575 ALA A O 1
ATOM 4351 N N . THR A 1 576 ? -3.489 -20.757 -17.597 1.00 95.06 576 THR A N 1
ATOM 4352 C CA . THR A 1 576 ? -2.201 -21.151 -18.196 1.00 95.06 576 THR A CA 1
ATOM 4353 C C . THR A 1 576 ? -1.101 -21.405 -17.164 1.00 95.06 576 THR A C 1
ATOM 4355 O O . THR A 1 576 ? -0.182 -22.172 -17.438 1.00 95.06 576 THR A O 1
ATOM 4358 N N . VAL A 1 577 ? -1.202 -20.803 -15.976 1.00 96.38 577 VAL A N 1
ATOM 4359 C CA . VAL A 1 577 ? -0.209 -20.888 -14.891 1.00 96.38 577 VAL A CA 1
ATOM 4360 C C . VAL A 1 577 ? -0.787 -21.468 -13.595 1.00 96.38 577 VAL A C 1
ATOM 4362 O O . VAL A 1 577 ? -0.092 -21.526 -12.584 1.00 96.38 577 VAL A O 1
ATOM 4365 N N . GLN A 1 578 ? -2.035 -21.955 -13.610 1.00 96.06 578 GLN A N 1
ATOM 4366 C CA . GLN A 1 578 ? -2.760 -22.427 -12.424 1.00 96.06 578 GLN A CA 1
ATOM 4367 C C . GLN A 1 578 ? -1.984 -23.490 -11.638 1.00 96.06 578 GLN A C 1
ATOM 4369 O O . GLN A 1 578 ? -2.030 -23.494 -10.411 1.00 96.06 578 GLN A O 1
ATOM 4374 N N . ALA A 1 579 ? -1.254 -24.376 -12.326 1.00 96.56 579 ALA A N 1
ATOM 4375 C CA . ALA A 1 579 ? -0.432 -25.407 -11.692 1.00 96.56 579 ALA A CA 1
ATOM 4376 C C . ALA A 1 579 ? 0.678 -24.819 -10.798 1.00 96.56 579 ALA A C 1
ATOM 4378 O O . ALA A 1 579 ? 1.021 -25.408 -9.778 1.00 96.56 579 ALA A O 1
ATOM 4379 N N . CYS A 1 580 ? 1.197 -23.638 -11.141 1.00 96.25 580 CYS A N 1
ATOM 4380 C CA . CYS A 1 580 ? 2.219 -22.931 -10.369 1.00 96.25 580 CYS A CA 1
ATOM 4381 C C . CYS A 1 580 ? 1.636 -22.126 -9.194 1.00 96.25 580 CYS A C 1
ATOM 4383 O O . CYS A 1 580 ? 2.388 -21.706 -8.316 1.00 96.25 580 CYS A O 1
ATOM 4385 N N . LEU A 1 581 ? 0.313 -21.923 -9.169 1.00 97.25 581 LEU A N 1
ATOM 4386 C CA . LEU A 1 581 ? -0.416 -21.093 -8.201 1.00 97.25 581 LEU A CA 1
ATOM 4387 C C . LEU A 1 581 ? -1.290 -21.922 -7.240 1.00 97.25 581 LEU A C 1
ATOM 4389 O O . LEU A 1 581 ? -2.270 -21.424 -6.687 1.00 97.25 581 LEU A O 1
ATOM 4393 N N . GLN A 1 582 ? -0.966 -23.206 -7.056 1.00 96.56 582 GLN A N 1
ATOM 4394 C CA . GLN A 1 582 ? -1.710 -24.105 -6.164 1.00 96.56 582 GLN A CA 1
ATOM 4395 C C . GLN A 1 582 ? -1.322 -23.961 -4.686 1.00 96.56 582 GLN A C 1
ATOM 4397 O O . GLN A 1 582 ? -2.071 -24.414 -3.827 1.00 96.56 582 GLN A O 1
ATOM 4402 N N . SER A 1 583 ? -0.170 -23.359 -4.384 1.00 94.19 583 SER A N 1
ATOM 4403 C CA . SER A 1 583 ? 0.303 -23.134 -3.015 1.00 94.19 583 SER A CA 1
ATOM 4404 C C . SER A 1 583 ? 1.498 -22.183 -2.984 1.00 94.19 583 SER A C 1
ATOM 4406 O O . SER A 1 583 ? 2.233 -22.061 -3.968 1.00 94.19 583 SER A O 1
ATOM 4408 N N . GLY A 1 584 ? 1.770 -21.620 -1.807 1.00 90.19 584 GLY A N 1
ATOM 4409 C CA . GLY A 1 584 ? 3.019 -20.916 -1.518 1.00 90.19 584 GLY A CA 1
ATOM 4410 C C . GLY A 1 584 ? 3.107 -19.495 -2.067 1.00 90.19 584 GLY A C 1
ATOM 4411 O O . GLY A 1 584 ? 4.158 -18.884 -1.909 1.00 90.19 584 GLY A O 1
ATOM 4412 N N . VAL A 1 585 ? 2.049 -18.952 -2.680 1.00 95.81 585 VAL A N 1
ATOM 4413 C CA . VAL A 1 585 ? 1.978 -17.519 -2.999 1.00 95.81 585 VAL A CA 1
ATOM 4414 C C . VAL A 1 585 ? 1.857 -16.732 -1.701 1.00 95.81 585 VAL A C 1
ATOM 4416 O O . VAL A 1 585 ? 1.015 -17.041 -0.860 1.00 95.81 585 VAL A O 1
ATOM 4419 N N . THR A 1 586 ? 2.713 -15.725 -1.542 1.00 87.94 586 THR A N 1
ATOM 4420 C CA . THR A 1 586 ? 2.707 -14.843 -0.367 1.00 87.94 586 THR A CA 1
ATOM 4421 C C . THR A 1 586 ? 2.144 -13.469 -0.699 1.00 87.94 586 THR A C 1
ATOM 4423 O O . THR A 1 586 ? 1.374 -12.933 0.088 1.00 87.94 586 THR A O 1
ATOM 4426 N N . HIS A 1 587 ? 2.490 -12.929 -1.871 1.00 88.50 587 HIS A N 1
ATOM 4427 C CA . HIS A 1 587 ? 2.068 -11.609 -2.332 1.00 88.50 587 HIS A CA 1
ATOM 4428 C C . HIS A 1 587 ? 1.834 -11.626 -3.841 1.00 88.50 587 HIS A C 1
ATOM 4430 O O . HIS A 1 587 ? 2.465 -12.399 -4.566 1.00 88.50 587 HIS A O 1
ATOM 4436 N N . ILE A 1 588 ? 0.945 -10.760 -4.320 1.00 95.62 588 ILE A N 1
ATOM 4437 C CA . ILE A 1 588 ? 0.738 -10.505 -5.746 1.00 95.62 588 ILE A CA 1
ATOM 4438 C C . ILE A 1 588 ? 0.934 -9.009 -5.991 1.00 95.62 588 ILE A C 1
ATOM 4440 O O . ILE A 1 588 ? 0.504 -8.173 -5.203 1.00 95.62 588 ILE A O 1
ATOM 4444 N N . TYR A 1 589 ? 1.582 -8.680 -7.097 1.00 95.19 589 TYR A N 1
ATOM 4445 C CA . TYR A 1 589 ? 1.771 -7.322 -7.588 1.00 95.19 589 TYR A CA 1
ATOM 4446 C C . TYR A 1 589 ? 1.061 -7.175 -8.929 1.00 95.19 589 TYR A C 1
ATOM 4448 O O . TYR A 1 589 ? 0.849 -8.168 -9.629 1.00 95.19 589 TYR A O 1
ATOM 4456 N N . SER A 1 590 ? 0.689 -5.954 -9.298 1.00 95.06 590 SER A N 1
ATOM 4457 C CA . SER A 1 590 ? -0.137 -5.696 -10.479 1.00 95.06 590 SER A CA 1
ATOM 4458 C C . SER A 1 590 ? 0.344 -4.483 -11.268 1.00 95.06 590 SER A C 1
ATOM 4460 O O . SER A 1 590 ? 0.590 -3.424 -10.695 1.00 95.06 590 SER A O 1
ATOM 4462 N N . THR A 1 591 ? 0.402 -4.612 -12.590 1.00 96.19 591 THR A N 1
ATOM 4463 C CA . THR A 1 591 ? 0.323 -3.462 -13.505 1.00 96.19 591 THR A CA 1
ATOM 4464 C C . THR A 1 591 ? -1.149 -3.166 -13.808 1.00 96.19 591 THR A C 1
ATOM 4466 O O . THR A 1 591 ? -2.049 -3.743 -13.195 1.00 96.19 591 THR A O 1
ATOM 4469 N N . GLU A 1 592 ? -1.441 -2.298 -14.783 1.00 94.75 592 GLU A N 1
ATOM 4470 C CA . GLU A 1 592 ? -2.830 -2.029 -15.168 1.00 94.75 592 GLU A CA 1
ATOM 4471 C C . GLU A 1 592 ? -3.564 -3.308 -15.623 1.00 94.75 592 GLU A C 1
ATOM 4473 O O . GLU A 1 592 ? -4.757 -3.416 -15.366 1.00 94.75 592 GLU A O 1
ATOM 4478 N N . ARG A 1 593 ? -2.889 -4.287 -16.254 1.00 97.56 593 ARG A N 1
ATOM 4479 C CA . ARG A 1 593 ? -3.537 -5.478 -16.859 1.00 97.56 593 ARG A CA 1
ATOM 4480 C C . ARG A 1 593 ? -2.843 -6.821 -16.628 1.00 97.56 593 ARG A C 1
ATOM 4482 O O . ARG A 1 593 ? -3.249 -7.826 -17.219 1.00 97.56 593 ARG A O 1
ATOM 4489 N N . ALA A 1 594 ? -1.805 -6.863 -15.806 1.00 98.19 594 ALA A N 1
ATOM 4490 C CA . ALA A 1 594 ? -1.089 -8.095 -15.508 1.00 98.19 594 ALA A CA 1
ATOM 4491 C C . ALA A 1 594 ? -0.798 -8.230 -14.018 1.00 98.19 594 ALA A C 1
ATOM 4493 O O . ALA A 1 594 ? -0.740 -7.240 -13.290 1.00 98.19 594 ALA A O 1
ATOM 4494 N N . PHE A 1 595 ? -0.580 -9.470 -13.594 1.00 98.62 595 PHE A N 1
ATOM 4495 C CA . PHE A 1 595 ? -0.208 -9.833 -12.238 1.00 98.62 595 PHE A CA 1
ATOM 4496 C C . PHE A 1 595 ? 1.156 -10.527 -12.208 1.00 98.62 595 PHE A C 1
ATOM 4498 O O . PHE A 1 595 ? 1.524 -11.247 -13.139 1.00 98.62 595 PHE A O 1
ATOM 4505 N N . ALA A 1 596 ? 1.867 -10.356 -11.096 1.00 98.25 596 ALA A N 1
ATOM 4506 C CA . ALA A 1 596 ? 3.092 -11.062 -10.747 1.00 98.25 596 ALA A CA 1
ATOM 4507 C C . ALA A 1 596 ? 2.994 -11.576 -9.301 1.00 98.25 596 ALA A C 1
ATOM 4509 O O . ALA A 1 596 ? 2.996 -10.792 -8.353 1.00 98.25 596 ALA A O 1
ATOM 4510 N N . ALA A 1 597 ? 2.877 -12.891 -9.117 1.00 97.75 597 ALA A N 1
ATOM 4511 C CA . ALA A 1 597 ? 2.816 -13.535 -7.806 1.00 97.75 597 ALA A CA 1
ATOM 4512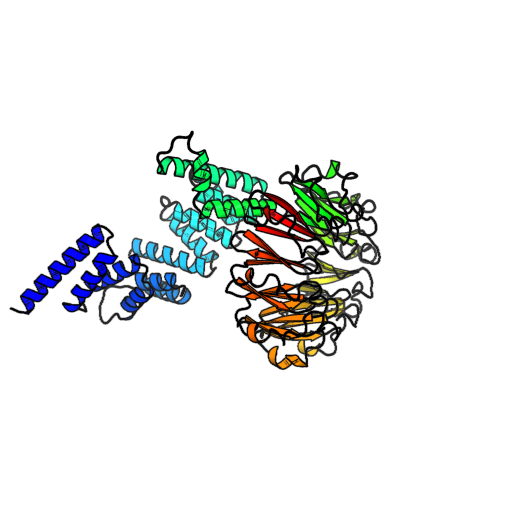 C C . ALA A 1 597 ? 4.215 -13.915 -7.314 1.00 97.75 597 ALA A C 1
ATOM 4514 O O . ALA A 1 597 ? 4.917 -14.654 -8.001 1.00 97.75 597 ALA A O 1
ATOM 4515 N N . VAL A 1 598 ? 4.577 -13.473 -6.107 1.00 95.56 598 VAL A N 1
ATOM 4516 C CA . VAL A 1 598 ? 5.807 -13.859 -5.404 1.00 95.56 598 VAL A CA 1
ATOM 4517 C C . VAL A 1 598 ? 5.504 -14.991 -4.428 1.00 95.56 598 VAL A C 1
ATOM 4519 O O . VAL A 1 598 ? 4.647 -14.881 -3.538 1.00 95.56 598 VAL 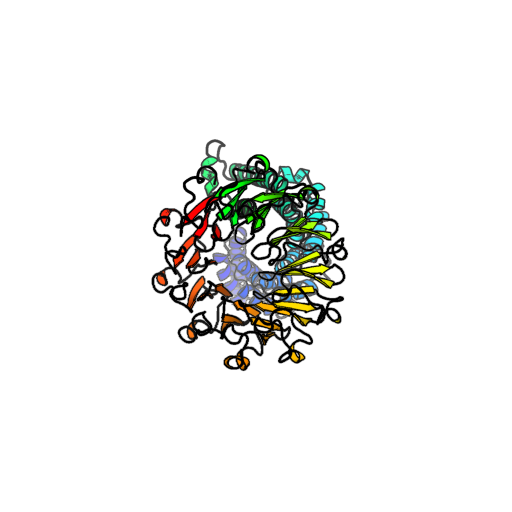A O 1
ATOM 4522 N N . LYS A 1 599 ? 6.223 -16.099 -4.589 1.00 93.25 599 LYS A N 1
ATOM 4523 C CA . LYS A 1 599 ? 6.103 -17.281 -3.737 1.00 93.25 599 LYS A CA 1
ATOM 4524 C C . LYS A 1 599 ? 7.058 -17.229 -2.545 1.00 93.25 599 LYS A C 1
ATOM 4526 O O . LYS A 1 599 ? 7.996 -16.443 -2.511 1.00 93.25 599 LYS A O 1
ATOM 4531 N N . SER A 1 600 ? 6.831 -18.088 -1.554 1.00 88.19 600 SER A N 1
ATOM 4532 C CA . SER A 1 600 ? 7.622 -18.156 -0.316 1.00 88.19 600 SER A CA 1
ATOM 4533 C C . SER A 1 600 ? 9.095 -18.526 -0.526 1.00 88.19 600 SER A C 1
ATOM 4535 O O . SER A 1 600 ? 9.908 -18.307 0.365 1.00 88.19 600 SER A O 1
ATOM 4537 N N . ASP A 1 601 ? 9.427 -19.117 -1.674 1.00 83.88 601 ASP A N 1
ATOM 4538 C CA . ASP A 1 601 ? 10.791 -19.424 -2.126 1.00 83.88 601 ASP A CA 1
ATOM 4539 C C . ASP A 1 601 ? 11.441 -18.260 -2.912 1.00 83.88 601 ASP A C 1
ATOM 4541 O O . ASP A 1 601 ? 12.577 -18.373 -3.375 1.00 83.88 601 ASP A O 1
ATOM 4545 N N . GLY A 1 602 ? 10.727 -17.141 -3.072 1.00 88.12 602 GLY A N 1
ATOM 4546 C CA . GLY A 1 602 ? 11.141 -15.981 -3.858 1.00 88.12 602 GLY A CA 1
ATOM 4547 C C . GLY A 1 602 ? 11.029 -16.176 -5.373 1.00 88.12 602 GLY A C 1
ATOM 4548 O O . GLY A 1 602 ? 11.569 -15.363 -6.118 1.00 88.12 602 GLY A O 1
ATOM 4549 N N . SER A 1 603 ? 10.382 -17.245 -5.852 1.00 94.31 603 SER A N 1
ATOM 4550 C CA . SER A 1 603 ? 10.068 -17.405 -7.278 1.00 94.31 603 SER A CA 1
ATOM 4551 C C . SER A 1 603 ? 8.868 -16.547 -7.692 1.00 94.31 603 SER A C 1
ATOM 4553 O O . SER A 1 603 ? 7.956 -16.316 -6.891 1.00 94.31 603 SER A O 1
ATOM 4555 N N . VAL A 1 604 ? 8.853 -16.093 -8.950 1.00 97.69 604 VAL A N 1
ATOM 4556 C CA . VAL A 1 604 ? 7.779 -15.248 -9.501 1.00 97.69 604 VAL A CA 1
ATOM 4557 C C . VAL A 1 604 ? 7.024 -15.960 -10.621 1.00 97.69 604 VAL A C 1
ATOM 4559 O O . VAL A 1 604 ? 7.619 -16.555 -11.523 1.00 97.69 604 VAL A O 1
ATOM 4562 N N . VAL A 1 605 ? 5.694 -15.870 -10.571 1.00 97.94 605 VAL A N 1
ATOM 4563 C CA . VAL A 1 605 ? 4.773 -16.361 -11.605 1.00 97.94 605 VAL A CA 1
ATOM 4564 C C . VAL A 1 605 ? 3.957 -15.187 -12.137 1.00 97.94 605 VAL A C 1
ATOM 4566 O O . VAL A 1 605 ? 3.290 -14.507 -11.361 1.00 97.94 605 VAL A O 1
ATOM 4569 N N . THR A 1 606 ? 3.978 -14.959 -13.449 1.00 98.25 606 THR A N 1
ATOM 4570 C CA . THR A 1 606 ? 3.264 -13.849 -14.102 1.00 98.25 606 THR A CA 1
ATOM 4571 C C . THR A 1 606 ? 2.103 -14.344 -14.966 1.00 98.25 606 THR A C 1
ATOM 4573 O O . THR A 1 606 ? 2.123 -15.472 -15.462 1.00 98.25 606 THR A O 1
ATOM 4576 N N . TRP A 1 607 ? 1.050 -13.530 -15.094 1.00 98.50 607 TRP A N 1
ATOM 4577 C CA . TRP A 1 607 ? -0.057 -13.754 -16.034 1.00 98.50 607 TRP A CA 1
ATOM 4578 C C . TRP A 1 607 ? -0.805 -12.450 -16.346 1.00 98.50 607 TRP A C 1
ATOM 4580 O O . TRP A 1 607 ? -0.631 -11.439 -15.668 1.00 98.50 607 TRP A O 1
ATOM 4590 N N . GLY A 1 608 ? -1.670 -12.477 -17.363 1.00 97.62 608 GLY A N 1
ATOM 4591 C CA . GLY A 1 608 ? -2.433 -11.320 -17.846 1.00 97.62 608 GLY A CA 1
ATOM 4592 C C . GLY A 1 608 ? -1.963 -10.858 -19.223 1.00 97.62 608 GLY A C 1
ATOM 4593 O O . GLY A 1 608 ? -1.436 -11.659 -19.996 1.00 97.62 608 GLY A O 1
ATOM 4594 N N . ASP A 1 609 ? -2.174 -9.582 -19.548 1.00 97.31 609 ASP A N 1
ATOM 4595 C CA . ASP A 1 609 ? -1.760 -9.030 -20.843 1.00 97.31 609 ASP A CA 1
ATOM 4596 C C . ASP A 1 609 ? -0.227 -9.007 -20.961 1.00 97.31 609 ASP A C 1
ATOM 4598 O O . ASP A 1 609 ? 0.483 -8.429 -20.132 1.00 97.31 609 ASP A O 1
ATOM 4602 N N . THR A 1 610 ? 0.295 -9.635 -22.015 1.00 95.00 610 THR A N 1
ATOM 4603 C CA . THR A 1 610 ? 1.737 -9.768 -22.255 1.00 95.00 610 THR A CA 1
ATOM 4604 C C . THR A 1 610 ? 2.425 -8.416 -22.434 1.00 95.00 610 THR A C 1
ATOM 4606 O O . THR A 1 610 ? 3.553 -8.235 -21.986 1.00 95.00 610 THR A O 1
ATOM 4609 N N . TYR A 1 611 ? 1.741 -7.439 -23.037 1.00 93.62 611 TYR A N 1
ATOM 4610 C CA . TYR A 1 611 ? 2.257 -6.084 -23.235 1.00 93.62 611 TYR A CA 1
ATOM 4611 C C . TYR A 1 611 ? 2.292 -5.272 -21.928 1.00 93.62 611 TYR A C 1
ATOM 4613 O O . TYR A 1 611 ? 2.944 -4.236 -21.846 1.00 93.62 611 TYR A O 1
ATOM 4621 N N . TYR A 1 612 ? 1.617 -5.757 -20.886 1.00 96.00 612 TYR A N 1
ATOM 4622 C CA . TYR A 1 612 ? 1.566 -5.150 -19.559 1.00 96.00 612 TYR A CA 1
ATOM 4623 C C . TYR A 1 612 ? 2.419 -5.904 -18.526 1.00 96.00 612 TYR A C 1
ATOM 4625 O O . TYR A 1 612 ? 2.269 -5.679 -17.327 1.00 96.00 612 TYR A O 1
ATOM 4633 N N . GLY A 1 613 ? 3.310 -6.799 -18.964 1.00 95.62 613 GLY A N 1
ATOM 4634 C CA . GLY A 1 613 ? 4.186 -7.571 -18.076 1.00 95.62 613 GLY A CA 1
ATOM 4635 C C . GLY A 1 613 ? 3.630 -8.933 -17.654 1.00 95.62 613 GLY A C 1
ATOM 4636 O O . GLY A 1 613 ? 4.202 -9.569 -16.771 1.00 95.62 613 GLY A O 1
ATOM 4637 N N . GLY A 1 614 ? 2.549 -9.401 -18.290 1.00 96.56 614 GLY A N 1
ATOM 4638 C CA . GLY A 1 614 ? 1.991 -10.743 -18.083 1.00 96.56 614 GLY A CA 1
ATOM 4639 C C . GLY A 1 614 ? 2.841 -11.881 -18.657 1.00 96.56 614 GLY A C 1
ATOM 4640 O O . GLY A 1 614 ? 2.512 -13.042 -18.430 1.00 96.56 614 GLY A O 1
ATOM 4641 N N . ASP A 1 615 ? 3.917 -11.558 -19.384 1.00 95.25 615 ASP A N 1
ATOM 4642 C CA . ASP A 1 615 ? 4.938 -12.501 -19.845 1.00 95.25 615 ASP A CA 1
ATOM 4643 C C . ASP A 1 615 ? 6.318 -12.095 -19.303 1.00 95.25 615 ASP A C 1
ATOM 4645 O O . ASP A 1 615 ? 6.848 -11.034 -19.640 1.00 95.25 615 ASP A O 1
ATOM 4649 N N . SER A 1 616 ? 6.900 -12.952 -18.459 1.00 95.50 616 SER A N 1
ATOM 4650 C CA . SER A 1 616 ? 8.250 -12.802 -17.900 1.00 95.50 616 SER A CA 1
ATOM 4651 C C . SER A 1 616 ? 9.264 -13.803 -18.468 1.00 95.50 616 SER A C 1
ATOM 4653 O O . SER A 1 616 ? 10.361 -13.934 -17.923 1.00 95.50 616 SER A O 1
ATOM 4655 N N . ALA A 1 617 ? 8.951 -14.511 -19.562 1.00 94.81 617 ALA A N 1
ATOM 4656 C CA . ALA A 1 617 ? 9.788 -15.593 -20.089 1.00 94.81 617 ALA A CA 1
ATOM 4657 C C . ALA A 1 617 ? 11.234 -15.158 -20.394 1.00 94.81 617 ALA A C 1
ATOM 4659 O O . ALA A 1 617 ? 12.170 -15.923 -20.160 1.00 94.81 617 ALA A O 1
ATOM 4660 N N . ALA A 1 618 ? 11.428 -13.921 -20.862 1.00 92.81 618 ALA A N 1
ATOM 4661 C CA . ALA A 1 618 ? 12.746 -13.372 -21.190 1.00 92.81 618 ALA A CA 1
ATOM 4662 C C . ALA A 1 618 ? 13.670 -13.197 -19.969 1.00 92.81 618 ALA A C 1
ATOM 4664 O O . ALA A 1 618 ? 14.888 -13.239 -20.120 1.00 92.81 618 ALA A O 1
ATOM 4665 N N . VAL A 1 619 ? 13.101 -13.028 -18.771 1.00 93.00 619 VAL A N 1
ATOM 4666 C CA . VAL A 1 619 ? 13.837 -12.803 -17.514 1.00 93.00 619 VAL A CA 1
ATOM 4667 C C . VAL A 1 619 ? 13.625 -13.927 -16.497 1.00 93.00 619 VAL A C 1
ATOM 4669 O O . VAL A 1 619 ? 14.092 -13.840 -15.364 1.00 93.00 619 VAL A O 1
ATOM 4672 N N . GLN A 1 620 ? 12.966 -15.023 -16.892 1.00 91.06 620 GLN A N 1
ATOM 4673 C CA . GLN A 1 620 ? 12.561 -16.094 -15.978 1.00 91.06 620 GLN A CA 1
ATOM 4674 C C . GLN A 1 620 ? 13.740 -16.739 -15.238 1.00 91.06 620 GLN A C 1
ATOM 4676 O O . GLN A 1 620 ? 13.547 -17.272 -14.151 1.00 91.06 620 GLN A O 1
ATOM 4681 N N . GLY A 1 621 ? 14.954 -16.687 -15.800 1.00 88.50 621 GLY A N 1
ATOM 4682 C CA . GLY A 1 621 ? 16.175 -17.159 -15.141 1.00 88.50 621 GLY A CA 1
ATOM 4683 C C . GLY A 1 621 ? 16.497 -16.415 -13.839 1.00 88.50 621 GLY A C 1
ATOM 4684 O O . GLY A 1 621 ? 16.933 -17.052 -12.885 1.00 88.50 621 GLY A O 1
ATOM 4685 N N . SER A 1 622 ? 16.214 -15.111 -13.778 1.00 87.81 622 SER A N 1
ATOM 4686 C CA . SER A 1 622 ? 16.410 -14.276 -12.582 1.00 87.81 622 SER A CA 1
ATOM 4687 C C . SER A 1 622 ? 15.207 -14.290 -11.635 1.00 87.81 622 SER A C 1
ATOM 4689 O O . SER A 1 622 ? 15.292 -13.833 -10.508 1.00 87.81 622 SER A O 1
ATOM 4691 N N . LEU A 1 623 ? 14.068 -14.840 -12.063 1.00 92.19 623 LEU A N 1
ATOM 4692 C CA . LEU A 1 623 ? 12.831 -14.879 -11.274 1.00 92.19 623 LEU A CA 1
ATOM 4693 C C . LEU A 1 623 ? 12.581 -16.242 -10.604 1.00 92.19 623 LEU A C 1
ATOM 4695 O O . LEU A 1 623 ? 11.455 -16.557 -10.215 1.00 92.19 623 LEU A O 1
ATOM 4699 N N . GLN A 1 624 ? 13.611 -17.089 -10.502 1.00 90.38 624 GLN A N 1
ATOM 4700 C CA . GLN A 1 624 ? 13.478 -18.448 -9.958 1.00 90.38 624 GLN A CA 1
ATOM 4701 C C . GLN A 1 624 ? 13.554 -18.512 -8.431 1.00 90.38 624 GLN A C 1
ATOM 4703 O O . GLN A 1 624 ? 13.103 -19.501 -7.858 1.00 90.38 624 GLN A O 1
ATOM 4708 N N . ARG A 1 625 ? 14.154 -17.511 -7.779 1.00 85.38 625 ARG A N 1
ATOM 4709 C CA . ARG A 1 625 ? 14.328 -17.421 -6.322 1.00 85.38 625 ARG A CA 1
ATOM 4710 C C . ARG A 1 625 ? 14.804 -16.026 -5.938 1.00 85.38 625 ARG A C 1
ATOM 4712 O O . ARG A 1 625 ? 15.310 -15.303 -6.785 1.00 85.38 625 ARG A O 1
ATOM 4719 N N . GLY A 1 626 ? 14.723 -15.701 -4.652 1.00 79.19 626 GLY A N 1
ATOM 4720 C CA . GLY A 1 626 ? 15.368 -14.509 -4.100 1.00 79.19 626 GLY A CA 1
ATOM 4721 C C . GLY A 1 626 ? 14.666 -13.186 -4.407 1.00 79.19 626 GLY A C 1
ATOM 4722 O O . GLY A 1 626 ? 15.100 -12.172 -3.877 1.00 79.19 626 GLY A O 1
ATOM 4723 N N . VAL A 1 627 ? 13.571 -13.162 -5.177 1.00 86.12 627 VAL A N 1
ATOM 4724 C CA . VAL A 1 627 ? 12.755 -11.947 -5.308 1.00 86.12 627 VAL A CA 1
ATOM 4725 C C . VAL A 1 627 ? 12.067 -11.671 -3.980 1.00 86.12 627 VAL A C 1
ATOM 4727 O O . VAL A 1 627 ? 11.344 -12.517 -3.452 1.00 86.12 627 VAL A O 1
ATOM 4730 N N . THR A 1 628 ? 12.297 -10.477 -3.444 1.00 79.38 628 THR A N 1
ATOM 4731 C CA . THR A 1 628 ? 11.715 -10.048 -2.169 1.00 79.38 628 THR A CA 1
ATOM 4732 C C . THR A 1 628 ? 10.504 -9.148 -2.383 1.00 79.38 628 THR A C 1
ATOM 4734 O O . THR A 1 628 ? 9.516 -9.281 -1.664 1.00 79.38 628 THR A O 1
ATOM 4737 N N . HIS A 1 629 ? 10.566 -8.253 -3.375 1.00 82.69 629 HIS A N 1
ATOM 4738 C CA . HIS A 1 629 ? 9.529 -7.267 -3.679 1.00 82.69 629 HIS A CA 1
ATOM 4739 C C . HIS A 1 629 ? 9.474 -6.989 -5.184 1.00 82.69 629 HIS A C 1
ATOM 4741 O O . HIS A 1 629 ? 10.462 -7.163 -5.900 1.00 82.69 629 HIS A O 1
ATOM 4747 N N . ILE A 1 630 ? 8.319 -6.527 -5.662 1.00 90.69 630 ILE A N 1
ATOM 4748 C CA . ILE A 1 630 ? 8.129 -6.063 -7.037 1.00 90.69 630 ILE A CA 1
ATOM 4749 C C . ILE A 1 630 ? 7.514 -4.663 -6.994 1.00 90.69 630 ILE A C 1
ATOM 4751 O O . ILE A 1 630 ? 6.587 -4.401 -6.233 1.00 90.69 630 ILE A O 1
ATOM 4755 N N . TYR A 1 631 ? 8.011 -3.778 -7.847 1.00 89.19 631 TYR A N 1
ATOM 4756 C CA . TYR A 1 631 ? 7.428 -2.472 -8.128 1.00 89.19 631 TYR A CA 1
ATOM 4757 C C . TYR A 1 631 ? 6.838 -2.475 -9.532 1.00 89.19 631 TYR A C 1
ATOM 4759 O O . TYR A 1 631 ? 7.264 -3.243 -10.396 1.00 89.19 631 TYR A O 1
ATOM 4767 N N . SER A 1 632 ? 5.865 -1.607 -9.775 1.00 90.44 632 SER A N 1
ATOM 4768 C CA . SER A 1 632 ? 5.168 -1.535 -11.054 1.00 90.44 632 SER A CA 1
ATOM 4769 C C . SER A 1 632 ? 5.024 -0.098 -11.546 1.00 90.44 632 SER A C 1
ATOM 4771 O O . SER A 1 632 ? 4.801 0.842 -10.780 1.00 90.44 632 SER A O 1
ATOM 4773 N N . THR A 1 633 ? 5.126 0.060 -12.860 1.00 90.19 633 THR A N 1
ATOM 4774 C CA . THR A 1 633 ? 4.556 1.190 -13.600 1.00 90.19 633 THR A CA 1
ATOM 4775 C C . THR A 1 633 ? 3.227 0.744 -14.215 1.00 90.19 633 THR A C 1
ATOM 4777 O O . THR A 1 633 ? 2.698 -0.322 -13.893 1.00 90.19 633 THR A O 1
ATOM 4780 N N . TYR A 1 634 ? 2.666 1.522 -15.144 1.00 87.75 634 TYR A N 1
ATOM 4781 C CA . TYR A 1 634 ? 1.411 1.148 -15.798 1.00 87.75 634 TYR A CA 1
ATOM 4782 C C . TYR A 1 634 ? 1.502 -0.166 -16.595 1.00 87.75 634 TYR A C 1
ATOM 4784 O O . TYR A 1 634 ? 0.493 -0.858 -16.730 1.00 87.75 634 TYR A O 1
ATOM 4792 N N . ARG A 1 635 ? 2.685 -0.508 -17.135 1.00 93.56 635 ARG A N 1
ATOM 4793 C CA . ARG A 1 635 ? 2.883 -1.650 -18.058 1.00 93.56 635 ARG A CA 1
ATOM 4794 C C . ARG A 1 635 ? 4.156 -2.465 -17.829 1.00 93.56 635 ARG A C 1
ATOM 4796 O O . ARG A 1 635 ? 4.437 -3.373 -18.611 1.00 93.56 635 ARG A O 1
ATOM 4803 N N . ALA A 1 636 ? 4.939 -2.136 -16.810 1.00 95.12 636 ALA A N 1
ATOM 4804 C CA . ALA A 1 636 ? 6.180 -2.834 -16.519 1.00 95.12 636 ALA A CA 1
ATOM 4805 C C . ALA A 1 636 ? 6.315 -3.134 -15.031 1.00 95.12 636 ALA A C 1
ATOM 4807 O O . ALA A 1 636 ? 5.770 -2.427 -14.183 1.00 95.12 636 ALA A O 1
ATOM 4808 N N . PHE A 1 637 ? 7.084 -4.173 -14.744 1.00 96.75 637 PHE A N 1
ATOM 4809 C CA . PHE A 1 637 ? 7.467 -4.575 -13.403 1.00 96.75 637 PHE A CA 1
ATOM 4810 C C . PHE A 1 637 ? 8.976 -4.419 -13.211 1.00 96.75 637 PHE A C 1
ATOM 4812 O O . PHE A 1 637 ? 9.752 -4.524 -14.163 1.00 96.75 637 PHE A O 1
ATOM 4819 N N . ALA A 1 638 ? 9.377 -4.207 -11.962 1.00 94.44 638 ALA A N 1
ATOM 4820 C CA . ALA A 1 638 ? 10.752 -4.209 -11.492 1.00 94.44 638 ALA A CA 1
ATOM 4821 C C . ALA A 1 638 ? 10.837 -5.072 -10.226 1.00 94.44 638 ALA A C 1
ATOM 4823 O O . ALA A 1 638 ? 10.323 -4.682 -9.180 1.00 94.44 638 ALA A O 1
ATOM 4824 N N . ALA A 1 639 ? 11.437 -6.256 -10.325 1.00 92.75 639 ALA A N 1
ATOM 4825 C CA . ALA A 1 639 ? 11.693 -7.129 -9.185 1.00 92.75 639 ALA A CA 1
ATOM 4826 C C . ALA A 1 639 ? 13.013 -6.753 -8.514 1.00 92.75 639 ALA A C 1
ATOM 4828 O O . ALA A 1 639 ? 14.010 -6.538 -9.202 1.00 92.75 639 ALA A O 1
ATOM 4829 N N . VAL A 1 640 ? 13.005 -6.719 -7.182 1.00 86.19 640 VAL A N 1
ATOM 4830 C CA . VAL A 1 640 ? 14.196 -6.554 -6.346 1.00 86.19 640 VAL A CA 1
ATOM 4831 C C . VAL A 1 640 ? 14.560 -7.908 -5.746 1.00 86.19 640 VAL A C 1
ATOM 4833 O O . VAL A 1 640 ? 13.770 -8.514 -5.009 1.00 86.19 640 VAL A O 1
ATOM 4836 N N . GLU A 1 641 ? 15.752 -8.385 -6.078 1.00 82.19 641 GLU A N 1
ATOM 4837 C CA . GLU A 1 641 ? 16.338 -9.609 -5.537 1.00 82.19 641 GLU A CA 1
ATOM 4838 C C . GLU A 1 641 ? 16.959 -9.362 -4.148 1.00 82.19 641 GLU A C 1
ATOM 4840 O O . GLU A 1 641 ? 17.213 -8.228 -3.745 1.00 82.19 641 GLU A O 1
ATOM 4845 N N . SER A 1 642 ? 17.196 -10.424 -3.376 1.00 73.31 642 SER A N 1
ATOM 4846 C CA . SER A 1 642 ? 17.699 -10.346 -1.995 1.00 73.31 642 SER A CA 1
ATOM 4847 C C . SER A 1 642 ? 19.112 -9.765 -1.882 1.00 73.31 642 SER A C 1
ATOM 4849 O O . SER A 1 642 ? 19.471 -9.217 -0.850 1.00 73.31 642 SER A O 1
ATOM 4851 N N . ASN A 1 643 ? 19.902 -9.849 -2.951 1.00 68.69 643 ASN A N 1
ATOM 4852 C CA . ASN A 1 643 ? 21.214 -9.208 -3.089 1.00 68.69 643 ASN A CA 1
ATOM 4853 C C . ASN A 1 643 ? 21.124 -7.715 -3.484 1.00 68.69 643 ASN A C 1
ATOM 4855 O O . ASN A 1 643 ? 22.157 -7.080 -3.681 1.00 68.69 643 ASN A O 1
ATOM 4859 N N . GLY A 1 644 ? 19.911 -7.182 -3.655 1.00 71.44 644 GLY A N 1
ATOM 4860 C CA . GLY A 1 644 ? 19.629 -5.813 -4.070 1.00 71.44 644 GLY A CA 1
ATOM 4861 C C . GLY A 1 644 ? 19.579 -5.568 -5.577 1.00 71.44 644 GLY A C 1
ATOM 4862 O O . GLY A 1 644 ? 19.179 -4.472 -5.966 1.00 71.44 644 GLY A O 1
ATOM 4863 N N . SER A 1 645 ? 19.898 -6.553 -6.430 1.00 80.38 645 SER A N 1
ATOM 4864 C CA . SER A 1 645 ? 19.804 -6.351 -7.879 1.00 80.38 645 SER A CA 1
ATOM 4865 C C . SER A 1 645 ? 18.363 -6.164 -8.338 1.00 80.38 645 SER A C 1
ATOM 4867 O O . SER A 1 645 ? 17.422 -6.766 -7.812 1.00 80.38 645 SER A O 1
ATOM 4869 N N . VAL A 1 646 ? 18.198 -5.326 -9.363 1.00 87.50 646 VAL A N 1
ATOM 4870 C CA . VAL A 1 646 ? 16.894 -5.031 -9.965 1.00 87.50 646 VAL A CA 1
ATOM 4871 C C . VAL A 1 646 ? 16.790 -5.677 -11.339 1.00 87.50 646 VAL A C 1
ATOM 4873 O O . VAL A 1 646 ? 17.659 -5.478 -12.188 1.00 87.50 646 VAL A O 1
ATOM 4876 N N . VAL A 1 647 ? 15.696 -6.396 -11.585 1.00 92.31 647 VAL A N 1
ATOM 4877 C CA . VAL A 1 647 ? 15.357 -6.985 -12.889 1.00 92.31 647 VAL A CA 1
ATOM 4878 C C . VAL A 1 647 ? 14.012 -6.444 -13.347 1.00 92.31 647 VAL A C 1
ATOM 4880 O O . VAL A 1 647 ? 13.027 -6.545 -12.618 1.00 92.31 647 VAL A O 1
ATOM 4883 N N . THR A 1 648 ? 13.941 -5.889 -14.560 1.00 94.75 648 THR A N 1
ATOM 4884 C CA . THR A 1 648 ? 12.687 -5.348 -15.108 1.00 94.75 648 THR A CA 1
ATOM 4885 C C . THR A 1 648 ? 12.166 -6.137 -16.306 1.00 94.75 648 THR A C 1
ATOM 4887 O O . THR A 1 648 ? 12.927 -6.768 -17.038 1.00 94.75 648 THR A O 1
ATOM 4890 N N . TRP A 1 649 ? 10.843 -6.132 -16.491 1.00 97.12 649 TRP A N 1
ATOM 4891 C CA . TRP A 1 649 ? 10.171 -6.701 -17.667 1.00 97.12 649 TRP A CA 1
ATOM 4892 C C . TRP A 1 649 ? 8.844 -5.988 -17.954 1.00 97.12 649 TRP A C 1
ATOM 4894 O O . TRP A 1 649 ? 8.350 -5.208 -17.138 1.00 97.12 649 TRP A O 1
ATOM 4904 N N . GLY A 1 650 ? 8.257 -6.260 -19.122 1.00 95.19 650 GLY A N 1
ATOM 4905 C CA . GLY A 1 650 ? 7.062 -5.585 -19.637 1.00 95.19 650 GLY A CA 1
ATOM 4906 C C . GLY A 1 650 ? 7.401 -4.596 -20.753 1.00 95.19 650 GLY A C 1
ATOM 4907 O O . GLY A 1 650 ? 8.404 -4.757 -21.448 1.00 95.19 650 GLY A O 1
ATOM 4908 N N . ASP A 1 651 ? 6.560 -3.579 -20.946 1.00 92.44 651 ASP A N 1
ATOM 4909 C CA . ASP A 1 651 ? 6.768 -2.578 -21.998 1.00 92.44 651 ASP A CA 1
ATOM 4910 C C . ASP A 1 651 ? 8.030 -1.735 -21.726 1.00 92.44 651 ASP A C 1
ATOM 4912 O O . ASP A 1 651 ? 8.184 -1.110 -20.670 1.00 92.44 651 ASP A O 1
ATOM 4916 N N . THR A 1 652 ? 8.940 -1.694 -22.700 1.00 90.50 652 THR A N 1
ATOM 4917 C CA . THR A 1 652 ? 10.204 -0.955 -22.610 1.00 90.50 652 THR A CA 1
ATOM 4918 C C . THR A 1 652 ? 9.996 0.549 -22.463 1.00 90.50 652 THR A C 1
ATOM 4920 O O . THR A 1 652 ? 10.734 1.189 -21.714 1.00 90.50 652 THR A O 1
ATOM 4923 N N . ASP A 1 653 ? 8.959 1.107 -23.097 1.00 88.69 653 ASP A N 1
ATOM 4924 C CA . ASP A 1 653 ? 8.602 2.526 -22.978 1.00 88.69 653 ASP A CA 1
ATOM 4925 C C . ASP A 1 653 ? 8.001 2.857 -21.604 1.00 88.69 653 ASP A C 1
ATOM 4927 O O . ASP A 1 653 ? 7.740 4.019 -21.309 1.00 88.69 653 ASP A O 1
ATOM 4931 N N . TYR A 1 654 ? 7.775 1.851 -20.757 1.00 91.44 654 TYR A N 1
ATOM 4932 C CA . TYR A 1 654 ? 7.231 1.987 -19.409 1.00 91.44 654 TYR A CA 1
ATOM 4933 C C . TYR A 1 654 ? 8.230 1.531 -18.337 1.00 91.44 654 TYR A C 1
ATOM 4935 O O . TYR A 1 654 ? 7.847 1.326 -17.188 1.00 91.44 654 TYR A O 1
ATOM 4943 N N . GLY A 1 655 ? 9.512 1.379 -18.688 1.00 88.00 655 GLY A N 1
ATOM 4944 C CA . GLY A 1 655 ? 10.569 0.978 -17.754 1.00 88.00 655 GLY A CA 1
ATOM 4945 C C . GLY A 1 655 ? 10.843 -0.529 -17.699 1.00 88.00 655 GLY A C 1
ATOM 4946 O O . GLY A 1 655 ? 11.675 -0.959 -16.901 1.00 88.00 655 GLY A O 1
ATOM 4947 N N . GLY A 1 656 ? 10.221 -1.323 -18.579 1.00 91.69 656 GLY A N 1
ATOM 4948 C CA . GLY A 1 656 ? 10.412 -2.777 -18.685 1.00 91.69 656 GLY A CA 1
ATOM 4949 C C . GLY A 1 656 ? 11.772 -3.222 -19.230 1.00 91.69 656 GLY A C 1
ATOM 4950 O O . GLY A 1 656 ? 11.954 -4.398 -19.522 1.00 91.69 656 GLY A O 1
ATOM 4951 N N . ASN A 1 657 ? 12.720 -2.293 -19.395 1.00 90.38 657 ASN A N 1
ATOM 4952 C CA . ASN A 1 657 ? 14.112 -2.585 -19.720 1.00 90.38 657 ASN A CA 1
ATOM 4953 C C . ASN A 1 657 ? 15.045 -1.620 -18.974 1.00 90.38 657 ASN A C 1
ATOM 4955 O O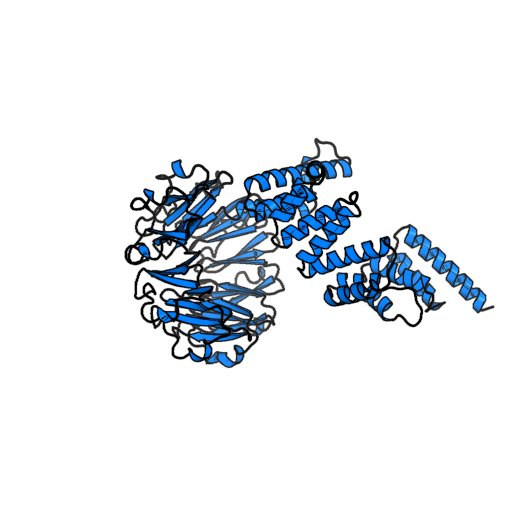 . ASN A 1 657 ? 15.036 -0.415 -19.231 1.00 90.38 657 ASN A O 1
ATOM 4959 N N . ASN A 1 658 ? 15.862 -2.161 -18.073 1.00 86.69 658 ASN A N 1
ATOM 4960 C CA . ASN A 1 658 ? 16.852 -1.433 -17.282 1.00 86.69 658 ASN A CA 1
ATOM 4961 C C . ASN A 1 658 ? 18.308 -1.723 -17.705 1.00 86.69 658 ASN A C 1
ATOM 4963 O O . ASN A 1 658 ? 19.233 -1.297 -17.019 1.00 86.69 658 ASN A O 1
ATOM 4967 N N . ALA A 1 659 ? 18.553 -2.382 -18.845 1.00 88.25 659 ALA A N 1
ATOM 4968 C CA . ALA A 1 659 ? 19.898 -2.810 -19.256 1.00 88.25 659 ALA A CA 1
ATOM 4969 C C . ALA A 1 659 ? 20.923 -1.660 -19.337 1.00 88.25 659 ALA A C 1
ATOM 4971 O O . ALA A 1 659 ? 22.106 -1.862 -19.078 1.00 88.25 659 ALA A O 1
ATOM 4972 N N . ALA A 1 660 ? 20.475 -0.444 -19.669 1.00 82.44 660 ALA A N 1
ATOM 4973 C CA . ALA A 1 660 ? 21.332 0.743 -19.735 1.00 82.44 660 ALA A CA 1
ATOM 4974 C C . ALA A 1 660 ? 21.802 1.245 -18.357 1.00 82.44 660 ALA A C 1
ATOM 4976 O O . ALA A 1 660 ? 22.801 1.959 -18.280 1.00 82.44 660 ALA A O 1
ATOM 4977 N N . VAL A 1 661 ? 21.088 0.887 -17.286 1.00 78.88 661 VAL A N 1
ATOM 4978 C CA . VAL A 1 661 ? 21.348 1.347 -15.915 1.00 78.88 661 VAL A CA 1
ATOM 4979 C C . VAL A 1 661 ? 21.658 0.206 -14.941 1.00 78.88 661 VAL A C 1
ATOM 4981 O O . VAL A 1 661 ? 21.981 0.477 -13.793 1.00 78.88 661 VAL A O 1
ATOM 4984 N N . GLN A 1 662 ? 21.645 -1.051 -15.400 1.00 79.81 662 GLN A N 1
ATOM 4985 C CA . GLN A 1 662 ? 21.873 -2.247 -14.579 1.00 79.81 662 GLN A CA 1
ATOM 4986 C C . GLN A 1 662 ? 23.200 -2.232 -13.809 1.00 79.81 662 GLN A C 1
ATOM 4988 O O . GLN A 1 662 ? 23.286 -2.797 -12.738 1.00 79.81 662 GLN A O 1
ATOM 4993 N N . ALA A 1 663 ? 24.256 -1.596 -14.325 1.00 72.81 663 ALA A N 1
ATOM 4994 C CA . ALA A 1 663 ? 25.532 -1.514 -13.601 1.00 72.81 663 ALA A CA 1
ATOM 4995 C C . ALA A 1 663 ? 25.476 -0.601 -12.359 1.00 72.81 663 ALA A C 1
ATOM 4997 O O . ALA A 1 663 ? 26.430 -0.564 -11.584 1.00 72.81 663 ALA A O 1
ATOM 4998 N N . TYR A 1 664 ? 24.396 0.169 -12.216 1.00 66.06 664 TYR A N 1
ATOM 4999 C CA . TYR A 1 664 ? 24.162 1.112 -11.128 1.00 66.06 664 TYR A CA 1
ATOM 5000 C C . TYR A 1 664 ? 23.008 0.681 -10.203 1.00 66.06 664 TYR A C 1
ATOM 5002 O O . TYR A 1 664 ? 22.739 1.401 -9.244 1.00 66.06 664 TYR A O 1
ATOM 5010 N N . LEU A 1 665 ? 22.337 -0.439 -10.516 1.00 63.62 665 LEU A N 1
ATOM 5011 C CA . LEU A 1 665 ? 21.225 -1.055 -9.781 1.00 63.62 665 LEU A CA 1
ATOM 5012 C C . LEU A 1 665 ? 21.632 -2.460 -9.337 1.00 63.62 665 LEU A C 1
ATOM 5014 O O . LEU A 1 665 ? 21.522 -2.741 -8.132 1.00 63.62 665 LEU A O 1
#

Secondary structure (DSSP, 8-state):
-HHHHHHHHHHHHHHHHHHHHHTT-HHHHHHHHHHHHHH-TT-HHHHHHHHHHHHHTT-HHHHHHHHHT--SSPPP-HHHHHHHHHHTT-HHHHHHHHHHHTTT---HHHHHHHHHHHHHHHHHTT-HHHHHHHHHHHHHH-TT-HHHHHHHHHHHHHTT-HHHHHHHHHTTGGGGGT-HHHHHHHHHHHHHTT-HHHHHHHHHHHHHHHHHHHHHHHT--TTTGGGGGGTS-HHHHHHHHHHHHHHHTTSEEE-SSEEEEE-TTS-EEEEE-GGGTT--GGGGGGGSS-EEEEEE-SSEEEEEETTS-EEEEE-GGGT---TTTGGGGSS-EEEEEE-SSEEEEEETTS-EEEEE-GGGTT--TTTGGGGSS-EEEEEE-SSEEEEEETTS-EEEEE-GGGTT--TTTGGGGSS-EEEEEE-SSEEEEEETTS-EEEEE-GGGTT--GGGGGGGSS-EEEEEE-SSEEEEEETTS-EEEEE-GGGT---GGGGGGGSS-EEEEEE-SSEEEEEETTS-EEEEE-GGGTT--GGGGGGGSS-EEEEEE-SSEEEEEETTS-EEEEE-GGGT---TTTGGGGSS-EEEEEE-SSEEEEEETTS-EEEEE-GGGTT--GGGTTTTSS-EEEEEE-SSEEEEEETTS-EEEEE-GGGT---TTTGGG-

Organism: Polarella glacialis (NCBI:txid89957)

Foldseek 3Di:
DVLVVLVVLLVVLVVVLVVCVVVVVLVVNQVSLVVSCVSPVQDQVSLVSNLVSCVSVVVLVVSLVSQVPDDDPHDDCLQSNLVSCVSVVVLVVSLVSLVVVPVPDDDPVVVLVSLQSNLVSCVSVLVLVSSLVSLVVSCVVPVVPVVSLLRNLLSCLSNLNLVVSLVSCVVVVVCLQQALSSLQSNLSSCVSVVNNVVSVVSNVSSVVNQLVVVCVVVVHDPVCSVVCVVVRPPVSNVVSLVVVCVLQVQFWDAAQFKIWGQDNQQAIQIAFAQQQPNDPPVPNVVRGGFFDHWDHANRKIWTAGPQQAIQIAHHQQQVRDPPVCNVVRGGFFDDWDHANRKIWTQGPQQAIQIAHHQQQFRDDPVCRVVRHGFFDDWDGANFKIWTAGPQQAIQIAHHQQQPRDPPVCNVVRGGFFDDWDHANRKIWTQGPQQAIQIAHHQQLPSDDPVCNVVRGGFFDDWDHANRKIWTQGVQQAIQIAHHQLQPSDDPVCRVVRGHFFDDWDGANRKIWTQGPQQAIQIAHHQLQVNDPPVCNVVRGGFFDDWDHANRKIWTQGPQQAIQIAHHQQQVRDPPVCNVVRGGFFDDWDHANRKIWTQGPQQAIQIAHHQLQVSDPPVPNVVRGGQFDDWDHRNRKIWTAGSVRFIQMAHHSNRVRDCPVPRVVD

Sequence (665 aa):
MAGDMDQQRFEAAMAAVKRHFDNEEFEQALPLVMKALDFNPDHPVVRRSRIYALLNLSMWQDALKVCDNQKGDGEDTSFERAYCLYRLNRFQESLEILNGARKGQNDPEEIARQARLEAQVRYRMADYQACADMYEKLSKDDPEDTGLLVNAVASHVSGDRPNKALSLLNKNEELLESSYELCFNFSCALIDGGRLQEAEERLNQAKDICVQELLQAEDIDAEDASLLEVSLPMWLARHLDVLTAVLIRDSLYSTERAFAAVNSNGSVITWGHTYYGGDSAAVQVSLQSGVTHIYSTERAFAAVKSNGSVITWGDTNCGGSCAAVQASLQSGVTHIYSSKRAFAAVRSDGSVITWGQTDYGGDSAAVQASMQSGVTHIYSTERAFAAVKSDGSVITWGNTNCGGSCAAVQGSLQSGVIHIYSTQWAFAAVKNNGSVVTWGYTYYGGDSEDVQASLQSGVTHIYSTDAAFAAVKSDASVITWGDTDYGGDSEEVHGSLQSGVTHIYSTKRAFAAVKSNGSVITWGDTNCGGDSAAVQASLQSGVTHIYSTERAFAAVRSDGSVITWGDTNCGGSCATVQACLQSGVTHIYSTERAFAAVKSDGSVVTWGDTYYGGDSAAVQGSLQRGVTHIYSTYRAFAAVESNGSVVTWGDTDYGGNNAAVQAYL

pLDDT: mean 89.72, std 11.95, range [39.66, 98.88]

InterPro domains:
  IPR009091 Regulator of chromosome condensation 1/beta-lactamase-inhibitor protein II [G3DSA:2.130.10.30] (249-490)
  IPR009091 Regulator of chromosome condensation 1/beta-lactamase-inhibitor protein II [G3DSA:2.130.10.30] (491-664)
  IPR009091 Regulator of chromosome condensation 1/beta-lactamase-inhibitor protein II [SSF50985] (309-654)
  IPR011990 Tetratricopeptide-like helical domain superfamily [G3DSA:1.25.40.10] (10-159)
  IPR011990 Tetratricopeptide-like helical domain superfamily [SSF48452] (18-209)
  IPR026270 Signal recognition particle, SRP72 subunit [PTHR14094] (10-225)
  IPR031545 Signal recognition particle subunit SRP72, TPR-like repeat [PF17004] (42-154)